Protein AF-A0A3B9FQR5-F1 (afdb_monomer)

pLDDT: mean 85.61, std 11.99, range [33.0, 98.19]

Mean predicted aligned error: 9.09 Å

Secondary structure (DSSP, 8-state):
-HHHHT--SS---HHHHTTEEEEE-TTS-EEEEETTTTEETTEEB-S--EEETTEEEPPBSS--------HHHHHHHHSS-HHHHHHHHHTTTHHHHH-SSS-EEEEEE-HHHHHTS-HHHHHHTTSGGGHHHHHHHHHHTEESS-EESSEESSS-EETTSTT---BBTTSPBP-EEE-SS-EEETTEEEEEEEEEETTEEEEEESS------S-HHHHHHH-GGGHHHHHHHHHTTTHHHHT-SSS-EEEEEE-HHHHTSTTHHHHHHH-TTTHHHHHHHHHHHSEEES---SSSPPTTEEEEBTTS-EEEEEEETTEEEETTEEEEEEEEEETTEEEEEESS---------TTS--HHHHHHHHHHHHHHHHHHHHTT-HHHHHHHHHHHHHHHHHHTGGGS-HHHHHHHHHHS----TTS--HHHHHHHHHHHHHHHHHHHHHHHHHHHHHTTS------TT-

Solvent-accessible surface area (backbone atoms only — not comparable to full-atom values): 25415 Å² total; per-residue (Å²): 106,54,72,39,53,77,36,56,87,66,72,61,56,71,88,55,50,54,44,29,33,33,41,51,24,62,70,70,39,57,40,30,35,40,51,86,82,35,32,42,67,96,26,36,62,42,86,72,76,44,82,51,101,89,38,60,49,78,42,58,78,50,88,69,74,77,63,84,41,32,50,52,56,46,42,65,71,69,63,56,23,59,58,46,54,50,46,34,55,73,35,66,46,49,64,72,45,59,40,73,93,50,43,23,26,34,52,44,33,31,44,68,13,52,66,70,43,58,67,72,58,55,58,48,50,75,36,81,93,26,40,67,60,34,32,45,33,54,28,44,33,28,22,84,40,54,59,32,67,40,42,34,51,91,83,48,50,27,52,58,26,51,80,48,72,53,43,18,67,60,70,49,75,52,45,58,44,77,68,92,83,48,41,26,49,69,83,21,41,52,77,46,68,46,44,58,24,53,25,33,32,36,30,33,22,59,33,70,65,71,75,54,84,44,42,52,60,53,53,39,64,70,36,78,57,23,48,59,50,45,52,51,31,57,74,46,51,56,44,63,72,63,66,37,83,90,49,40,28,23,35,52,44,34,32,48,75,21,49,69,37,82,70,48,37,57,43,74,75,65,33,69,87,72,32,41,62,57,50,37,54,49,55,29,59,32,31,26,74,38,75,67,63,46,72,46,42,44,42,44,35,78,41,50,20,73,67,64,52,76,44,39,38,33,65,54,96,94,42,30,20,51,73,83,41,54,49,75,44,59,51,44,72,22,69,32,22,28,43,21,36,21,67,50,65,77,70,87,78,86,65,76,59,90,83,76,73,51,70,65,57,49,41,54,50,43,53,52,51,54,50,59,27,44,55,30,42,76,72,68,38,20,55,62,13,27,54,45,48,30,34,52,46,36,43,40,56,72,75,43,42,88,77,52,53,73,70,55,54,47,55,50,52,64,59,45,56,81,69,59,94,78,58,90,27,56,65,57,25,50,53,35,50,51,54,51,52,53,50,40,53,53,43,51,59,47,44,70,69,59,44,87,70,64,61,86,75,69,88,88,71,89,63,94,92,116

Nearest PDB structures (foldseek):
  7asg-assembly1_A  TM=4.305E-01  e=6.326E-24  Homo sapiens
  7asc-assembly1_A  TM=4.214E-01  e=3.589E-24  Homo sapiens
  5nv6-assembly1_A  TM=4.265E-01  e=1.018E-22  Homo sapiens
  2vxp-assembly2_B  TM=9.135E-01  e=9.288E-09  Homo sapiens
  1x3b-assembly1_A  TM=8.937E-01  e=4.200E-09  Homo sapiens

Foldseek 3Di:
DLVQQQAAPDADDLQRLCQDQWEQTSVRFIWGDNVVVQDIRPWGFDDDWADDPRHIDTHIPDRDDGAAFFQLRVLVVVPQQPLVSVLCVLLVVVCVRPDLVFAKEFAGEGPQQLVVDDPVVSVVCNDPVNSVQSNLLNQQRMFRFAAFCTDYPPPGHHALWAPRWTAGSSGFTWAWADPPVFIDTLNWTFPATFCIHSRYGYTYTHHRDGDAPAAPLRVLVVDPQQVVVNVLCVLLVVVVVSVDLVWAKEFAGETPQQCCDPPNVVCVVPVPPPCSVVSVLQRQQRMFTDEAWQQRHQAQDWTAGNNRDTWTWHDDPSFIAINNWTFPATFDDHSRYGYTYTHHRDDDDPDPDLVPDDLVNLLVLLVVLLVVLVVCVVVVVLLNSLVSLLNSLSVCCVRPVVLDDPVLNVQSVVLNGTNTPRHDRNVSSVSSSVSSVVVSVSSVVVCVVVVPPPVVPDPDDDDPPD

Structure (mmCIF, N/CA/C/O backbone):
data_AF-A0A3B9FQR5-F1
#
_entry.id   AF-A0A3B9FQR5-F1
#
loop_
_atom_site.group_PDB
_atom_site.id
_atom_site.type_symbol
_atom_site.label_atom_id
_atom_site.label_alt_id
_atom_site.label_comp_id
_atom_site.label_asym_id
_atom_site.label_entity_id
_atom_site.label_seq_id
_atom_site.pdbx_PDB_ins_code
_atom_site.Cartn_x
_atom_site.Cartn_y
_atom_site.Cartn_z
_atom_site.occupancy
_atom_site.B_iso_or_equiv
_atom_site.auth_seq_id
_atom_site.auth_comp_id
_atom_site.auth_asym_id
_atom_site.auth_atom_id
_atom_site.pdbx_PDB_model_num
ATOM 1 N N . GLU A 1 1 ? 21.375 8.707 -28.260 1.00 81.75 1 GLU A N 1
ATOM 2 C CA . GLU A 1 1 ? 20.294 8.135 -27.428 1.00 81.75 1 GLU A CA 1
ATOM 3 C C . GLU A 1 1 ? 20.713 6.841 -26.737 1.00 81.75 1 GLU A C 1
ATOM 5 O O . GLU A 1 1 ? 20.788 6.851 -25.518 1.00 81.75 1 GLU A O 1
ATOM 10 N N . VAL A 1 2 ? 21.108 5.793 -27.476 1.00 88.62 2 VAL A N 1
ATOM 11 C CA . VAL A 1 2 ? 21.594 4.509 -26.913 1.00 88.62 2 VAL A CA 1
ATOM 12 C C . VAL A 1 2 ? 22.674 4.690 -25.838 1.00 88.62 2 VAL A C 1
ATOM 14 O O . VAL A 1 2 ? 22.508 4.203 -24.728 1.00 88.62 2 VAL A O 1
ATOM 17 N N . PHE A 1 3 ? 23.734 5.465 -26.099 1.00 89.69 3 PHE A N 1
ATOM 18 C CA . PHE A 1 3 ? 24.750 5.757 -25.073 1.00 89.69 3 PHE A CA 1
ATOM 19 C C . PHE A 1 3 ? 24.172 6.453 -23.834 1.00 89.69 3 PHE A C 1
ATOM 21 O O . PHE A 1 3 ? 24.547 6.124 -22.718 1.00 89.69 3 PHE A O 1
ATOM 28 N N . GLY A 1 4 ? 23.214 7.366 -24.009 1.00 89.12 4 GLY A N 1
ATOM 29 C CA . GLY A 1 4 ? 22.535 8.018 -22.887 1.00 89.12 4 GLY A CA 1
ATOM 30 C C . GLY A 1 4 ? 21.690 7.049 -22.057 1.00 89.12 4 GLY A C 1
ATOM 31 O O . GLY A 1 4 ? 21.515 7.274 -20.866 1.00 89.12 4 GLY A O 1
ATOM 32 N N . PHE A 1 5 ? 21.197 5.961 -22.659 1.00 92.38 5 PHE A N 1
ATOM 33 C CA . PHE A 1 5 ? 20.466 4.905 -21.955 1.00 92.38 5 PHE A CA 1
ATOM 34 C C . PHE A 1 5 ? 21.382 4.001 -21.117 1.00 92.38 5 PHE A C 1
ATOM 36 O O . PHE A 1 5 ? 20.895 3.302 -20.243 1.00 92.38 5 PHE A O 1
ATOM 43 N N . HIS A 1 6 ? 22.702 4.059 -21.322 1.00 93.88 6 HIS A N 1
ATOM 44 C CA . HIS A 1 6 ? 23.692 3.375 -20.481 1.00 93.88 6 HIS A CA 1
ATOM 45 C C . HIS A 1 6 ? 24.206 4.253 -19.331 1.00 93.88 6 HIS A C 1
ATOM 47 O O . HIS A 1 6 ? 25.006 3.803 -18.516 1.00 93.88 6 HIS A O 1
ATOM 53 N N . VAL A 1 7 ? 23.779 5.517 -19.265 1.00 93.00 7 VAL A N 1
ATOM 54 C CA . VAL A 1 7 ? 24.265 6.490 -18.285 1.00 93.00 7 VAL A CA 1
ATOM 55 C C . VAL A 1 7 ? 23.137 6.855 -17.325 1.00 93.00 7 VAL A C 1
ATOM 57 O O . VAL A 1 7 ? 21.992 7.053 -17.732 1.00 93.00 7 VAL A O 1
ATOM 60 N N . LYS A 1 8 ? 23.478 6.968 -16.040 1.00 90.06 8 LYS A N 1
ATOM 61 C CA . LYS A 1 8 ? 22.617 7.509 -14.985 1.00 90.06 8 LYS A CA 1
ATOM 62 C C . LYS A 1 8 ? 23.174 8.857 -14.533 1.00 90.06 8 LYS A C 1
ATOM 64 O O . LYS A 1 8 ? 24.382 9.008 -14.392 1.00 90.06 8 LYS A O 1
ATOM 69 N N . GLU A 1 9 ? 22.292 9.820 -14.274 1.00 86.06 9 GLU A N 1
ATOM 70 C CA . GLU A 1 9 ? 22.679 11.191 -13.896 1.00 86.06 9 GLU A CA 1
ATOM 71 C C . GLU A 1 9 ? 23.431 11.270 -12.557 1.00 86.06 9 GLU A C 1
ATOM 73 O O . GLU A 1 9 ? 24.256 12.156 -12.357 1.00 86.06 9 GLU A O 1
ATOM 78 N N . ILE A 1 10 ? 23.148 10.346 -11.635 1.00 84.69 10 ILE A N 1
ATOM 79 C CA . ILE A 1 10 ? 23.752 10.299 -10.299 1.00 84.69 10 ILE A CA 1
ATOM 80 C C . ILE A 1 10 ? 24.545 9.002 -10.174 1.00 84.69 10 ILE A C 1
ATOM 82 O O . ILE A 1 10 ? 23.980 7.919 -10.367 1.00 84.69 10 ILE A O 1
ATOM 86 N N . SER A 1 11 ? 25.825 9.126 -9.822 1.00 84.81 11 SER A N 1
ATOM 87 C CA . SER A 1 11 ? 26.705 7.991 -9.546 1.00 84.81 11 SER A CA 1
ATOM 88 C C . SER A 1 11 ? 26.228 7.227 -8.313 1.00 84.81 11 SER A C 1
ATOM 90 O O . SER A 1 11 ? 26.135 7.800 -7.232 1.00 84.81 11 SER A O 1
ATOM 92 N N . GLU A 1 12 ? 25.987 5.929 -8.473 1.00 81.56 12 GLU A N 1
ATOM 93 C CA . GLU A 1 12 ? 25.603 5.020 -7.391 1.00 81.56 12 GLU A CA 1
ATOM 94 C C . GLU A 1 12 ? 26.691 3.966 -7.215 1.00 81.56 12 GLU A C 1
ATOM 96 O O . GLU A 1 12 ? 27.073 3.293 -8.176 1.00 81.56 12 GLU A O 1
ATOM 101 N N . ALA A 1 13 ? 27.182 3.805 -5.988 1.00 75.81 13 ALA A N 1
ATOM 102 C CA . ALA A 1 13 ? 28.039 2.677 -5.635 1.00 75.81 13 ALA A CA 1
ATOM 103 C C . ALA A 1 13 ? 27.225 1.361 -5.597 1.00 75.81 13 ALA A C 1
ATOM 105 O O . ALA A 1 13 ? 25.999 1.418 -5.448 1.00 75.81 13 ALA A O 1
ATOM 106 N N . PRO A 1 14 ? 27.872 0.180 -5.659 1.00 72.12 14 PRO A N 1
ATOM 107 C CA . PRO A 1 14 ? 27.171 -1.110 -5.700 1.00 72.12 14 PRO A CA 1
ATOM 108 C C . PRO A 1 14 ? 26.176 -1.317 -4.551 1.00 72.12 14 PRO A C 1
ATOM 110 O O . PRO A 1 14 ? 25.055 -1.758 -4.771 1.00 72.12 14 PRO A O 1
ATOM 113 N N . ILE A 1 15 ? 26.536 -0.877 -3.342 1.00 68.19 15 ILE A N 1
ATOM 114 C CA . ILE A 1 15 ? 25.668 -0.945 -2.154 1.00 68.19 15 ILE A CA 1
ATOM 115 C C . ILE A 1 15 ? 24.378 -0.110 -2.276 1.00 68.19 15 ILE A C 1
ATOM 117 O O . ILE A 1 15 ? 23.420 -0.319 -1.537 1.00 68.19 15 ILE A O 1
ATOM 121 N N . PHE A 1 16 ? 24.332 0.861 -3.188 1.00 71.69 16 PHE A N 1
ATOM 122 C CA . PHE A 1 16 ? 23.122 1.630 -3.479 1.00 71.69 16 PHE A CA 1
ATOM 123 C C . PHE A 1 16 ? 22.357 1.036 -4.658 1.00 71.69 16 PHE A C 1
ATOM 125 O O . PHE A 1 16 ? 21.129 0.978 -4.615 1.00 71.69 16 PHE A O 1
ATOM 132 N N . ILE A 1 17 ? 23.068 0.555 -5.683 1.00 78.12 17 ILE A N 1
ATOM 133 C CA . ILE A 1 17 ? 22.437 0.001 -6.882 1.00 78.12 17 ILE A CA 1
ATOM 134 C C . ILE A 1 17 ? 21.702 -1.313 -6.594 1.00 78.12 17 ILE A C 1
ATOM 136 O O . ILE A 1 17 ? 20.626 -1.531 -7.143 1.00 78.12 17 ILE A O 1
ATOM 140 N N . GLU A 1 18 ? 22.216 -2.123 -5.660 1.00 75.44 18 GLU A N 1
ATOM 141 C CA . GLU A 1 18 ? 21.596 -3.384 -5.227 1.00 75.44 18 GLU A CA 1
ATOM 142 C C . GLU A 1 18 ? 20.199 -3.220 -4.620 1.00 75.44 18 GLU A C 1
ATOM 144 O O . GLU A 1 18 ? 19.459 -4.192 -4.472 1.00 75.44 18 GLU A O 1
ATOM 149 N N . LYS A 1 19 ? 19.852 -1.989 -4.230 1.00 72.00 19 LYS A N 1
ATOM 150 C CA . LYS A 1 19 ? 18.576 -1.661 -3.597 1.00 72.00 19 LYS A CA 1
ATOM 151 C C . LYS A 1 19 ? 17.493 -1.357 -4.625 1.00 72.00 19 LYS A C 1
ATOM 153 O O . LYS A 1 19 ? 16.318 -1.383 -4.266 1.00 72.00 19 LYS A O 1
ATOM 158 N N . TYR A 1 20 ? 17.868 -1.021 -5.860 1.00 82.12 20 TYR A N 1
ATOM 159 C CA . TYR A 1 20 ? 16.921 -0.642 -6.898 1.00 82.12 20 TYR A CA 1
ATOM 160 C C . TYR A 1 20 ? 16.387 -1.864 -7.642 1.00 82.12 20 TYR A C 1
ATOM 162 O O . TYR A 1 20 ? 17.105 -2.823 -7.885 1.00 82.12 20 TYR A O 1
ATOM 170 N N . SER A 1 21 ? 15.117 -1.775 -8.022 1.00 85.25 21 SER A N 1
ATOM 171 C CA . SER A 1 21 ? 14.457 -2.634 -9.019 1.00 85.25 21 SER A CA 1
ATOM 172 C C . SER A 1 21 ? 14.314 -1.917 -10.363 1.00 85.25 21 SER A C 1
ATOM 174 O O . SER A 1 21 ? 14.256 -2.539 -11.421 1.00 85.25 21 SER A O 1
ATOM 176 N N . LEU A 1 22 ? 14.300 -0.578 -10.322 1.00 88.56 22 LEU A N 1
ATOM 177 C CA . LEU A 1 22 ? 14.099 0.281 -11.476 1.00 88.56 22 LEU A CA 1
ATOM 178 C C . LEU A 1 22 ? 15.077 1.461 -11.454 1.00 88.56 22 LEU A C 1
ATOM 180 O O . LEU A 1 22 ? 15.138 2.260 -10.506 1.00 88.56 22 LEU A O 1
ATOM 184 N N . LEU A 1 23 ? 15.840 1.598 -12.532 1.00 89.56 23 LEU A N 1
ATOM 185 C CA . LEU A 1 23 ? 16.727 2.724 -12.774 1.00 89.56 23 LEU A CA 1
ATOM 186 C C . LEU A 1 23 ? 16.085 3.704 -13.743 1.00 89.56 23 LEU A C 1
ATOM 188 O O . LEU A 1 23 ? 15.532 3.315 -14.768 1.00 89.56 23 LEU A O 1
ATOM 192 N N . ARG A 1 24 ? 16.182 4.995 -13.426 1.00 88.88 24 ARG A N 1
ATOM 193 C CA . ARG A 1 24 ? 15.858 6.059 -14.368 1.00 88.88 24 ARG A CA 1
ATOM 194 C C . ARG A 1 24 ? 17.150 6.525 -15.024 1.00 88.88 24 ARG A C 1
ATOM 196 O O . ARG A 1 24 ? 18.012 7.099 -14.357 1.00 88.88 24 ARG A O 1
ATOM 203 N N . MET A 1 25 ? 17.267 6.262 -16.318 1.00 90.38 25 MET A N 1
ATOM 204 C CA . MET A 1 25 ? 18.457 6.588 -17.103 1.00 90.38 25 MET A CA 1
ATOM 205 C C . MET A 1 25 ? 18.439 8.063 -17.523 1.00 90.38 25 MET A C 1
ATOM 207 O O . MET A 1 25 ? 17.411 8.737 -17.414 1.00 90.38 25 MET A O 1
ATOM 211 N N . THR A 1 26 ? 19.551 8.581 -18.047 1.00 90.31 26 THR A N 1
ATOM 212 C CA . THR A 1 26 ? 19.656 9.979 -18.514 1.00 90.31 26 THR A CA 1
ATOM 213 C C . THR A 1 26 ? 18.680 10.291 -19.657 1.00 90.31 26 THR A C 1
ATOM 215 O O . THR A 1 26 ? 18.226 11.423 -19.811 1.00 90.31 26 THR A O 1
ATOM 218 N N . THR A 1 27 ? 18.260 9.282 -20.426 1.00 88.38 27 THR A N 1
ATOM 219 C CA . THR A 1 27 ? 17.176 9.416 -21.422 1.00 88.38 27 THR A CA 1
ATOM 220 C C . THR A 1 27 ? 15.786 9.578 -20.800 1.00 88.38 27 THR A C 1
ATOM 222 O O . THR A 1 27 ? 14.806 9.710 -21.526 1.00 88.38 27 THR A O 1
ATOM 225 N N . ARG A 1 28 ? 15.677 9.566 -19.464 1.00 86.25 28 ARG A N 1
ATOM 226 C CA . ARG A 1 28 ? 14.443 9.546 -18.658 1.00 86.25 28 ARG A CA 1
ATOM 227 C C . ARG A 1 28 ? 13.609 8.276 -18.771 1.00 86.25 28 ARG A C 1
ATOM 229 O O . ARG A 1 28 ? 12.610 8.187 -18.056 1.00 86.25 28 ARG A O 1
ATOM 236 N N . GLN A 1 29 ? 14.029 7.324 -19.598 1.00 87.75 29 GLN A N 1
ATOM 237 C CA . GLN A 1 29 ? 13.432 5.999 -19.679 1.00 87.75 29 GLN A CA 1
ATOM 238 C C . GLN A 1 29 ? 13.819 5.148 -18.472 1.00 87.75 29 GLN A C 1
ATOM 240 O O . GLN A 1 29 ? 14.813 5.413 -17.784 1.00 87.75 29 GLN A O 1
ATOM 245 N N . PHE A 1 30 ? 13.008 4.125 -18.233 1.00 90.12 30 PHE A N 1
ATOM 246 C CA . PHE A 1 30 ? 13.215 3.178 -17.155 1.00 90.12 30 PHE A CA 1
ATOM 247 C C . PHE A 1 30 ? 13.957 1.938 -17.639 1.00 90.12 30 PHE A C 1
ATOM 249 O O . PHE A 1 30 ? 13.786 1.492 -18.771 1.00 90.12 30 PHE A O 1
ATOM 256 N N . LEU A 1 31 ? 14.768 1.387 -16.748 1.00 91.19 31 LEU A N 1
ATOM 257 C CA . LEU A 1 31 ? 15.530 0.170 -16.954 1.00 91.19 31 LEU A CA 1
ATOM 258 C C . LEU A 1 31 ? 15.373 -0.701 -15.712 1.00 91.19 31 LEU A C 1
ATOM 260 O O . LEU A 1 31 ? 15.712 -0.268 -14.609 1.00 91.19 31 LEU A O 1
ATOM 264 N N . SER A 1 32 ? 14.835 -1.903 -15.882 1.00 90.56 32 SER A N 1
ATOM 265 C CA . SER A 1 32 ? 14.742 -2.875 -14.796 1.00 90.56 32 SER A CA 1
ATOM 266 C C . SER A 1 32 ? 16.139 -3.358 -14.411 1.00 90.56 32 SER A C 1
ATOM 268 O O . SER A 1 32 ? 16.998 -3.554 -15.272 1.00 90.56 32 SER A O 1
ATOM 270 N N . ILE A 1 33 ? 16.381 -3.562 -13.124 1.00 89.19 33 ILE A N 1
ATOM 271 C CA . ILE A 1 33 ? 17.652 -4.071 -12.612 1.00 89.19 33 ILE A CA 1
ATOM 272 C C . ILE A 1 33 ? 17.381 -5.113 -11.532 1.00 89.19 33 ILE A C 1
ATOM 274 O O . ILE A 1 33 ? 16.537 -4.917 -10.664 1.00 89.19 33 ILE A O 1
ATOM 278 N N . ASP A 1 34 ? 18.129 -6.207 -11.588 1.00 87.12 34 ASP A N 1
ATOM 279 C CA . ASP A 1 34 ? 18.233 -7.173 -10.505 1.00 87.12 34 ASP A CA 1
ATOM 280 C C . ASP A 1 34 ? 19.714 -7.434 -10.255 1.00 87.12 34 ASP A C 1
ATOM 282 O O . ASP A 1 34 ? 20.332 -8.338 -10.815 1.00 87.12 34 ASP A O 1
ATOM 286 N N . PHE A 1 35 ? 20.314 -6.568 -9.444 1.00 84.81 35 PHE A N 1
ATOM 287 C CA . PHE A 1 35 ? 21.748 -6.623 -9.193 1.00 84.81 35 PHE A CA 1
ATOM 288 C C . PHE A 1 35 ? 22.161 -7.899 -8.447 1.00 84.81 35 PHE A C 1
ATOM 290 O O . PHE A 1 35 ? 23.271 -8.384 -8.653 1.00 84.81 35 PHE A O 1
ATOM 297 N N . LYS A 1 36 ? 21.280 -8.459 -7.603 1.00 81.00 36 LYS A N 1
ATOM 298 C CA . LYS A 1 36 ? 21.567 -9.677 -6.828 1.00 81.00 36 LYS A CA 1
ATOM 299 C C . LYS A 1 36 ? 21.692 -10.889 -7.743 1.00 81.00 36 LYS A C 1
ATOM 301 O O . LYS A 1 36 ? 22.605 -11.689 -7.558 1.00 81.00 36 LYS A O 1
ATOM 306 N N . ASP A 1 37 ? 20.840 -10.954 -8.761 1.00 85.56 37 ASP A N 1
ATOM 307 C CA . ASP A 1 37 ? 20.903 -11.974 -9.807 1.00 85.56 37 ASP A CA 1
ATOM 308 C C . ASP A 1 37 ? 21.848 -11.589 -10.963 1.00 85.56 37 ASP A C 1
ATOM 310 O O . ASP A 1 37 ? 21.945 -12.307 -11.960 1.00 85.56 37 ASP A O 1
ATOM 314 N N . GLY A 1 38 ? 22.559 -10.461 -10.847 1.00 89.00 38 GLY A N 1
ATOM 315 C CA . GLY A 1 38 ? 23.534 -10.000 -11.833 1.00 89.00 38 GLY A CA 1
ATOM 316 C C . GLY A 1 38 ? 22.921 -9.516 -13.150 1.00 89.00 38 GLY A C 1
ATOM 317 O O . GLY A 1 38 ? 23.613 -9.522 -14.165 1.00 89.00 38 GLY A O 1
ATOM 318 N N . LYS A 1 39 ? 21.652 -9.091 -13.161 1.00 91.56 39 LYS A N 1
ATOM 319 C CA . LYS A 1 39 ? 20.914 -8.677 -14.364 1.00 91.56 39 LYS A CA 1
ATOM 320 C C . LYS A 1 39 ? 20.631 -7.181 -14.418 1.00 91.56 39 LYS A C 1
ATOM 322 O O . LYS A 1 39 ? 20.338 -6.537 -13.411 1.00 91.56 39 LYS A O 1
ATOM 327 N N . ILE A 1 40 ? 20.621 -6.643 -15.632 1.00 92.06 40 ILE A N 1
ATOM 328 C CA . ILE A 1 40 ? 20.213 -5.272 -15.937 1.00 92.06 40 ILE A CA 1
ATOM 329 C C . ILE A 1 40 ? 19.547 -5.230 -17.313 1.00 92.06 40 ILE A C 1
ATOM 331 O O . ILE A 1 40 ? 20.177 -5.468 -18.338 1.00 92.06 40 ILE A O 1
ATOM 335 N N . GLY A 1 41 ? 18.245 -4.948 -17.340 1.00 90.12 41 GLY A N 1
ATOM 336 C CA . GLY A 1 41 ? 17.425 -5.101 -18.537 1.00 90.12 41 GLY A CA 1
ATOM 337 C C . GLY A 1 41 ? 17.515 -6.524 -19.092 1.00 90.12 41 GLY A C 1
ATOM 338 O O . GLY A 1 41 ? 17.181 -7.491 -18.413 1.00 90.12 41 GLY A O 1
ATOM 339 N N . ASP A 1 42 ? 17.975 -6.636 -20.334 1.00 88.69 42 ASP A N 1
ATOM 340 C CA . ASP A 1 42 ? 18.237 -7.888 -21.044 1.00 88.69 42 ASP A CA 1
ATOM 341 C C . ASP A 1 42 ? 19.732 -8.269 -21.090 1.00 88.69 42 ASP A C 1
ATOM 343 O O . ASP A 1 42 ? 20.107 -9.177 -21.835 1.00 88.69 42 ASP A O 1
ATOM 347 N N . ALA A 1 43 ? 20.565 -7.568 -20.317 1.00 94.12 43 ALA A N 1
ATOM 348 C CA . ALA A 1 43 ? 21.997 -7.792 -20.164 1.00 94.12 43 ALA A CA 1
ATOM 349 C C . ALA A 1 43 ? 22.334 -8.343 -18.768 1.00 94.12 43 ALA A C 1
ATOM 351 O O . ALA A 1 43 ? 21.530 -8.278 -17.830 1.00 94.12 43 ALA A O 1
ATOM 352 N N . SER A 1 44 ? 23.561 -8.830 -18.621 1.00 95.31 44 SER A N 1
ATOM 353 C CA . SER A 1 44 ? 24.147 -9.265 -17.353 1.00 95.31 44 SER A CA 1
ATOM 354 C C . SER A 1 44 ? 25.359 -8.408 -17.003 1.00 95.31 44 SER A C 1
ATOM 356 O O . SER A 1 44 ? 26.118 -8.007 -17.887 1.00 95.31 44 SER A O 1
ATOM 358 N N . PHE A 1 45 ? 25.569 -8.149 -15.713 1.00 93.00 45 PHE A N 1
ATOM 359 C CA . PHE A 1 45 ? 26.803 -7.540 -15.224 1.00 93.00 45 PHE A CA 1
ATOM 360 C C . PHE A 1 45 ? 27.980 -8.507 -15.393 1.00 93.00 45 PHE A C 1
ATOM 362 O O . PHE A 1 45 ? 27.867 -9.701 -15.117 1.00 93.00 45 PHE A O 1
ATOM 369 N N . THR A 1 46 ? 29.128 -7.990 -15.822 1.00 92.12 46 THR A N 1
ATOM 370 C CA . THR A 1 46 ? 30.335 -8.783 -16.097 1.00 92.12 46 THR A CA 1
ATOM 371 C C . THR A 1 46 ? 31.543 -8.195 -15.385 1.00 92.12 46 THR A C 1
ATOM 373 O O . THR A 1 46 ? 31.792 -7.014 -15.534 1.00 92.12 46 THR A O 1
ATOM 376 N N . GLY A 1 47 ? 32.365 -8.990 -14.704 1.00 86.12 47 GLY A N 1
ATOM 377 C CA . GLY A 1 47 ? 33.616 -8.493 -14.112 1.00 86.12 47 GLY A CA 1
ATOM 378 C C . GLY A 1 47 ? 33.434 -7.500 -12.956 1.00 86.12 47 GLY A C 1
ATOM 379 O O . GLY A 1 47 ? 32.339 -7.323 -12.424 1.00 86.12 47 GLY A O 1
ATOM 380 N N . ASP A 1 48 ? 34.542 -6.878 -12.553 1.00 87.12 48 ASP A N 1
ATOM 381 C CA . ASP A 1 48 ? 34.581 -6.002 -11.383 1.00 87.12 48 ASP A CA 1
ATOM 382 C C . ASP A 1 48 ? 34.113 -4.577 -11.696 1.00 87.12 48 ASP A C 1
ATOM 384 O O . ASP A 1 48 ? 34.312 -4.035 -12.786 1.00 87.12 48 ASP A O 1
ATOM 388 N N . VAL A 1 49 ? 33.520 -3.946 -10.686 1.00 89.12 49 VAL A N 1
ATOM 389 C CA . VAL A 1 49 ? 33.080 -2.551 -10.736 1.00 89.12 49 VAL A CA 1
ATOM 390 C C . VAL A 1 49 ? 34.296 -1.621 -10.737 1.00 89.12 49 VAL A C 1
ATOM 392 O O . VAL A 1 49 ? 35.147 -1.710 -9.852 1.00 89.12 49 VAL A O 1
ATOM 395 N N . ILE A 1 50 ? 34.360 -0.692 -11.697 1.00 91.12 50 ILE A N 1
ATOM 396 C CA . ILE A 1 50 ? 35.516 0.199 -11.874 1.00 91.12 50 ILE A CA 1
ATOM 397 C C . ILE A 1 50 ? 35.193 1.591 -11.303 1.00 91.12 50 ILE A C 1
ATOM 399 O O . ILE A 1 50 ? 34.389 2.325 -11.891 1.00 91.12 50 ILE A O 1
ATOM 403 N N . PRO A 1 51 ? 35.806 2.001 -10.177 1.00 88.56 51 PRO A N 1
ATOM 404 C CA . PRO A 1 51 ? 35.638 3.346 -9.639 1.00 88.56 51 PRO A CA 1
ATOM 405 C C . PRO A 1 51 ? 36.410 4.371 -10.482 1.00 88.56 51 PRO A C 1
ATOM 407 O O . PRO A 1 51 ? 37.547 4.139 -10.889 1.00 88.56 51 PRO A O 1
ATOM 410 N N . CYS A 1 52 ? 35.798 5.525 -10.728 1.00 87.88 52 CYS A N 1
ATOM 411 C CA . CYS A 1 52 ? 36.364 6.637 -11.491 1.00 87.88 52 CYS A CA 1
ATOM 412 C C . CYS A 1 52 ? 36.265 7.943 -10.686 1.00 87.88 52 CYS A C 1
ATOM 414 O O . CYS A 1 52 ? 35.510 8.044 -9.721 1.00 87.88 52 CYS A O 1
ATOM 416 N N . SER A 1 53 ? 37.003 8.981 -11.093 1.00 90.38 53 SER A N 1
ATOM 417 C CA . SER A 1 53 ? 37.003 10.283 -10.401 1.00 90.38 53 SER A CA 1
ATOM 418 C C . SER A 1 53 ? 35.649 11.003 -10.427 1.00 90.38 53 SER A C 1
ATOM 420 O O . SER A 1 53 ? 35.384 11.843 -9.571 1.00 90.38 53 SER A O 1
ATOM 422 N N . ASN A 1 54 ? 34.795 10.683 -11.398 1.00 87.56 54 ASN A N 1
ATOM 423 C CA . ASN A 1 54 ? 33.491 11.305 -11.622 1.00 87.56 54 ASN A CA 1
ATOM 424 C C . ASN A 1 54 ? 32.331 10.296 -11.655 1.00 87.56 54 ASN A C 1
ATOM 426 O O . ASN A 1 54 ? 31.230 10.656 -12.071 1.00 87.56 54 ASN A O 1
ATOM 430 N N . GLY A 1 55 ? 32.554 9.045 -11.247 1.00 88.19 55 GLY A N 1
ATOM 431 C CA . GLY A 1 55 ? 31.497 8.043 -11.258 1.00 88.19 55 GLY A CA 1
ATOM 432 C C . GLY A 1 55 ? 31.978 6.613 -11.062 1.00 88.19 55 GLY A C 1
ATOM 433 O O . GLY A 1 55 ? 33.093 6.361 -10.613 1.00 88.19 55 GLY A O 1
ATOM 434 N N . VAL A 1 56 ? 31.113 5.671 -11.422 1.00 90.62 56 VAL A N 1
ATOM 435 C CA . VAL A 1 56 ? 31.364 4.232 -11.343 1.00 90.62 56 VAL A CA 1
ATOM 436 C C . VAL A 1 56 ? 30.967 3.599 -12.671 1.00 90.62 56 VAL A C 1
ATOM 438 O O . VAL A 1 56 ? 29.895 3.898 -13.198 1.00 90.62 56 VAL A O 1
ATOM 441 N N . ILE A 1 57 ? 31.822 2.730 -13.207 1.00 92.88 57 ILE A N 1
ATOM 442 C CA . ILE A 1 57 ? 31.539 1.970 -14.424 1.00 92.88 57 ILE A CA 1
ATOM 443 C C . ILE A 1 57 ? 31.145 0.549 -14.032 1.00 92.88 57 ILE A C 1
ATOM 445 O O . ILE A 1 57 ? 31.895 -0.158 -13.355 1.00 92.88 57 ILE A O 1
ATOM 449 N N . TYR A 1 58 ? 29.970 0.145 -14.505 1.00 93.06 58 TYR A N 1
ATOM 450 C CA . TYR A 1 58 ? 29.493 -1.229 -14.468 1.00 93.06 58 TYR A CA 1
ATOM 451 C C . TYR A 1 58 ? 29.653 -1.818 -15.864 1.00 93.06 58 TYR A C 1
ATOM 453 O O . TYR A 1 58 ? 29.154 -1.264 -16.844 1.00 93.06 58 TYR A O 1
ATOM 461 N N . LEU A 1 59 ? 30.382 -2.920 -15.951 1.00 94.31 59 LEU A N 1
ATOM 462 C CA . LEU A 1 59 ? 30.587 -3.647 -17.194 1.00 94.31 59 LEU A CA 1
ATOM 463 C C . LEU A 1 59 ? 29.400 -4.596 -17.415 1.00 94.31 59 LEU A C 1
ATOM 465 O O . LEU A 1 59 ? 28.927 -5.223 -16.466 1.00 94.31 59 LEU A O 1
ATOM 469 N N . ILE A 1 60 ? 28.917 -4.681 -18.654 1.00 95.50 60 ILE A N 1
ATOM 470 C CA . ILE A 1 60 ? 27.771 -5.510 -19.047 1.00 95.50 60 ILE A CA 1
ATOM 471 C C . ILE A 1 60 ? 28.070 -6.275 -20.340 1.00 95.50 60 ILE A C 1
ATOM 473 O O . ILE A 1 60 ? 28.838 -5.804 -21.180 1.00 95.50 60 ILE A O 1
ATOM 477 N N . ASP A 1 61 ? 27.449 -7.440 -20.511 1.00 96.12 61 ASP A N 1
ATOM 478 C CA . ASP A 1 61 ? 27.672 -8.342 -21.654 1.00 96.12 61 ASP A CA 1
ATOM 479 C C . ASP A 1 61 ? 26.960 -7.921 -22.953 1.00 96.12 61 ASP A C 1
ATOM 481 O O . ASP A 1 61 ? 27.291 -8.420 -24.033 1.00 96.12 61 ASP A O 1
ATOM 485 N N . LYS A 1 62 ? 25.992 -7.003 -22.870 1.00 95.44 62 LYS A N 1
ATOM 486 C CA . LYS A 1 62 ? 25.137 -6.610 -23.991 1.00 95.44 62 LYS A CA 1
ATOM 487 C C . LYS A 1 62 ? 24.866 -5.110 -24.008 1.00 95.44 62 LYS A C 1
ATOM 489 O O . LYS A 1 62 ? 24.739 -4.463 -22.975 1.00 95.44 62 LYS A O 1
ATOM 494 N N . VAL A 1 63 ? 24.734 -4.561 -25.215 1.00 93.88 63 VAL A N 1
ATOM 495 C CA . VAL A 1 63 ? 24.300 -3.175 -25.424 1.00 93.88 63 VAL A CA 1
ATOM 496 C C . VAL A 1 63 ? 22.809 -3.057 -25.109 1.00 93.88 63 VAL A C 1
ATOM 498 O O . VAL A 1 63 ? 21.978 -3.663 -25.786 1.00 93.88 63 VAL A O 1
ATOM 501 N N . LEU A 1 64 ? 22.476 -2.232 -24.119 1.00 92.50 64 LEU A N 1
ATOM 502 C CA . LEU A 1 64 ? 21.105 -1.926 -23.726 1.00 92.50 64 LEU A CA 1
ATOM 503 C C . LEU A 1 64 ? 20.435 -1.046 -24.780 1.00 92.50 64 LEU A C 1
ATOM 505 O O . LEU A 1 64 ? 20.976 -0.016 -25.193 1.00 92.50 64 LEU A O 1
ATOM 509 N N . THR A 1 65 ? 19.225 -1.413 -25.189 1.00 88.12 65 THR A N 1
ATOM 510 C CA . THR A 1 65 ? 18.459 -0.628 -26.162 1.00 88.12 65 THR A CA 1
ATOM 511 C C . THR A 1 65 ? 17.256 0.032 -25.490 1.00 88.12 65 THR A C 1
ATOM 513 O O . THR A 1 65 ? 16.480 -0.657 -24.828 1.00 88.12 65 THR A O 1
ATOM 516 N N . PRO A 1 66 ? 17.100 1.365 -25.612 1.00 85.38 66 PRO A N 1
ATOM 517 C CA . PRO A 1 66 ? 15.918 2.043 -25.102 1.00 85.38 66 PRO A CA 1
ATOM 518 C C . PRO A 1 66 ? 14.670 1.531 -25.824 1.00 85.38 66 PRO A C 1
ATOM 520 O O . PRO A 1 66 ? 14.702 1.283 -27.031 1.00 85.38 66 PRO A O 1
ATOM 523 N N . THR A 1 67 ? 13.564 1.399 -25.095 1.00 84.12 67 THR A N 1
ATOM 524 C CA . THR A 1 67 ? 12.286 1.014 -25.696 1.00 84.12 67 THR A CA 1
ATOM 525 C C . THR A 1 67 ? 11.573 2.247 -26.240 1.00 84.12 67 THR A C 1
ATOM 527 O O . THR A 1 67 ? 11.410 3.250 -25.546 1.00 84.12 67 THR A O 1
ATOM 530 N N . THR A 1 68 ? 11.134 2.174 -27.493 1.00 87.62 68 THR A N 1
ATOM 531 C CA . THR A 1 68 ? 10.240 3.175 -28.097 1.00 87.62 68 THR A CA 1
ATOM 532 C C . THR A 1 68 ? 8.774 2.789 -27.963 1.00 87.62 68 THR A C 1
ATOM 534 O O . THR A 1 68 ? 7.907 3.591 -28.293 1.00 87.62 68 THR A O 1
ATOM 537 N N . ASP A 1 69 ? 8.501 1.563 -27.514 1.00 92.88 69 ASP A N 1
ATOM 538 C CA . ASP A 1 69 ? 7.148 1.038 -27.433 1.00 92.88 69 ASP A CA 1
ATOM 539 C C . ASP A 1 69 ? 6.418 1.655 -26.242 1.00 92.88 69 ASP A C 1
ATOM 541 O O . ASP A 1 69 ? 6.881 1.583 -25.096 1.00 92.88 69 ASP A O 1
ATOM 545 N N . ASP A 1 70 ? 5.259 2.246 -26.522 1.00 93.50 70 ASP A N 1
ATOM 546 C CA . ASP A 1 70 ? 4.319 2.657 -25.487 1.00 93.50 70 ASP A CA 1
ATOM 547 C C . ASP A 1 70 ? 3.704 1.447 -24.767 1.00 93.50 70 ASP A C 1
ATOM 549 O O . ASP A 1 70 ? 3.866 0.296 -25.186 1.00 93.50 70 ASP A O 1
ATOM 553 N N . LEU A 1 71 ? 2.999 1.694 -23.662 1.00 94.38 71 LEU A N 1
ATOM 554 C CA . LEU A 1 71 ? 2.341 0.640 -22.886 1.00 94.38 71 LEU A CA 1
ATOM 555 C C . LEU A 1 71 ? 1.429 -0.239 -23.749 1.00 94.38 71 LEU A C 1
ATOM 557 O O . LEU A 1 71 ? 1.438 -1.460 -23.602 1.00 94.38 71 LEU A O 1
ATOM 561 N N . PHE A 1 72 ? 0.661 0.350 -24.666 1.00 95.38 72 PHE A N 1
ATOM 562 C CA . PHE A 1 72 ? -0.263 -0.399 -25.512 1.00 95.38 72 PHE A CA 1
ATOM 563 C C . PHE A 1 72 ? 0.480 -1.266 -26.538 1.00 95.38 72 PHE A C 1
ATOM 565 O O . PHE A 1 72 ? 0.214 -2.463 -26.645 1.00 95.38 72 PHE A O 1
ATOM 572 N N . GLN A 1 73 ? 1.462 -0.698 -27.237 1.00 95.69 73 GLN A N 1
ATOM 573 C CA . GLN A 1 73 ? 2.312 -1.400 -28.199 1.00 95.69 73 GLN A CA 1
ATOM 574 C C . GLN A 1 73 ? 3.100 -2.532 -27.538 1.00 95.69 73 GLN A C 1
ATOM 576 O O . GLN A 1 73 ? 3.212 -3.623 -28.104 1.00 95.69 73 GLN A O 1
ATOM 581 N N . ARG A 1 74 ? 3.613 -2.304 -26.322 1.00 95.00 74 ARG A N 1
ATOM 582 C CA . ARG A 1 74 ? 4.331 -3.324 -25.557 1.00 95.00 74 ARG A CA 1
ATOM 583 C C . ARG A 1 74 ? 3.429 -4.510 -25.228 1.00 95.00 74 ARG A C 1
ATOM 585 O O . ARG A 1 74 ? 3.837 -5.649 -25.445 1.00 95.00 74 ARG A O 1
ATOM 592 N N . LEU A 1 75 ? 2.203 -4.251 -24.767 1.00 95.94 75 LEU A N 1
ATOM 593 C CA . LEU A 1 75 ? 1.211 -5.296 -24.490 1.00 95.94 75 LEU A CA 1
ATOM 594 C C . LEU A 1 75 ? 0.836 -6.082 -25.756 1.00 95.94 75 LEU A C 1
ATOM 596 O O . LEU A 1 75 ? 0.719 -7.305 -25.703 1.00 95.94 75 LEU A O 1
ATOM 600 N N . GLN A 1 76 ? 0.686 -5.402 -26.898 1.00 95.44 76 GLN A N 1
ATOM 601 C CA . GLN A 1 76 ? 0.370 -6.047 -28.179 1.00 95.44 76 GLN A CA 1
ATOM 602 C C . GLN A 1 76 ? 1.494 -6.969 -28.674 1.00 95.44 76 GLN A C 1
ATOM 604 O O . GLN A 1 76 ? 1.213 -8.043 -29.201 1.00 95.44 76 GLN A O 1
ATOM 609 N N . LYS A 1 77 ? 2.760 -6.568 -28.507 1.00 95.06 77 LYS A N 1
ATOM 610 C CA . LYS A 1 77 ? 3.928 -7.339 -28.969 1.00 95.06 77 LYS A CA 1
ATOM 611 C C . LYS A 1 77 ? 4.249 -8.559 -28.106 1.00 95.06 77 LYS A C 1
ATOM 613 O O . LYS A 1 77 ? 4.815 -9.517 -28.619 1.00 95.06 77 LYS A O 1
ATOM 618 N N . ASP A 1 78 ? 3.924 -8.515 -26.816 1.00 93.94 78 ASP A N 1
ATOM 619 C CA . ASP A 1 78 ? 4.226 -9.596 -25.869 1.00 93.94 78 ASP A CA 1
ATOM 620 C C . ASP A 1 78 ? 3.385 -10.864 -26.137 1.00 93.94 78 ASP A C 1
ATOM 622 O O . ASP A 1 78 ? 3.868 -11.984 -25.984 1.00 93.94 78 ASP A O 1
ATOM 626 N N . GLY A 1 79 ? 2.143 -10.702 -26.607 1.00 91.88 79 GLY A N 1
ATOM 627 C CA . GLY A 1 79 ? 1.274 -11.810 -27.021 1.00 91.88 79 GLY A CA 1
ATOM 628 C C . GLY A 1 79 ? 0.547 -12.537 -25.883 1.00 91.88 79 GLY A C 1
ATOM 629 O O . GLY A 1 79 ? -0.346 -13.333 -26.166 1.00 91.88 79 GLY A O 1
ATOM 630 N N . ARG A 1 80 ? 0.846 -12.249 -24.605 1.00 96.56 80 ARG A N 1
ATOM 631 C CA . ARG A 1 80 ? 0.111 -12.791 -23.436 1.00 96.56 80 ARG A CA 1
ATOM 632 C C . ARG A 1 80 ? -1.144 -11.994 -23.049 1.00 96.56 80 ARG A C 1
ATOM 634 O O . ARG A 1 80 ? -1.882 -12.418 -22.157 1.00 96.56 80 ARG A O 1
ATOM 641 N N . PHE A 1 81 ? -1.377 -10.851 -23.699 1.00 97.50 81 PHE A N 1
ATOM 642 C CA . PHE A 1 81 ? -2.381 -9.840 -23.334 1.00 97.50 81 PHE A CA 1
ATOM 643 C C . PHE A 1 81 ? -3.416 -9.584 -24.446 1.00 97.50 81 PHE A C 1
ATOM 645 O O . PHE A 1 81 ? -3.888 -8.455 -24.616 1.00 97.50 81 PHE A O 1
ATOM 652 N N . ASN A 1 82 ? -3.767 -10.592 -25.249 1.00 97.06 82 ASN A N 1
ATOM 653 C CA . ASN A 1 82 ? -4.663 -10.416 -26.401 1.00 97.06 82 ASN A CA 1
ATOM 654 C C . ASN A 1 82 ? -6.074 -9.976 -25.981 1.00 97.06 82 ASN A C 1
ATOM 656 O O . ASN A 1 82 ? -6.661 -9.087 -26.597 1.00 97.06 82 ASN A O 1
ATOM 660 N N . ILE A 1 83 ? -6.622 -10.566 -24.915 1.00 96.56 83 ILE A N 1
ATOM 661 C CA . ILE A 1 83 ? -7.944 -10.201 -24.388 1.00 96.56 83 ILE A CA 1
ATOM 662 C C . ILE A 1 83 ? -7.895 -8.789 -23.795 1.00 96.56 83 ILE A C 1
ATOM 664 O O . ILE A 1 83 ? -8.794 -7.988 -24.050 1.00 96.56 83 ILE A O 1
ATOM 668 N N . PHE A 1 84 ? -6.822 -8.454 -23.072 1.00 96.94 84 PHE A N 1
ATOM 669 C CA . PHE A 1 84 ? -6.659 -7.137 -22.457 1.00 96.94 84 PHE A CA 1
ATOM 670 C C . PHE A 1 84 ? -6.531 -6.019 -23.498 1.00 96.94 84 PHE A C 1
ATOM 672 O O . PHE A 1 84 ? -7.238 -5.019 -23.429 1.00 96.94 84 PHE A O 1
ATOM 679 N N . THR A 1 85 ? -5.683 -6.199 -24.512 1.00 96.44 85 THR A N 1
ATOM 680 C CA . THR A 1 85 ? -5.502 -5.216 -25.596 1.00 96.44 85 THR A CA 1
ATOM 681 C C . THR A 1 85 ? -6.766 -5.051 -26.442 1.00 96.44 85 THR A C 1
ATOM 683 O O . THR A 1 85 ? -7.115 -3.926 -26.820 1.00 96.44 85 THR A O 1
ATOM 686 N N . LYS A 1 86 ? -7.519 -6.138 -26.671 1.00 94.94 86 LYS A N 1
ATOM 687 C CA . LYS A 1 86 ? -8.860 -6.073 -27.269 1.00 94.94 86 LYS A CA 1
ATOM 688 C C . LYS A 1 86 ? -9.819 -5.257 -26.400 1.00 94.94 86 LYS A C 1
ATOM 690 O O . LYS A 1 86 ? -10.526 -4.406 -26.933 1.00 94.94 86 LYS A O 1
ATOM 695 N N . ALA A 1 87 ? -9.821 -5.476 -25.087 1.00 94.69 87 ALA A N 1
ATOM 696 C CA . ALA A 1 87 ? -10.663 -4.742 -24.147 1.00 94.69 87 ALA A CA 1
ATOM 697 C C . ALA A 1 87 ? -10.308 -3.246 -24.076 1.00 94.69 87 ALA A C 1
ATOM 699 O O . ALA A 1 87 ? -11.211 -2.420 -24.130 1.00 94.69 87 ALA A O 1
ATOM 700 N N . ILE A 1 88 ? -9.018 -2.883 -24.066 1.00 94.69 88 ILE A N 1
ATOM 701 C CA . ILE A 1 88 ? -8.550 -1.483 -24.147 1.00 94.69 88 ILE A CA 1
ATOM 702 C C . ILE A 1 88 ? -9.039 -0.802 -25.435 1.00 94.69 88 ILE A C 1
ATOM 704 O O . ILE A 1 88 ? -9.414 0.372 -25.429 1.00 94.69 88 ILE A O 1
ATOM 708 N N . THR A 1 89 ? -9.023 -1.534 -26.552 1.00 93.31 89 THR A N 1
ATOM 709 C CA . THR A 1 89 ? -9.495 -1.019 -27.845 1.00 93.31 89 THR A CA 1
ATOM 710 C C . THR A 1 89 ? -11.010 -0.820 -27.831 1.00 93.31 89 THR A C 1
ATOM 712 O O . THR A 1 89 ? -11.490 0.239 -28.231 1.00 93.31 89 THR A O 1
ATOM 715 N N . ALA A 1 90 ? -11.756 -1.814 -27.341 1.00 91.62 90 ALA A N 1
ATOM 716 C CA . ALA A 1 90 ? -13.215 -1.780 -27.260 1.00 91.62 90 ALA A CA 1
ATOM 717 C C . ALA A 1 90 ? -13.719 -0.657 -26.336 1.00 91.62 90 ALA A C 1
ATOM 719 O O . ALA A 1 90 ? -14.604 0.095 -26.730 1.00 91.62 90 ALA A O 1
ATOM 720 N N . SER A 1 91 ? -13.081 -0.457 -25.178 1.00 91.38 91 SER A N 1
ATOM 721 C CA . SER A 1 91 ? -13.417 0.612 -24.223 1.00 91.38 91 SER A CA 1
ATOM 722 C C . SER A 1 91 ? -12.942 2.010 -24.631 1.00 91.38 91 SER A C 1
ATOM 724 O O . SER A 1 91 ? -13.101 2.973 -23.880 1.00 91.38 91 SER A O 1
ATOM 726 N N . ARG A 1 92 ? -12.308 2.143 -25.807 1.00 90.12 92 ARG A N 1
ATOM 727 C CA . ARG A 1 92 ? -11.758 3.404 -26.339 1.00 90.12 92 ARG A CA 1
ATOM 728 C C . ARG A 1 92 ? -10.719 4.068 -25.423 1.00 90.12 92 ARG A C 1
ATOM 730 O O . ARG A 1 92 ? -10.389 5.238 -25.617 1.00 90.12 92 ARG A O 1
ATOM 737 N N . GLN A 1 93 ? -10.131 3.316 -24.489 1.00 89.50 93 GLN A N 1
ATOM 738 C CA . GLN A 1 93 ? -9.124 3.815 -23.547 1.00 89.50 93 GLN A CA 1
ATOM 739 C C . GLN A 1 93 ? -7.698 3.811 -24.112 1.00 89.50 93 GLN A C 1
ATOM 741 O O . GLN A 1 93 ? -6.776 4.250 -23.432 1.00 89.50 93 GLN A O 1
ATOM 746 N N . GLY A 1 94 ? -7.485 3.387 -25.364 1.00 84.44 94 GLY A N 1
ATOM 747 C CA . GLY A 1 94 ? -6.153 3.347 -25.989 1.00 84.44 94 GLY A CA 1
ATOM 748 C C . GLY A 1 94 ? -5.356 4.655 -25.866 1.00 84.44 94 GLY A C 1
ATOM 749 O O . GLY A 1 94 ? -4.157 4.615 -25.607 1.00 84.44 94 GLY A O 1
ATOM 750 N N . LYS A 1 95 ? -6.024 5.818 -25.921 1.00 87.12 95 LYS A N 1
ATOM 751 C CA . LYS A 1 95 ? -5.374 7.131 -25.740 1.00 87.12 95 LYS A CA 1
ATOM 752 C C . LYS A 1 95 ? -4.675 7.282 -24.386 1.00 87.12 95 LYS A C 1
ATOM 754 O O . LYS A 1 95 ? -3.623 7.910 -24.325 1.00 87.12 95 LYS A O 1
ATOM 759 N N . LEU A 1 96 ? -5.240 6.712 -23.320 1.00 87.56 96 LEU A N 1
ATOM 760 C CA . LEU A 1 96 ? -4.649 6.747 -21.982 1.00 87.56 96 LEU A CA 1
ATOM 761 C C . LEU A 1 96 ? -3.321 5.974 -21.954 1.00 87.56 96 LEU A C 1
ATOM 763 O O . LEU A 1 96 ? -2.329 6.469 -21.431 1.00 87.56 96 LEU A O 1
ATOM 767 N N . PHE A 1 97 ? -3.283 4.807 -22.600 1.00 87.88 97 PHE A N 1
ATOM 768 C CA . PHE A 1 97 ? -2.098 3.944 -22.677 1.00 87.88 97 PHE A CA 1
ATOM 769 C C . PHE A 1 97 ? -1.037 4.452 -23.663 1.00 87.88 97 PHE A C 1
ATOM 771 O O . PHE A 1 97 ? 0.130 4.088 -23.548 1.00 87.88 97 PHE A O 1
ATOM 778 N N . GLN A 1 98 ? -1.422 5.302 -24.614 1.00 89.06 98 GLN A N 1
ATOM 779 C CA . GLN A 1 98 ? -0.541 5.859 -25.647 1.00 89.06 98 GLN A CA 1
ATOM 780 C C . GLN A 1 98 ? -0.008 7.258 -25.302 1.00 89.06 98 GLN A C 1
ATOM 782 O O . GLN A 1 98 ? 0.817 7.805 -26.033 1.00 89.06 98 GLN A O 1
ATOM 787 N N . ASN A 1 99 ? -0.467 7.878 -24.210 1.00 89.00 99 ASN A N 1
ATOM 788 C CA . ASN A 1 99 ? -0.026 9.220 -23.844 1.00 89.00 99 ASN A CA 1
ATOM 789 C C . ASN A 1 99 ? 1.453 9.216 -23.416 1.00 89.00 99 ASN A C 1
ATOM 791 O O . ASN A 1 99 ? 1.805 8.655 -22.380 1.00 89.00 99 ASN A O 1
ATOM 795 N N . MET A 1 100 ? 2.308 9.872 -24.208 1.00 87.19 100 MET A N 1
ATOM 796 C CA . MET A 1 100 ? 3.757 9.984 -23.977 1.00 87.19 100 MET A CA 1
ATOM 797 C C . MET A 1 100 ? 4.152 11.110 -23.011 1.00 87.19 100 MET A C 1
ATOM 799 O O . MET A 1 100 ? 5.303 11.186 -22.589 1.00 87.19 100 MET A O 1
ATOM 803 N N . HIS A 1 101 ? 3.231 12.017 -22.676 1.00 85.56 101 HIS A N 1
ATOM 804 C CA . HIS A 1 101 ? 3.520 13.163 -21.806 1.00 85.56 101 HIS A CA 1
ATOM 805 C C . HIS A 1 101 ? 3.400 12.836 -20.315 1.00 85.56 101 HIS A C 1
ATOM 807 O O . HIS A 1 101 ? 3.863 13.612 -19.477 1.00 85.56 101 HIS A O 1
ATOM 813 N N . SER A 1 102 ? 2.809 11.688 -19.996 1.00 88.06 102 SER A N 1
ATOM 814 C CA . SER A 1 102 ? 2.569 11.222 -18.637 1.00 88.06 102 SER A CA 1
ATOM 815 C C . SER A 1 102 ? 3.208 9.855 -18.422 1.00 88.06 102 SER A C 1
ATOM 817 O O . SER A 1 102 ? 3.527 9.140 -19.368 1.00 88.06 102 SER A O 1
ATOM 819 N N . LEU A 1 103 ? 3.434 9.515 -17.155 1.00 91.06 103 LEU A N 1
ATOM 820 C CA . LEU A 1 103 ? 4.026 8.246 -16.753 1.00 91.06 103 LEU A CA 1
ATOM 821 C C . LEU A 1 103 ? 2.987 7.410 -16.022 1.00 91.06 103 LEU A C 1
ATOM 823 O O . LEU A 1 103 ? 2.395 7.899 -15.061 1.00 91.06 103 LEU A O 1
ATOM 827 N N . TYR A 1 104 ? 2.831 6.156 -16.430 1.00 93.88 104 TYR A N 1
ATOM 828 C CA . TYR A 1 104 ? 1.804 5.271 -15.893 1.00 93.88 104 TYR A CA 1
ATOM 829 C C . TYR A 1 104 ? 2.380 3.970 -15.327 1.00 93.88 104 TYR A C 1
ATOM 831 O O . TYR A 1 104 ? 3.487 3.546 -15.661 1.00 93.88 104 TYR A O 1
ATOM 839 N N . THR A 1 105 ? 1.586 3.314 -14.487 1.00 95.44 105 THR A N 1
ATOM 840 C CA . THR A 1 105 ? 1.781 1.910 -14.103 1.00 95.44 105 THR A CA 1
ATOM 841 C C . THR A 1 105 ? 0.564 1.145 -14.562 1.00 95.44 105 THR A C 1
ATOM 843 O O . THR A 1 105 ? -0.544 1.517 -14.181 1.00 95.44 105 THR A O 1
ATOM 846 N N . THR A 1 106 ? 0.764 0.102 -15.360 1.00 97.06 106 THR A N 1
ATOM 847 C CA . THR A 1 106 ? -0.310 -0.803 -15.776 1.00 97.06 106 THR A CA 1
ATOM 848 C C . THR A 1 106 ? -0.168 -2.128 -15.044 1.00 97.06 106 THR A C 1
ATOM 850 O O . THR A 1 106 ? 0.861 -2.787 -15.159 1.00 97.06 106 THR A O 1
ATOM 853 N N . PHE A 1 107 ? -1.208 -2.539 -14.332 1.00 97.88 107 PHE A N 1
ATOM 854 C CA . PHE A 1 107 ? -1.355 -3.893 -13.814 1.00 97.88 107 PHE A CA 1
ATOM 855 C C . PHE A 1 107 ? -2.052 -4.726 -14.893 1.00 97.88 107 PHE A C 1
ATOM 857 O O . PHE A 1 107 ? -3.263 -4.654 -15.045 1.00 97.88 107 PHE A O 1
ATOM 864 N N . ALA A 1 108 ? -1.289 -5.441 -15.718 1.00 98.00 108 ALA A N 1
ATOM 865 C CA . ALA A 1 108 ? -1.786 -6.095 -16.924 1.00 98.00 108 ALA A CA 1
ATOM 866 C C . ALA A 1 108 ? -2.225 -7.546 -16.648 1.00 98.00 108 ALA A C 1
ATOM 868 O O . ALA A 1 108 ? -1.369 -8.399 -16.388 1.00 98.00 108 ALA A O 1
ATOM 869 N N . PRO A 1 109 ? -3.531 -7.862 -16.711 1.00 98.19 109 PRO A N 1
ATOM 870 C CA . PRO A 1 109 ? -4.016 -9.231 -16.589 1.00 98.19 109 PRO A CA 1
ATOM 871 C C . PRO A 1 109 ? -3.721 -10.030 -17.859 1.00 98.19 109 PRO A C 1
ATOM 873 O O . PRO A 1 109 ? -4.018 -9.590 -18.971 1.00 98.19 109 PRO A O 1
ATOM 876 N N . THR A 1 110 ? -3.165 -11.230 -17.695 1.00 98.12 110 THR A N 1
ATOM 877 C CA . THR A 1 110 ? -2.929 -12.155 -18.814 1.00 98.12 110 THR A CA 1
ATOM 878 C C . THR A 1 110 ? -4.239 -12.701 -19.392 1.00 98.12 110 THR A C 1
ATOM 880 O O . THR A 1 110 ? -5.300 -12.651 -18.766 1.00 98.12 110 THR A O 1
ATOM 883 N N . ASP A 1 111 ? -4.179 -13.318 -20.572 1.00 97.50 111 ASP A N 1
ATOM 884 C CA . ASP A 1 111 ? -5.337 -14.023 -21.134 1.00 97.50 111 ASP A CA 1
ATOM 885 C C . ASP A 1 111 ? -5.861 -15.127 -20.192 1.00 97.50 111 ASP A C 1
ATOM 887 O O . ASP A 1 111 ? -7.063 -15.380 -20.122 1.00 97.50 111 ASP A O 1
ATOM 891 N N . GLU A 1 112 ? -4.977 -15.770 -19.423 1.00 97.12 112 GLU A N 1
ATOM 892 C CA . GLU A 1 112 ? -5.365 -16.735 -18.388 1.00 97.12 112 GLU A CA 1
ATOM 893 C C . GLU A 1 112 ? -6.114 -16.073 -17.228 1.00 97.12 112 GLU A C 1
ATOM 895 O O . GLU A 1 112 ? -7.086 -16.640 -16.730 1.00 97.12 112 GLU A O 1
ATOM 900 N N . ALA A 1 113 ? -5.714 -14.862 -16.832 1.00 96.88 113 ALA A N 1
ATOM 901 C CA . ALA A 1 113 ? -6.405 -14.083 -15.811 1.00 96.88 113 ALA A CA 1
ATOM 902 C C . ALA A 1 113 ? -7.855 -13.772 -16.214 1.00 96.88 113 ALA A C 1
ATOM 904 O O . ALA A 1 113 ? -8.764 -13.921 -15.396 1.00 96.88 113 ALA A O 1
ATOM 905 N N . PHE A 1 114 ? -8.093 -13.414 -17.480 1.00 96.56 114 PHE A N 1
ATOM 906 C CA . PHE A 1 114 ? -9.448 -13.219 -18.007 1.00 96.56 114 PHE A CA 1
ATOM 907 C C . PHE A 1 114 ? -10.262 -14.514 -18.038 1.00 96.56 114 PHE A C 1
ATOM 909 O O . PHE A 1 114 ? -11.444 -14.497 -17.705 1.00 96.56 114 PHE A O 1
ATOM 916 N N . ARG A 1 115 ? -9.643 -15.650 -18.382 1.00 95.31 115 ARG A N 1
ATOM 917 C CA . ARG A 1 115 ? -10.320 -16.962 -18.395 1.00 95.31 115 ARG A CA 1
ATOM 918 C C . ARG A 1 115 ? -10.717 -17.464 -17.003 1.00 95.31 115 ARG A C 1
ATOM 920 O O . ARG A 1 115 ? -11.542 -18.367 -16.915 1.00 95.31 115 ARG A O 1
ATOM 927 N N . LYS A 1 116 ? -10.167 -16.893 -15.922 1.00 95.94 116 LYS A N 1
ATOM 928 C CA . LYS A 1 116 ? -10.622 -17.164 -14.545 1.00 95.94 116 LYS A CA 1
ATOM 929 C C . LYS A 1 116 ? -11.970 -16.507 -14.223 1.00 95.94 116 LYS A C 1
ATOM 931 O O . LYS A 1 116 ? -12.596 -16.892 -13.236 1.00 95.94 116 LYS A O 1
ATOM 936 N N . LEU A 1 117 ? -12.419 -15.524 -15.008 1.00 93.69 117 LEU A N 1
ATOM 937 C CA . LEU A 1 117 ? -13.761 -14.963 -14.858 1.00 93.69 117 LEU A CA 1
ATOM 938 C C . LEU A 1 117 ? -14.815 -15.994 -15.296 1.00 93.69 117 LEU A C 1
ATOM 940 O O . LEU A 1 117 ? -14.560 -16.779 -16.213 1.00 93.69 117 LEU A O 1
ATOM 944 N N . PRO A 1 118 ? -16.022 -15.987 -14.702 1.00 93.88 118 PRO A N 1
ATOM 945 C CA . PRO A 1 118 ? -17.124 -16.793 -15.214 1.00 93.88 118 PRO A CA 1
ATOM 946 C C . PRO A 1 118 ? -17.360 -16.490 -16.700 1.00 93.88 118 PRO A C 1
ATOM 948 O O . PRO A 1 118 ? -17.406 -15.323 -17.085 1.00 93.88 118 PRO A O 1
ATOM 951 N N . ALA A 1 119 ? -17.547 -17.521 -17.531 1.00 90.00 119 ALA A N 1
ATOM 952 C CA . ALA A 1 119 ? -17.645 -17.358 -18.989 1.00 90.00 119 ALA A CA 1
ATOM 953 C C . ALA A 1 119 ? -18.707 -16.325 -19.405 1.00 90.00 119 ALA A C 1
ATOM 955 O O . ALA A 1 119 ? -18.432 -15.442 -20.211 1.00 90.00 119 ALA A O 1
ATOM 956 N N . LYS A 1 120 ? -19.880 -16.359 -18.755 1.00 90.56 120 LYS A N 1
ATOM 957 C CA . LYS A 1 120 ? -20.953 -15.374 -18.968 1.00 90.56 120 LYS A CA 1
ATOM 958 C C . LYS A 1 120 ? -20.513 -13.943 -18.657 1.00 90.56 120 LYS A C 1
ATOM 960 O O . LYS A 1 120 ? -20.891 -13.025 -19.372 1.00 90.56 120 LYS A O 1
ATOM 965 N N . THR A 1 121 ? -19.717 -13.751 -17.605 1.00 90.19 121 THR A N 1
ATOM 966 C CA . THR A 1 121 ? -19.169 -12.439 -17.248 1.00 90.19 121 THR A CA 1
ATOM 967 C C . THR A 1 121 ? -18.206 -11.971 -18.329 1.00 90.19 121 THR A C 1
ATOM 969 O O . THR A 1 121 ? -18.382 -10.872 -18.840 1.00 90.19 121 THR A O 1
ATOM 972 N N . LEU A 1 122 ? -17.249 -12.811 -18.737 1.00 91.12 122 LEU A N 1
ATOM 973 C CA . LEU A 1 122 ? -16.273 -12.458 -19.771 1.00 91.12 122 LEU A CA 1
ATOM 974 C C . LEU A 1 122 ? -16.938 -12.090 -21.104 1.00 91.12 122 LEU A C 1
ATOM 976 O O . LEU A 1 122 ? -16.568 -11.090 -21.708 1.00 91.12 122 LEU A O 1
ATOM 980 N N . GLU A 1 123 ? -17.919 -12.871 -21.554 1.00 90.00 123 GLU A N 1
ATOM 981 C CA . GLU A 1 123 ? -18.668 -12.578 -22.781 1.00 90.00 123 GLU A CA 1
ATOM 982 C C . GLU A 1 123 ? -19.460 -11.275 -22.656 1.00 90.00 123 GLU A C 1
ATOM 984 O O . GLU A 1 123 ? -19.431 -10.449 -23.568 1.00 90.00 123 GLU A O 1
ATOM 989 N N . SER A 1 124 ? -20.102 -11.053 -21.502 1.00 92.44 124 SER A N 1
ATOM 990 C CA . SER A 1 124 ? -20.883 -9.839 -21.261 1.00 92.44 124 SER A CA 1
ATOM 991 C C . SER A 1 124 ? -20.041 -8.564 -21.319 1.00 92.44 124 SER A C 1
ATOM 993 O O . SER A 1 124 ? -20.547 -7.539 -21.762 1.00 92.44 124 SER A O 1
ATOM 995 N N . LEU A 1 125 ? -18.753 -8.622 -20.953 1.00 90.06 125 LEU A N 1
ATOM 996 C CA . LEU A 1 125 ? -17.859 -7.459 -20.958 1.00 90.06 125 LEU A CA 1
ATOM 997 C C . LEU A 1 125 ? -17.700 -6.811 -22.339 1.00 90.06 125 LEU A C 1
ATOM 999 O O . LEU A 1 125 ? -17.385 -5.631 -22.407 1.00 90.06 125 LEU A O 1
ATOM 1003 N N . PHE A 1 126 ? -17.889 -7.568 -23.423 1.00 92.25 126 PHE A N 1
ATOM 1004 C CA . PHE A 1 126 ? -17.733 -7.076 -24.796 1.00 92.25 126 PHE A CA 1
ATOM 1005 C C . PHE A 1 126 ? -19.068 -6.754 -25.483 1.00 92.25 126 PHE A C 1
ATOM 1007 O O . PHE A 1 126 ? -19.090 -6.533 -26.695 1.00 92.25 126 PHE A O 1
ATOM 1014 N N . LEU A 1 127 ? -20.176 -6.772 -24.739 1.00 91.94 127 LEU A N 1
ATOM 1015 C CA . LEU A 1 127 ? -21.472 -6.336 -25.247 1.00 91.94 127 LEU A CA 1
ATOM 1016 C C . LEU A 1 127 ? -21.546 -4.801 -25.257 1.00 91.94 127 LEU A C 1
ATOM 1018 O O . LEU A 1 127 ? -21.087 -4.193 -24.289 1.00 91.94 127 LEU A O 1
ATOM 1022 N N . PRO A 1 128 ? -22.154 -4.174 -26.285 1.00 88.94 128 PRO A N 1
ATOM 1023 C CA . PRO A 1 128 ? -22.246 -2.714 -26.383 1.00 88.94 128 PRO A CA 1
ATOM 1024 C C . PRO A 1 128 ? -22.893 -2.047 -25.163 1.00 88.94 128 PRO A C 1
ATOM 1026 O O . PRO A 1 128 ? -22.551 -0.923 -24.809 1.00 88.94 128 PRO A O 1
ATOM 1029 N N . GLU A 1 129 ? -23.821 -2.734 -24.491 1.00 91.00 129 GLU A N 1
ATOM 1030 C CA . GLU A 1 129 ? -24.497 -2.210 -23.301 1.00 91.00 129 GLU A CA 1
ATOM 1031 C C . GLU A 1 129 ? -23.568 -2.106 -22.078 1.00 91.00 129 GLU A C 1
ATOM 1033 O O . GLU A 1 129 ? -23.910 -1.433 -21.109 1.00 91.00 129 GLU A O 1
ATOM 1038 N N . ASN A 1 130 ? -22.398 -2.753 -22.113 1.00 91.62 130 ASN A N 1
ATOM 1039 C CA . ASN A 1 130 ? -21.413 -2.773 -21.030 1.00 91.62 130 ASN A CA 1
ATOM 1040 C C . ASN A 1 130 ? -20.162 -1.930 -21.336 1.00 91.62 130 ASN A C 1
ATOM 1042 O O . ASN A 1 130 ? -19.165 -2.064 -20.626 1.00 91.62 130 ASN A O 1
ATOM 1046 N N . ASP A 1 131 ? -20.199 -1.056 -22.348 1.00 89.69 131 ASP A N 1
ATOM 1047 C CA . ASP A 1 131 ? -19.059 -0.213 -22.740 1.00 89.69 131 ASP A CA 1
ATOM 1048 C C . ASP A 1 131 ? -18.519 0.626 -21.562 1.00 89.69 131 ASP A C 1
ATOM 1050 O O . ASP A 1 131 ? -17.308 0.644 -21.330 1.00 89.69 131 ASP A O 1
ATOM 1054 N N . GLU A 1 132 ? -19.401 1.251 -20.770 1.00 91.38 132 GLU A N 1
ATOM 1055 C CA . GLU A 1 132 ? -19.014 2.030 -19.576 1.00 91.38 132 GLU A CA 1
ATOM 1056 C C . GLU A 1 132 ? -18.357 1.140 -18.512 1.00 91.38 132 GLU A C 1
ATOM 1058 O O . GLU A 1 132 ? -17.286 1.453 -17.993 1.00 91.38 132 GLU A O 1
ATOM 1063 N N . ARG A 1 133 ? -18.935 -0.039 -18.254 1.00 92.00 133 ARG A N 1
ATOM 1064 C CA . ARG A 1 133 ? -18.372 -1.014 -17.311 1.00 92.00 133 ARG A CA 1
ATOM 1065 C C . ARG A 1 133 ? -16.986 -1.484 -17.757 1.00 92.00 133 ARG A C 1
ATOM 1067 O O . ARG A 1 133 ? -16.092 -1.661 -16.930 1.00 92.00 133 ARG A O 1
ATOM 1074 N N . LEU A 1 134 ? -16.801 -1.722 -19.055 1.00 93.94 134 LEU A N 1
ATOM 1075 C CA . LEU A 1 134 ? -15.514 -2.124 -19.611 1.00 93.94 134 LEU A CA 1
ATOM 1076 C C . LEU A 1 134 ? -14.487 -0.994 -19.487 1.00 93.94 134 LEU A C 1
ATOM 1078 O O . LEU A 1 134 ? -13.340 -1.254 -19.129 1.00 93.94 134 LEU A O 1
ATOM 1082 N N . GLU A 1 135 ? -14.887 0.250 -19.750 1.00 94.31 135 GLU A N 1
ATOM 1083 C CA . GLU A 1 135 ? -14.063 1.438 -19.521 1.00 94.31 135 GLU A CA 1
ATOM 1084 C C . GLU A 1 135 ? -13.596 1.538 -18.066 1.00 94.31 135 GLU A C 1
ATOM 1086 O O . GLU A 1 135 ? -12.392 1.686 -17.832 1.00 94.31 135 GLU A O 1
ATOM 1091 N N . ASP A 1 136 ? -14.500 1.372 -17.105 1.00 94.75 136 ASP A N 1
ATOM 1092 C CA . ASP A 1 136 ? -14.184 1.424 -15.677 1.00 94.75 136 ASP A CA 1
ATOM 1093 C C . ASP A 1 136 ? -13.196 0.331 -15.270 1.00 94.75 136 ASP A C 1
ATOM 1095 O O . ASP A 1 136 ? -12.187 0.610 -14.615 1.00 94.75 136 ASP A O 1
ATOM 1099 N N . ILE A 1 137 ? -13.413 -0.905 -15.734 1.00 95.31 137 ILE A N 1
ATOM 1100 C CA . ILE A 1 137 ? -12.489 -2.021 -15.495 1.00 95.31 137 IL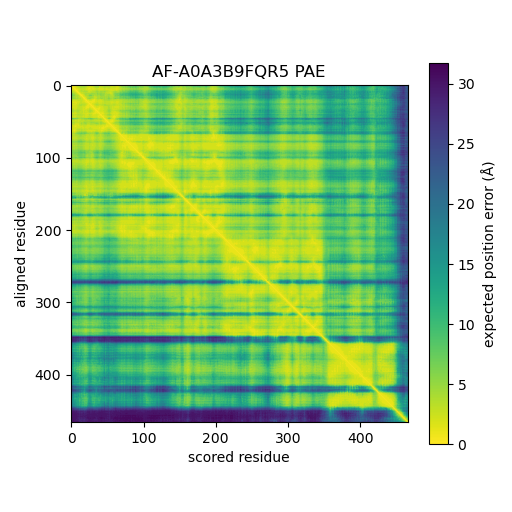E A CA 1
ATOM 1101 C C . ILE A 1 137 ? -11.106 -1.708 -16.072 1.00 95.31 137 ILE A C 1
ATOM 1103 O O . ILE A 1 137 ? -10.099 -1.919 -15.398 1.00 95.31 137 ILE A O 1
ATOM 1107 N N . ILE A 1 138 ? -11.016 -1.188 -17.299 1.00 96.50 138 ILE A N 1
ATOM 1108 C CA . ILE A 1 138 ? -9.722 -0.869 -17.919 1.00 96.50 138 ILE A CA 1
ATOM 1109 C C . ILE A 1 138 ? -9.009 0.268 -17.181 1.00 96.50 138 ILE A C 1
ATOM 1111 O O . ILE A 1 138 ? -7.813 0.151 -16.902 1.00 96.50 138 ILE A O 1
ATOM 1115 N N . LYS A 1 139 ? -9.723 1.334 -16.804 1.00 95.88 139 LYS A N 1
ATOM 1116 C CA . LYS A 1 139 ? -9.167 2.433 -15.998 1.00 95.88 139 LYS A CA 1
ATOM 1117 C C . LYS A 1 139 ? -8.703 1.971 -14.620 1.00 95.88 139 LYS A C 1
ATOM 1119 O O . LYS A 1 139 ? -7.762 2.540 -14.071 1.00 95.88 139 LYS A O 1
ATOM 1124 N N . HIS A 1 140 ? -9.328 0.938 -14.065 1.00 96.31 140 HIS A N 1
ATOM 1125 C CA . HIS A 1 140 ? -8.946 0.400 -12.767 1.00 96.31 140 HIS A CA 1
ATOM 1126 C C . HIS A 1 140 ? -7.581 -0.310 -12.783 1.00 96.31 140 HIS A C 1
ATOM 1128 O O . HIS A 1 140 ? -6.865 -0.304 -11.787 1.00 96.31 140 HIS A O 1
ATOM 1134 N N . HIS A 1 141 ? -7.158 -0.831 -13.938 1.00 97.25 141 HIS A N 1
ATOM 1135 C CA . HIS A 1 141 ? -5.867 -1.510 -14.106 1.00 97.25 141 HIS A CA 1
ATOM 1136 C C . HIS A 1 141 ? -4.682 -0.568 -14.371 1.00 97.25 141 HIS A C 1
ATOM 1138 O O . HIS A 1 141 ? -3.556 -1.036 -14.536 1.00 97.25 141 HIS A O 1
ATOM 1144 N N . ILE A 1 142 ? -4.891 0.748 -14.436 1.00 96.00 142 ILE A N 1
ATOM 1145 C CA . ILE A 1 142 ? -3.836 1.720 -14.747 1.00 96.00 142 ILE A CA 1
ATOM 1146 C C . ILE A 1 142 ? -3.819 2.851 -13.724 1.00 96.00 142 ILE A C 1
ATOM 1148 O O . ILE A 1 142 ? -4.859 3.288 -13.252 1.00 96.00 142 ILE A O 1
ATOM 1152 N N . THR A 1 143 ? -2.631 3.339 -13.378 1.00 95.25 143 THR A N 1
ATOM 1153 C CA . THR A 1 143 ? -2.436 4.484 -12.473 1.00 95.25 143 THR A CA 1
ATOM 1154 C C . THR A 1 143 ? -1.675 5.595 -13.188 1.00 95.25 143 THR A C 1
ATOM 1156 O O . THR A 1 143 ? -0.808 5.312 -14.014 1.00 95.25 143 THR A O 1
ATOM 1159 N N . GLU A 1 144 ? -1.931 6.856 -12.836 1.00 92.38 144 GLU A N 1
ATOM 1160 C CA . GLU A 1 144 ? -1.293 8.040 -13.444 1.00 92.38 144 GLU A CA 1
ATOM 1161 C C . GLU A 1 144 ? 0.073 8.384 -12.821 1.00 92.38 144 GLU A C 1
ATOM 1163 O O . GLU A 1 144 ? 0.441 9.543 -12.606 1.00 92.38 144 GLU A O 1
ATOM 1168 N N . SER A 1 145 ? 0.830 7.362 -12.431 1.00 91.44 145 SER A N 1
ATOM 1169 C CA . SER A 1 145 ? 2.191 7.488 -11.918 1.00 91.44 145 SER A CA 1
ATOM 1170 C C . SER A 1 145 ? 2.939 6.171 -12.052 1.00 91.44 145 SER A C 1
ATOM 1172 O O . SER A 1 145 ? 2.338 5.112 -12.191 1.00 91.44 145 SER A O 1
ATOM 1174 N N . VAL A 1 146 ? 4.266 6.223 -11.952 1.00 91.00 146 VAL A N 1
ATOM 1175 C CA . VAL A 1 146 ? 5.105 5.020 -11.861 1.00 91.00 146 VAL A CA 1
ATOM 1176 C C . VAL A 1 146 ? 5.230 4.588 -10.401 1.00 91.00 146 VAL A C 1
ATOM 1178 O O . VAL A 1 146 ? 5.707 5.367 -9.569 1.00 91.00 146 VAL A O 1
ATOM 1181 N N . PHE A 1 147 ? 4.802 3.356 -10.130 1.00 91.50 147 PHE A N 1
ATOM 1182 C CA . PHE A 1 147 ? 4.916 2.650 -8.860 1.00 91.50 147 PHE A CA 1
ATOM 1183 C C . PHE A 1 147 ? 5.741 1.381 -9.072 1.00 91.50 147 PHE A C 1
ATOM 1185 O O . PHE A 1 147 ? 5.206 0.353 -9.486 1.00 91.50 147 PHE A O 1
ATOM 1192 N N . ALA A 1 148 ? 7.047 1.469 -8.828 1.00 89.75 148 ALA A N 1
ATOM 1193 C CA . ALA A 1 148 ? 7.947 0.328 -8.989 1.00 89.75 148 ALA A CA 1
ATOM 1194 C C . ALA A 1 148 ? 7.662 -0.754 -7.935 1.00 89.75 148 ALA A C 1
ATOM 1196 O O . ALA A 1 148 ? 7.172 -0.440 -6.847 1.00 89.75 148 ALA A O 1
ATOM 1197 N N . TYR A 1 149 ? 7.968 -2.015 -8.235 1.00 86.19 149 TYR A N 1
ATOM 1198 C CA . TYR A 1 149 ? 7.785 -3.107 -7.275 1.00 86.19 149 TYR A CA 1
ATOM 1199 C C . TYR A 1 149 ? 8.769 -3.000 -6.104 1.00 86.19 149 TYR A C 1
ATOM 1201 O O . TYR A 1 149 ? 8.371 -3.141 -4.950 1.00 86.19 149 TYR A O 1
ATOM 1209 N N . GLY A 1 150 ? 10.039 -2.696 -6.388 1.00 79.38 150 GLY A N 1
ATOM 1210 C CA . GLY A 1 150 ? 11.050 -2.359 -5.379 1.00 79.38 150 GLY A CA 1
ATOM 1211 C C . GLY A 1 150 ? 11.435 -0.880 -5.405 1.00 79.38 150 GLY A C 1
ATOM 1212 O O . GLY A 1 150 ? 10.761 -0.058 -6.035 1.00 79.38 150 GLY A O 1
ATOM 1213 N N . LYS A 1 151 ? 12.553 -0.502 -4.762 1.00 76.50 151 LYS A N 1
ATOM 1214 C CA . LYS A 1 151 ? 13.017 0.896 -4.808 1.00 76.50 151 LYS A CA 1
ATOM 1215 C C . LYS A 1 151 ? 13.282 1.322 -6.248 1.00 76.50 151 LYS A C 1
ATOM 1217 O O . LYS A 1 151 ? 13.838 0.566 -7.048 1.00 76.50 151 LYS A O 1
ATOM 1222 N N . SER A 1 152 ? 12.944 2.567 -6.552 1.00 77.75 152 SER A N 1
ATOM 1223 C CA . SER A 1 152 ? 13.278 3.197 -7.824 1.00 77.75 152 SER A CA 1
ATOM 1224 C C . SER A 1 152 ? 14.193 4.388 -7.593 1.00 77.75 152 SER A C 1
ATOM 1226 O O . SER A 1 152 ? 13.966 5.213 -6.707 1.00 77.75 152 SER A O 1
ATOM 1228 N N . SER A 1 153 ? 15.210 4.523 -8.438 1.00 73.88 153 SER A N 1
ATOM 1229 C CA . SER A 1 153 ? 16.034 5.735 -8.444 1.00 73.88 153 SER A CA 1
ATOM 1230 C C . SER A 1 153 ? 15.238 6.950 -8.950 1.00 73.88 153 SER A C 1
ATOM 1232 O O . SER A 1 153 ? 14.222 6.816 -9.641 1.00 73.88 153 SER A O 1
ATOM 1234 N N . GLY A 1 154 ? 15.687 8.157 -8.589 1.00 65.75 154 GLY A N 1
ATOM 1235 C CA . GLY A 1 154 ? 15.091 9.410 -9.069 1.00 65.75 154 GLY A CA 1
ATOM 1236 C C . GLY A 1 154 ? 13.785 9.824 -8.379 1.00 65.75 154 GLY A C 1
ATOM 1237 O O . GLY A 1 154 ? 12.976 10.516 -8.998 1.00 65.75 154 GLY A O 1
ATOM 1238 N N . GLY A 1 155 ? 13.567 9.397 -7.128 1.00 62.28 155 GLY A N 1
ATOM 1239 C CA . GLY A 1 155 ? 12.451 9.856 -6.287 1.00 62.28 155 GLY A CA 1
ATOM 1240 C C . GLY A 1 155 ? 11.075 9.331 -6.706 1.00 62.28 155 GLY A C 1
ATOM 1241 O O . GLY A 1 155 ? 10.066 9.993 -6.469 1.00 62.28 155 GLY A O 1
ATOM 1242 N N . ARG A 1 156 ? 11.020 8.174 -7.378 1.00 75.38 156 ARG A N 1
ATOM 1243 C CA . ARG A 1 156 ? 9.749 7.529 -7.736 1.00 75.38 156 ARG A CA 1
ATOM 1244 C C . ARG A 1 156 ? 9.204 6.715 -6.572 1.00 75.38 156 ARG A C 1
ATOM 1246 O O . ARG A 1 156 ? 9.933 6.328 -5.665 1.00 75.38 156 ARG A O 1
ATOM 1253 N N . ARG A 1 157 ? 7.891 6.509 -6.614 1.00 81.75 157 ARG A N 1
ATOM 1254 C CA . ARG A 1 157 ? 7.147 5.789 -5.588 1.00 81.75 157 ARG A CA 1
ATOM 1255 C C . ARG A 1 157 ? 7.336 4.293 -5.795 1.00 81.75 157 ARG A C 1
ATOM 1257 O O . ARG A 1 157 ? 7.340 3.826 -6.932 1.00 81.75 157 ARG A O 1
ATOM 1264 N N . SER A 1 158 ? 7.469 3.569 -4.697 1.00 84.81 158 SER A N 1
ATOM 1265 C CA . SER A 1 158 ? 7.561 2.114 -4.696 1.00 84.81 158 SER A CA 1
ATOM 1266 C C . SER A 1 158 ? 6.338 1.536 -4.000 1.00 84.81 158 SER A C 1
ATOM 1268 O O . SER A 1 158 ? 5.854 2.098 -3.016 1.00 84.81 158 SER A O 1
ATOM 1270 N N . LEU A 1 159 ? 5.811 0.441 -4.538 1.00 86.31 159 LEU A N 1
ATOM 1271 C CA . LEU A 1 159 ? 4.693 -0.277 -3.943 1.00 86.31 159 LEU A CA 1
ATOM 1272 C C . LEU A 1 159 ? 5.100 -0.813 -2.568 1.00 86.31 159 LEU A C 1
ATOM 1274 O O . LEU A 1 159 ? 6.225 -1.272 -2.374 1.00 86.31 159 LEU A O 1
ATOM 1278 N N . GLY A 1 160 ? 4.194 -0.721 -1.596 1.00 78.50 160 GLY A N 1
ATOM 1279 C CA . GLY A 1 160 ? 4.478 -1.166 -0.233 1.00 78.50 160 GLY A CA 1
ATOM 1280 C C . GLY A 1 160 ? 5.480 -0.290 0.524 1.00 78.50 160 GLY A C 1
ATOM 1281 O O . GLY A 1 160 ? 6.084 -0.768 1.478 1.00 78.50 160 GLY A O 1
ATOM 1282 N N . VAL A 1 161 ? 5.677 0.976 0.129 1.00 78.69 161 VAL A N 1
ATOM 1283 C CA . VAL A 1 161 ? 6.208 2.016 1.037 1.00 78.69 161 VAL A CA 1
ATOM 1284 C C . VAL A 1 161 ? 5.055 2.583 1.863 1.00 78.69 161 VAL A C 1
ATOM 1286 O O . VAL A 1 161 ? 3.942 2.749 1.356 1.00 78.69 161 VAL A O 1
ATOM 1289 N N . SER A 1 162 ? 5.289 2.855 3.143 1.00 75.62 162 SER A N 1
ATOM 1290 C CA . SER A 1 162 ? 4.320 3.502 4.025 1.00 75.62 162 SER A CA 1
ATOM 1291 C C . SER A 1 162 ? 3.788 4.787 3.400 1.00 75.62 162 SER A C 1
ATOM 1293 O O . SER A 1 162 ? 4.568 5.604 2.914 1.00 75.62 162 SER A O 1
ATOM 1295 N N . ASP A 1 163 ? 2.468 4.996 3.451 1.00 73.31 163 ASP A N 1
ATOM 1296 C CA . ASP A 1 163 ? 1.793 6.184 2.879 1.00 73.31 163 ASP A CA 1
ATOM 1297 C C . ASP A 1 163 ? 1.884 6.312 1.348 1.00 73.31 163 ASP A C 1
ATOM 1299 O O . ASP A 1 163 ? 1.480 7.323 0.770 1.00 73.31 163 ASP A O 1
ATOM 1303 N N . VAL A 1 164 ? 2.417 5.298 0.664 1.00 80.81 164 VAL A N 1
ATOM 1304 C CA . VAL A 1 164 ? 2.414 5.225 -0.794 1.00 80.81 164 VAL A CA 1
ATOM 1305 C C . VAL A 1 164 ? 1.267 4.338 -1.234 1.00 80.81 164 VAL A C 1
ATOM 1307 O O . VAL A 1 164 ? 1.371 3.115 -1.306 1.00 80.81 164 VAL A O 1
ATOM 1310 N N . THR A 1 165 ? 0.174 5.006 -1.575 1.00 83.38 165 THR A N 1
ATOM 1311 C CA . THR A 1 165 ? -1.068 4.361 -1.978 1.00 83.38 165 THR A CA 1
ATOM 1312 C C . THR A 1 165 ? -1.357 4.660 -3.447 1.00 83.38 165 THR A C 1
ATOM 1314 O O . THR A 1 165 ? -1.614 5.820 -3.790 1.00 83.38 165 THR A O 1
ATOM 1317 N N . PRO A 1 166 ? -1.288 3.660 -4.341 1.00 89.94 166 PRO A N 1
ATOM 1318 C CA . PRO A 1 166 ? -1.672 3.850 -5.730 1.00 89.94 166 PRO A CA 1
ATOM 1319 C C . PRO A 1 166 ? -3.184 4.066 -5.853 1.00 89.94 166 PRO A C 1
ATOM 1321 O O . PRO A 1 166 ? -3.983 3.362 -5.239 1.00 89.94 166 PRO A O 1
ATOM 1324 N N . PHE A 1 167 ? -3.563 5.032 -6.686 1.00 92.25 167 PHE A N 1
ATOM 1325 C CA . PHE A 1 167 ? -4.935 5.215 -7.148 1.00 92.25 167 PHE A CA 1
ATOM 1326 C C . PHE A 1 167 ? -4.992 4.872 -8.628 1.00 92.25 167 PHE A C 1
ATOM 1328 O O . PHE A 1 167 ? -4.143 5.303 -9.415 1.00 92.25 167 PHE A O 1
ATOM 1335 N N . SER A 1 168 ? -5.992 4.082 -8.987 1.00 94.88 168 SER A N 1
ATOM 1336 C CA . SER A 1 168 ? -6.309 3.798 -10.377 1.00 94.88 168 SER A CA 1
ATOM 1337 C C . SER A 1 168 ? -6.850 5.038 -11.091 1.00 94.88 168 SER A C 1
ATOM 1339 O O . SER A 1 168 ? -7.372 5.952 -10.453 1.00 94.88 168 SER A O 1
ATOM 1341 N N . ALA A 1 169 ? -6.792 5.056 -12.421 1.00 94.94 169 ALA A N 1
ATOM 1342 C CA . ALA A 1 169 ? -7.397 6.101 -13.246 1.00 94.94 169 ALA A CA 1
ATOM 1343 C C . ALA A 1 169 ? -8.934 6.104 -13.149 1.00 94.94 169 ALA A C 1
ATOM 1345 O O . ALA A 1 169 ? -9.574 7.083 -13.521 1.00 94.94 169 ALA A O 1
ATOM 1346 N N . PHE A 1 170 ? -9.530 5.028 -12.622 1.00 93.75 170 PHE A N 1
ATOM 1347 C CA . PHE A 1 170 ? -10.944 4.989 -12.247 1.00 93.75 170 PHE A CA 1
ATOM 1348 C C . PHE A 1 170 ? -11.235 5.835 -10.989 1.00 93.75 170 PHE A C 1
ATOM 1350 O O . PHE A 1 170 ? -12.362 6.262 -10.771 1.00 93.75 170 PHE A O 1
ATOM 1357 N N . GLY A 1 171 ? -10.218 6.121 -10.170 1.00 91.06 171 GLY A N 1
ATOM 1358 C CA . GLY A 1 171 ? -10.331 6.930 -8.952 1.00 91.06 171 GLY A CA 1
ATOM 1359 C C . GLY A 1 171 ? -10.422 6.118 -7.659 1.00 91.06 171 GLY A C 1
ATOM 1360 O O . GLY A 1 171 ? -10.454 6.699 -6.575 1.00 91.06 171 GLY A O 1
ATOM 1361 N N . GLN A 1 172 ? -10.414 4.786 -7.746 1.00 90.50 172 GLN A N 1
ATOM 1362 C CA . GLN A 1 172 ? -10.336 3.905 -6.579 1.00 90.50 172 GLN A CA 1
ATOM 1363 C C . GLN A 1 172 ? -8.895 3.601 -6.192 1.00 90.50 172 GLN A C 1
ATOM 1365 O O . GLN A 1 172 ? -7.994 3.584 -7.039 1.00 90.50 172 GLN A O 1
ATOM 1370 N N . GLN A 1 173 ? -8.697 3.367 -4.899 1.00 90.38 173 GLN A N 1
ATOM 1371 C CA . GLN A 1 173 ? -7.402 2.976 -4.364 1.00 90.38 173 GLN A CA 1
ATOM 1372 C C . GLN A 1 173 ? -7.142 1.517 -4.731 1.00 90.38 173 GLN A C 1
ATOM 1374 O O . GLN A 1 173 ? -8.052 0.701 -4.657 1.00 90.38 173 GLN A O 1
ATOM 1379 N N . LEU A 1 174 ? -5.894 1.204 -5.068 1.00 91.38 174 LEU A N 1
ATOM 1380 C CA . LEU A 1 174 ? -5.453 -0.169 -5.271 1.00 91.38 174 LEU A CA 1
ATOM 1381 C C . LEU A 1 174 ? -4.692 -0.645 -4.031 1.00 91.38 174 LEU A C 1
ATOM 1383 O O . LEU A 1 174 ? -3.782 0.031 -3.536 1.00 91.38 174 LEU A O 1
ATOM 1387 N N . ASN A 1 175 ? -5.067 -1.806 -3.509 1.00 87.19 175 ASN A N 1
ATOM 1388 C CA . ASN A 1 175 ? -4.512 -2.363 -2.285 1.00 87.19 175 ASN A CA 1
ATOM 1389 C C . ASN A 1 175 ? -3.315 -3.270 -2.580 1.00 87.19 175 ASN A C 1
ATOM 1391 O O . ASN A 1 175 ? -3.475 -4.387 -3.070 1.00 87.19 175 ASN A O 1
ATOM 1395 N N . TYR A 1 176 ? -2.111 -2.805 -2.256 1.00 88.31 176 TYR A N 1
ATOM 1396 C CA . TYR A 1 176 ? -0.898 -3.605 -2.378 1.00 88.31 176 TYR A CA 1
ATOM 1397 C C . TYR A 1 176 ? -0.605 -4.373 -1.086 1.00 88.31 176 TYR A C 1
ATOM 1399 O O . TYR A 1 176 ? -0.435 -3.756 -0.034 1.00 88.31 176 TYR A O 1
ATOM 1407 N N . LYS A 1 177 ? -0.446 -5.699 -1.182 1.00 84.31 177 LYS A N 1
ATOM 1408 C CA . LYS A 1 177 ? -0.047 -6.558 -0.053 1.00 84.31 177 LYS A CA 1
ATOM 1409 C C . LYS A 1 177 ? 1.161 -7.411 -0.383 1.00 84.31 177 LYS A C 1
ATOM 1411 O O . LYS A 1 177 ? 1.234 -7.993 -1.464 1.00 84.31 177 LYS A O 1
ATOM 1416 N N . PHE A 1 178 ? 2.075 -7.563 0.572 1.00 81.12 178 PHE A N 1
ATOM 1417 C CA . PHE A 1 178 ? 3.250 -8.419 0.423 1.00 81.12 178 PHE A CA 1
ATOM 1418 C C . PHE A 1 178 ? 3.142 -9.664 1.312 1.00 81.12 178 PHE A C 1
ATOM 1420 O O . PHE A 1 178 ? 3.225 -9.590 2.533 1.00 81.12 178 PHE A O 1
ATOM 1427 N N . HIS A 1 179 ? 3.011 -10.841 0.700 1.00 76.50 179 HIS A N 1
ATOM 1428 C CA . HIS A 1 179 ? 2.856 -12.128 1.389 1.00 76.50 179 HIS A CA 1
ATOM 1429 C C . HIS A 1 179 ? 4.180 -12.898 1.513 1.00 76.50 179 HIS A C 1
ATOM 1431 O O . HIS A 1 179 ? 4.229 -14.112 1.300 1.00 76.50 179 HIS A O 1
ATOM 1437 N N . GLY A 1 180 ? 5.282 -12.200 1.803 1.00 70.56 180 GLY A N 1
ATOM 1438 C CA . GLY A 1 180 ? 6.619 -12.769 2.034 1.00 70.56 180 GLY A CA 1
ATOM 1439 C C . GLY A 1 180 ? 7.326 -13.330 0.790 1.00 70.56 180 GLY A C 1
ATOM 1440 O O . GLY A 1 180 ? 8.510 -13.085 0.601 1.00 70.56 180 GLY A O 1
ATOM 1441 N N . LYS A 1 181 ? 6.618 -14.080 -0.064 1.00 74.12 181 LYS A N 1
ATOM 1442 C CA . LYS A 1 181 ? 7.140 -14.683 -1.307 1.00 74.12 181 LYS A CA 1
ATOM 1443 C C . LYS A 1 181 ? 6.573 -14.065 -2.582 1.00 74.12 181 LYS A C 1
ATOM 1445 O O . LYS A 1 181 ? 7.111 -14.294 -3.656 1.00 74.12 181 LYS A O 1
ATOM 1450 N N . HIS A 1 182 ? 5.443 -13.377 -2.486 1.00 81.38 182 HIS A N 1
ATOM 1451 C CA . HIS A 1 182 ? 4.774 -12.748 -3.619 1.00 81.38 182 HIS A CA 1
ATOM 1452 C C . HIS A 1 182 ? 4.001 -11.528 -3.135 1.00 81.38 182 HIS A C 1
ATOM 1454 O O . HIS A 1 182 ? 3.597 -11.478 -1.972 1.00 81.38 182 HIS A O 1
ATOM 1460 N N . ALA A 1 183 ? 3.768 -10.581 -4.035 1.00 88.81 183 ALA A N 1
ATOM 1461 C CA . ALA A 1 183 ? 2.867 -9.472 -3.783 1.00 88.81 183 ALA A CA 1
ATOM 1462 C C . ALA A 1 183 ? 1.525 -9.675 -4.482 1.00 88.81 183 ALA A C 1
ATOM 1464 O O . ALA A 1 183 ? 1.417 -10.407 -5.472 1.00 88.81 183 ALA A O 1
ATOM 1465 N N . THR A 1 184 ? 0.509 -8.998 -3.967 1.00 91.69 184 THR A N 1
ATOM 1466 C CA . THR A 1 184 ? -0.791 -8.869 -4.609 1.00 91.69 184 THR A CA 1
ATOM 1467 C C . THR A 1 184 ? -1.176 -7.404 -4.741 1.00 91.69 184 THR A C 1
ATOM 1469 O O . THR A 1 184 ? -0.728 -6.563 -3.962 1.00 91.69 184 THR A O 1
ATOM 1472 N N . ILE A 1 185 ? -2.003 -7.117 -5.738 1.00 92.12 185 ILE A N 1
ATOM 1473 C CA . ILE A 1 185 ? -2.701 -5.850 -5.922 1.00 92.12 185 ILE A CA 1
ATOM 1474 C C . ILE A 1 185 ? -4.198 -6.175 -5.996 1.00 92.12 185 ILE A C 1
ATOM 1476 O O . ILE A 1 185 ? -4.612 -6.982 -6.826 1.00 92.12 185 ILE A O 1
ATOM 1480 N N . ASP A 1 186 ? -4.987 -5.693 -5.036 1.00 90.44 186 ASP A N 1
ATOM 1481 C CA . ASP A 1 186 ? -6.403 -6.059 -4.844 1.00 90.44 186 ASP A CA 1
ATOM 1482 C C . ASP A 1 186 ? -6.656 -7.580 -4.866 1.00 90.44 186 ASP A C 1
ATOM 1484 O O . ASP A 1 186 ? -7.623 -8.097 -5.427 1.00 90.44 186 ASP A O 1
ATOM 1488 N N . GLY A 1 187 ? -5.731 -8.337 -4.265 1.00 89.00 187 GLY A N 1
ATOM 1489 C CA . GLY A 1 187 ? -5.783 -9.800 -4.211 1.00 89.00 187 GLY A CA 1
ATOM 1490 C C . GLY A 1 187 ? -5.443 -10.518 -5.528 1.00 89.00 187 GLY A C 1
ATOM 1491 O O . GLY A 1 187 ? -5.457 -11.753 -5.557 1.00 89.00 187 GLY A O 1
ATOM 1492 N N . ALA A 1 188 ? -5.119 -9.792 -6.603 1.00 94.62 188 ALA A N 1
ATOM 1493 C CA . ALA A 1 188 ? -4.505 -10.344 -7.809 1.00 94.62 188 ALA A CA 1
ATOM 1494 C C . ALA A 1 188 ? -2.998 -10.499 -7.588 1.00 94.62 188 ALA A C 1
ATOM 1496 O O . ALA A 1 188 ? -2.321 -9.548 -7.201 1.00 94.62 188 ALA A O 1
ATOM 1497 N N . LYS A 1 189 ? -2.449 -11.693 -7.814 1.00 95.31 189 LYS A N 1
ATOM 1498 C CA . LYS A 1 189 ? -1.019 -11.950 -7.631 1.00 95.31 189 LYS A CA 1
ATOM 1499 C C . LYS A 1 189 ? -0.234 -11.268 -8.744 1.00 95.31 189 LYS A C 1
ATOM 1501 O O . LYS A 1 189 ? -0.528 -11.481 -9.918 1.00 95.31 189 LYS A O 1
ATOM 1506 N N . ILE A 1 190 ? 0.798 -10.516 -8.367 1.00 95.25 190 ILE A N 1
ATOM 1507 C CA . ILE A 1 190 ? 1.761 -9.949 -9.312 1.00 95.25 190 ILE A CA 1
ATOM 1508 C C . ILE A 1 190 ? 2.760 -11.053 -9.683 1.00 95.25 190 ILE A C 1
ATOM 1510 O O . ILE A 1 190 ? 3.426 -11.613 -8.808 1.00 95.25 190 ILE A O 1
ATOM 1514 N N . THR A 1 191 ? 2.811 -11.426 -10.961 1.00 94.56 191 THR A N 1
ATOM 1515 C CA . THR A 1 191 ? 3.621 -12.547 -11.469 1.00 94.56 191 THR A CA 1
ATOM 1516 C C . THR A 1 191 ? 4.933 -12.102 -12.096 1.00 94.56 191 THR A C 1
ATOM 1518 O O . THR A 1 191 ? 5.917 -12.824 -11.992 1.00 94.56 191 THR A O 1
ATOM 1521 N N . GLU A 1 192 ? 4.949 -10.929 -12.725 1.00 92.75 192 GLU A N 1
ATOM 1522 C CA . GLU A 1 192 ? 6.151 -10.278 -13.255 1.00 92.75 192 GLU A CA 1
ATOM 1523 C C . GLU A 1 192 ? 6.060 -8.783 -12.966 1.00 92.75 192 GLU A C 1
ATOM 1525 O O . GLU A 1 192 ? 4.964 -8.220 -12.933 1.00 92.75 192 GLU A O 1
ATOM 1530 N N . THR A 1 193 ? 7.199 -8.141 -12.740 1.00 92.00 193 THR A N 1
ATOM 1531 C CA . THR A 1 193 ? 7.260 -6.778 -12.209 1.00 92.00 193 THR A CA 1
ATOM 1532 C C . THR A 1 193 ? 8.135 -5.881 -13.067 1.00 92.00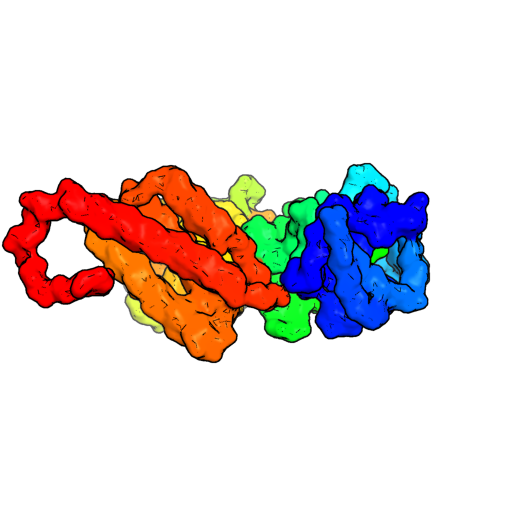 193 THR A C 1
ATOM 1534 O O . THR A 1 193 ? 9.074 -6.352 -13.704 1.00 92.00 193 THR A O 1
ATOM 1537 N N . ASP A 1 194 ? 7.863 -4.577 -13.015 1.00 91.06 194 ASP A N 1
ATOM 1538 C CA . ASP A 1 194 ? 8.765 -3.525 -13.496 1.00 91.06 194 ASP A CA 1
ATOM 1539 C C . ASP A 1 194 ? 9.174 -3.645 -14.977 1.00 91.06 194 ASP A C 1
ATOM 1541 O O . ASP A 1 194 ? 10.280 -3.257 -15.351 1.00 91.06 194 ASP A O 1
ATOM 1545 N N . ILE A 1 195 ? 8.289 -4.141 -15.851 1.00 92.62 195 ILE A N 1
ATOM 1546 C CA . ILE A 1 195 ? 8.571 -4.239 -17.292 1.00 92.62 195 ILE A CA 1
ATOM 1547 C C . ILE A 1 195 ? 8.534 -2.823 -17.898 1.00 92.62 195 ILE A C 1
ATOM 1549 O O . ILE A 1 195 ? 7.459 -2.214 -17.941 1.00 92.62 195 ILE A O 1
ATOM 1553 N N . PRO A 1 196 ? 9.663 -2.274 -18.384 1.00 92.00 196 PRO A N 1
ATOM 1554 C CA . PRO A 1 196 ? 9.727 -0.881 -18.812 1.00 92.00 196 PRO A CA 1
ATOM 1555 C C . PRO A 1 196 ? 9.057 -0.648 -20.173 1.00 92.00 196 PRO A C 1
ATOM 1557 O O . PRO A 1 196 ? 9.166 -1.460 -21.093 1.00 92.00 196 PRO A O 1
ATOM 1560 N N . CYS A 1 197 ? 8.400 0.505 -20.301 1.00 92.00 197 CYS A N 1
ATOM 1561 C CA . CYS A 1 197 ? 7.799 1.039 -21.526 1.00 92.00 197 CYS A CA 1
ATOM 1562 C C . CYS A 1 197 ? 8.222 2.505 -21.718 1.00 92.00 197 CYS A C 1
ATOM 1564 O O . CYS A 1 197 ? 8.719 3.143 -20.786 1.00 92.00 197 CYS A O 1
ATOM 1566 N N . ALA A 1 198 ? 7.981 3.076 -22.901 1.00 90.94 198 ALA A N 1
ATOM 1567 C CA . ALA A 1 198 ? 8.338 4.468 -23.190 1.00 90.94 198 ALA A CA 1
ATOM 1568 C C . ALA A 1 198 ? 7.619 5.478 -22.267 1.00 90.94 198 ALA A C 1
ATOM 1570 O O . ALA A 1 198 ? 8.188 6.510 -21.911 1.00 90.94 198 ALA A O 1
ATOM 1571 N N . ASN A 1 199 ? 6.395 5.161 -21.832 1.00 91.81 199 ASN A N 1
ATOM 1572 C CA . ASN A 1 199 ? 5.545 6.011 -20.991 1.00 91.81 199 ASN A CA 1
ATOM 1573 C C . ASN A 1 199 ? 5.143 5.371 -19.651 1.00 91.81 199 ASN A C 1
ATOM 1575 O O . ASN A 1 199 ? 4.130 5.746 -19.057 1.00 91.81 199 ASN A O 1
ATOM 1579 N N . GLY A 1 200 ? 5.917 4.412 -19.139 1.00 92.44 200 GLY A N 1
ATOM 1580 C CA . GLY A 1 200 ? 5.585 3.793 -17.859 1.00 92.44 200 GLY A CA 1
ATOM 1581 C C . GLY A 1 200 ? 6.213 2.434 -17.619 1.00 92.44 200 GLY A C 1
ATOM 1582 O O . GLY A 1 200 ? 7.247 2.098 -18.194 1.00 92.44 200 GLY A O 1
ATOM 1583 N N . ILE A 1 201 ? 5.557 1.660 -16.760 1.00 94.25 201 ILE A N 1
ATOM 1584 C CA . ILE A 1 201 ? 5.916 0.275 -16.455 1.00 94.25 201 ILE A CA 1
ATOM 1585 C C . ILE A 1 201 ? 4.680 -0.629 -16.441 1.00 94.25 201 ILE A C 1
ATOM 1587 O O . ILE A 1 201 ? 3.559 -0.171 -16.194 1.00 94.25 201 ILE A O 1
ATOM 1591 N N . ILE A 1 202 ? 4.901 -1.920 -16.679 1.00 96.56 202 ILE A N 1
ATOM 1592 C CA . ILE A 1 202 ? 3.884 -2.968 -16.590 1.00 96.56 202 ILE A CA 1
ATOM 1593 C C . ILE A 1 202 ? 4.244 -3.919 -15.448 1.00 96.56 202 ILE A C 1
ATOM 1595 O O . ILE A 1 202 ? 5.363 -4.428 -15.378 1.00 96.56 202 ILE A O 1
ATOM 1599 N N . HIS A 1 203 ? 3.263 -4.191 -14.594 1.00 96.69 203 HIS A N 1
ATOM 1600 C CA . HIS A 1 203 ? 3.252 -5.322 -13.671 1.00 96.69 203 HIS A CA 1
ATOM 1601 C C . HIS A 1 203 ? 2.245 -6.341 -14.188 1.00 96.69 203 HIS A C 1
ATOM 1603 O O . HIS A 1 203 ? 1.089 -6.002 -14.422 1.00 96.69 203 HIS A O 1
ATOM 1609 N N . VAL A 1 204 ? 2.659 -7.584 -14.385 1.00 97.94 204 VAL A N 1
ATOM 1610 C CA . VAL A 1 204 ? 1.780 -8.650 -14.877 1.00 97.94 204 VAL A CA 1
ATOM 1611 C C . VAL A 1 204 ? 1.023 -9.248 -13.703 1.00 97.94 204 VAL A C 1
ATOM 1613 O O . VAL A 1 204 ? 1.630 -9.559 -12.678 1.00 97.94 204 VAL A O 1
ATOM 1616 N N . ILE A 1 205 ? -0.290 -9.420 -13.845 1.00 98.00 205 ILE A N 1
ATOM 1617 C CA . ILE A 1 205 ? -1.154 -9.962 -12.792 1.00 98.00 205 ILE A CA 1
ATOM 1618 C C . ILE A 1 205 ? -1.925 -11.196 -13.260 1.00 98.00 205 ILE A C 1
ATOM 1620 O O . ILE A 1 205 ? -2.239 -11.365 -14.440 1.00 98.00 205 ILE A O 1
ATOM 1624 N N . ASP A 1 206 ? -2.258 -12.068 -12.311 1.00 96.88 206 ASP A N 1
ATOM 1625 C CA . ASP A 1 206 ? -2.889 -13.359 -12.592 1.00 96.88 206 ASP A CA 1
ATOM 1626 C C . ASP A 1 206 ? -4.426 -13.351 -12.520 1.00 96.88 206 ASP A C 1
ATOM 1628 O O . ASP A 1 206 ? -5.052 -14.393 -12.743 1.00 96.88 206 ASP A O 1
ATOM 1632 N N . ARG A 1 207 ? -5.042 -12.213 -12.184 1.00 96.75 207 ARG A N 1
ATOM 1633 C CA . ARG A 1 207 ? -6.497 -12.020 -12.074 1.00 96.75 207 ARG A CA 1
ATOM 1634 C C . ARG A 1 207 ? -6.877 -10.627 -12.564 1.00 96.75 207 ARG A C 1
ATOM 1636 O O . ARG A 1 207 ? -6.108 -9.692 -12.395 1.00 96.75 207 ARG A O 1
ATOM 1643 N N . VAL A 1 208 ? -8.071 -10.499 -13.138 1.00 96.75 208 VAL A N 1
ATOM 1644 C CA . VAL A 1 208 ? -8.665 -9.196 -13.468 1.00 96.75 208 VAL A CA 1
ATOM 1645 C C . VAL A 1 208 ? -9.113 -8.519 -12.172 1.00 96.75 208 VAL A C 1
ATOM 1647 O O . VAL A 1 208 ? -9.825 -9.136 -11.376 1.00 96.75 208 VAL A O 1
ATOM 1650 N N . ILE A 1 209 ? -8.703 -7.269 -11.971 1.00 95.12 209 ILE A N 1
ATOM 1651 C CA . ILE A 1 209 ? -9.116 -6.429 -10.847 1.00 95.12 209 ILE A CA 1
ATOM 1652 C C . ILE A 1 209 ? -10.399 -5.698 -11.242 1.00 95.12 209 ILE A C 1
ATOM 1654 O O . ILE A 1 209 ? -10.454 -5.023 -12.270 1.00 95.12 209 ILE A O 1
ATOM 1658 N N . LEU A 1 210 ? -11.452 -5.854 -10.449 1.00 92.81 210 LEU A N 1
ATOM 1659 C CA . LEU A 1 210 ? -12.741 -5.220 -10.705 1.00 92.81 210 LEU A CA 1
ATOM 1660 C C . LEU A 1 210 ? -12.929 -4.052 -9.733 1.00 92.81 210 LEU A C 1
ATOM 1662 O O . LEU A 1 210 ? -12.685 -4.256 -8.543 1.00 92.81 210 LEU A O 1
ATOM 1666 N N . PRO A 1 211 ? -13.397 -2.881 -10.205 1.00 92.38 211 PRO A N 1
ATOM 1667 C CA . PRO A 1 211 ? -13.794 -1.800 -9.315 1.00 92.38 211 PRO A CA 1
ATOM 1668 C C . PRO A 1 211 ? -14.805 -2.271 -8.269 1.00 92.38 211 PRO A C 1
ATOM 1670 O O . PRO A 1 211 ? -15.702 -3.066 -8.566 1.00 92.38 211 PRO A O 1
ATOM 1673 N N . SER A 1 212 ? -14.68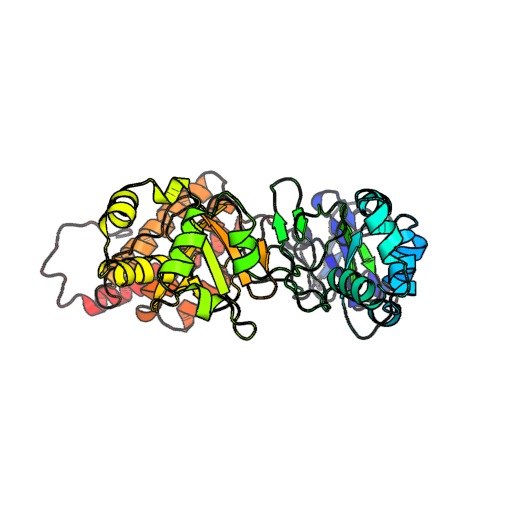8 -1.756 -7.048 1.00 90.06 212 SER A N 1
ATOM 1674 C CA . SER A 1 212 ? -15.668 -2.019 -5.998 1.00 90.06 212 SER A CA 1
ATOM 1675 C C . SER A 1 212 ? -16.925 -1.182 -6.227 1.00 90.06 212 SER A C 1
ATOM 1677 O O . SER A 1 212 ? -16.870 0.046 -6.225 1.00 90.06 212 SER A O 1
ATOM 1679 N N . GLU A 1 213 ? -18.066 -1.840 -6.415 1.00 88.69 213 GLU A N 1
ATOM 1680 C CA . GLU A 1 213 ? -19.374 -1.181 -6.566 1.00 88.69 213 GLU A CA 1
ATOM 1681 C C . GLU A 1 213 ? -20.122 -1.061 -5.228 1.00 88.69 213 GLU A C 1
ATOM 1683 O O . GLU A 1 213 ? -21.056 -0.274 -5.104 1.00 88.69 213 GLU A O 1
ATOM 1688 N N . ASN A 1 214 ? -19.699 -1.817 -4.210 1.00 91.50 214 ASN A N 1
ATOM 1689 C CA . ASN A 1 214 ? -20.390 -1.892 -2.927 1.00 91.50 214 ASN A CA 1
ATOM 1690 C C . ASN A 1 214 ? -19.929 -0.787 -1.970 1.00 91.50 214 ASN A C 1
ATOM 1692 O O . ASN A 1 214 ? -18.740 -0.463 -1.867 1.00 91.50 214 ASN A O 1
ATOM 1696 N N . SER A 1 215 ? -20.877 -0.242 -1.215 1.00 92.25 215 SER A N 1
ATOM 1697 C CA . SER A 1 215 ? -20.594 0.600 -0.053 1.00 92.25 215 SER A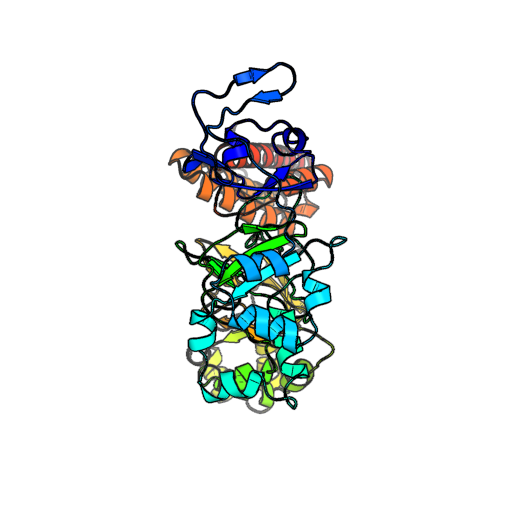 CA 1
ATOM 1698 C C . SER A 1 215 ? -20.000 -0.223 1.085 1.00 92.25 215 SER A C 1
ATOM 1700 O O . SER A 1 215 ? -20.176 -1.439 1.187 1.00 92.25 215 SER A O 1
ATOM 1702 N N . LEU A 1 216 ? -19.354 0.470 2.018 1.00 93.00 216 LEU A N 1
ATOM 1703 C CA . LEU A 1 216 ? -18.823 -0.114 3.244 1.00 93.00 216 LEU A CA 1
ATOM 1704 C C . LEU A 1 216 ? -19.910 -0.862 4.037 1.00 93.00 216 LEU A C 1
ATOM 1706 O O . LEU A 1 216 ? -19.664 -1.950 4.555 1.00 93.00 216 LEU A O 1
ATOM 1710 N N . LEU A 1 217 ? -21.128 -0.315 4.092 1.00 94.38 217 LEU A N 1
ATOM 1711 C CA . LEU A 1 217 ? -22.256 -0.950 4.776 1.00 94.38 217 LEU A CA 1
ATOM 1712 C C . LEU A 1 217 ? -22.781 -2.179 4.033 1.00 94.38 217 LEU A C 1
ATOM 1714 O O . LEU A 1 217 ? -23.155 -3.151 4.684 1.00 94.38 217 LEU A O 1
ATOM 1718 N N . GLU A 1 218 ? -22.814 -2.157 2.701 1.00 94.75 218 GLU A N 1
ATOM 1719 C CA . GLU A 1 218 ? -23.208 -3.320 1.897 1.00 94.75 218 GLU A CA 1
ATOM 1720 C C . GLU A 1 218 ? -22.210 -4.466 2.048 1.00 94.75 218 GLU A C 1
ATOM 1722 O O . GLU A 1 218 ? -22.636 -5.604 2.231 1.00 94.75 218 GLU A O 1
ATOM 1727 N N . LEU A 1 219 ? -20.904 -4.176 2.069 1.00 94.25 219 LEU A N 1
ATOM 1728 C CA . LEU A 1 219 ? -19.882 -5.188 2.350 1.00 94.25 219 LEU A CA 1
ATOM 1729 C C . LEU A 1 219 ? -20.070 -5.807 3.741 1.00 94.25 219 LEU A C 1
ATOM 1731 O O . LEU A 1 219 ? -20.116 -7.029 3.875 1.00 94.25 219 LEU A O 1
ATOM 1735 N N . ILE A 1 220 ? -20.260 -4.977 4.773 1.00 95.75 220 ILE A N 1
ATOM 1736 C CA . ILE A 1 220 ? -20.497 -5.453 6.145 1.00 95.75 220 ILE A CA 1
ATOM 1737 C C . ILE A 1 220 ? -21.769 -6.304 6.228 1.00 95.75 220 ILE A C 1
ATOM 1739 O O . ILE A 1 220 ? -21.754 -7.372 6.834 1.00 95.75 220 ILE A O 1
ATOM 1743 N N . LYS A 1 221 ? -22.871 -5.861 5.613 1.00 95.44 221 LYS A N 1
ATOM 1744 C CA . LYS A 1 221 ? -24.154 -6.584 5.622 1.00 95.44 221 LYS A CA 1
ATOM 1745 C C . LYS A 1 221 ? -24.108 -7.871 4.791 1.00 95.44 221 LYS A C 1
ATOM 1747 O O . LYS A 1 221 ? -24.806 -8.828 5.123 1.00 95.44 221 LYS A O 1
ATOM 1752 N N . GLY A 1 222 ? -23.307 -7.903 3.726 1.00 94.50 222 GLY A N 1
ATOM 1753 C CA . GLY A 1 222 ? -23.153 -9.059 2.843 1.00 94.50 222 GLY A CA 1
ATOM 1754 C C . GLY A 1 222 ? -22.344 -10.204 3.458 1.00 94.50 222 GLY A C 1
ATOM 1755 O O . GLY A 1 222 ? -22.515 -11.364 3.075 1.00 94.50 222 GLY A O 1
ATOM 1756 N N . GLU A 1 223 ? -21.492 -9.915 4.441 1.00 95.62 223 GLU A N 1
ATOM 1757 C CA . GLU A 1 223 ? -20.622 -10.905 5.069 1.00 95.62 223 GLU A CA 1
ATOM 1758 C C . GLU A 1 223 ? -21.179 -11.423 6.404 1.00 95.62 223 GLU A C 1
ATOM 1760 O O . GLU A 1 223 ? -21.287 -10.709 7.400 1.00 95.62 223 GLU A O 1
ATOM 1765 N N . LYS A 1 224 ? -21.448 -12.735 6.474 1.00 96.38 224 LYS A N 1
ATOM 1766 C CA . LYS A 1 224 ? -22.046 -13.384 7.661 1.00 96.38 224 LYS A CA 1
ATOM 1767 C C . LYS A 1 224 ? -21.280 -13.134 8.963 1.00 96.38 224 LYS A C 1
ATOM 1769 O O . LYS A 1 224 ? -21.904 -13.051 10.020 1.00 96.38 224 LYS A O 1
ATOM 1774 N N . ARG A 1 225 ? -19.952 -13.013 8.885 1.00 96.62 225 ARG A N 1
ATOM 1775 C CA . ARG A 1 225 ? -19.057 -12.795 10.033 1.00 96.62 225 ARG A CA 1
ATOM 1776 C C . ARG A 1 225 ? -19.186 -11.416 10.686 1.00 96.62 225 ARG A C 1
ATOM 1778 O O . ARG A 1 225 ? -18.626 -11.233 11.760 1.00 96.62 225 ARG A O 1
ATOM 1785 N N . PHE A 1 226 ? -19.892 -10.474 10.057 1.00 97.50 226 PHE A N 1
ATOM 1786 C CA . PHE A 1 226 ? -20.155 -9.140 10.604 1.00 97.50 226 PHE A CA 1
ATOM 1787 C C . PHE A 1 226 ? -21.637 -8.912 10.930 1.00 97.50 226 PHE A C 1
ATOM 1789 O O . PHE A 1 226 ? -22.056 -7.774 11.125 1.00 97.50 226 PHE A O 1
ATOM 1796 N N . SER A 1 227 ? -22.449 -9.970 11.003 1.00 97.00 227 SER A N 1
ATOM 1797 C CA . SER A 1 227 ? -23.894 -9.849 11.253 1.00 97.00 227 SER A CA 1
ATOM 1798 C C . SER A 1 227 ? -24.224 -9.152 12.578 1.00 97.00 227 SER A C 1
ATOM 1800 O O . SER A 1 227 ? -25.127 -8.316 12.601 1.00 97.00 227 SER A O 1
ATOM 1802 N N . THR A 1 228 ? -23.469 -9.411 13.654 1.00 96.31 228 THR A N 1
ATOM 1803 C CA . THR A 1 228 ? -23.650 -8.700 14.933 1.00 96.31 228 THR A CA 1
ATOM 1804 C C . THR A 1 228 ? -23.339 -7.212 14.784 1.00 96.31 228 THR A C 1
ATOM 1806 O O . THR A 1 228 ? -24.148 -6.372 15.169 1.00 96.31 228 THR A O 1
ATOM 1809 N N . LEU A 1 229 ? -22.211 -6.870 14.151 1.00 96.69 229 LEU A N 1
ATOM 1810 C CA . LEU A 1 229 ? -21.835 -5.480 13.882 1.00 96.69 229 LEU A CA 1
ATOM 1811 C C . LEU A 1 229 ? -22.896 -4.765 13.034 1.00 96.69 229 LEU A C 1
ATOM 1813 O O . LEU A 1 229 ? -23.290 -3.652 13.366 1.00 96.69 229 LEU A O 1
ATOM 1817 N N . ALA A 1 230 ? -23.380 -5.401 11.965 1.00 96.62 230 ALA A N 1
ATOM 1818 C CA . ALA A 1 230 ? -24.399 -4.835 11.087 1.00 96.62 230 ALA A CA 1
ATOM 1819 C C . ALA A 1 230 ? -25.685 -4.482 11.852 1.00 96.62 230 ALA A C 1
ATOM 1821 O O . ALA A 1 230 ? -26.236 -3.401 11.650 1.00 96.62 230 ALA A O 1
ATOM 1822 N N . SER A 1 231 ? -26.130 -5.365 12.756 1.00 94.88 231 SER A N 1
ATOM 1823 C CA . SER A 1 231 ? -27.291 -5.114 13.618 1.00 94.88 231 SER A CA 1
ATOM 1824 C C . SER A 1 231 ? -27.059 -3.917 14.540 1.00 94.88 231 SER A C 1
ATOM 1826 O O . SER A 1 231 ? -27.904 -3.028 14.614 1.00 94.88 231 SER A O 1
ATOM 1828 N N . LEU A 1 232 ? -25.897 -3.862 15.199 1.00 94.56 232 LEU A N 1
ATOM 1829 C CA . LEU A 1 232 ? -25.549 -2.792 16.137 1.00 94.56 232 LEU A CA 1
ATOM 1830 C C . LEU A 1 232 ? -25.414 -1.425 1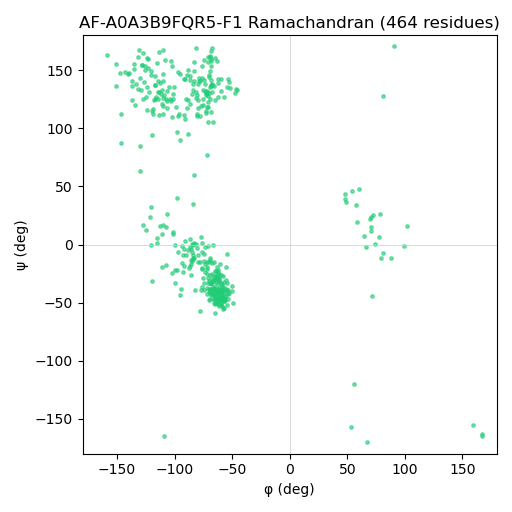5.444 1.00 94.56 232 LEU A C 1
ATOM 1832 O O . LEU A 1 232 ? -25.826 -0.405 15.996 1.00 94.56 232 LEU A O 1
ATOM 1836 N N . LEU A 1 233 ? -24.877 -1.384 14.219 1.00 95.06 233 LEU A N 1
ATOM 1837 C CA . LEU A 1 233 ? -24.793 -0.153 13.425 1.00 95.06 233 LEU A CA 1
ATOM 1838 C C . LEU A 1 233 ? -26.179 0.421 13.110 1.00 95.06 233 LEU A C 1
ATOM 1840 O O . LEU A 1 233 ? -26.366 1.632 13.207 1.00 95.06 233 LEU A O 1
ATOM 1844 N N . THR A 1 234 ? -27.144 -0.434 12.765 1.00 93.62 234 THR A N 1
ATOM 1845 C CA . THR A 1 234 ? -28.521 -0.006 12.486 1.00 93.62 234 THR A CA 1
ATOM 1846 C C . THR A 1 234 ? -29.281 0.359 13.760 1.00 93.62 234 THR A C 1
ATOM 1848 O O . THR A 1 234 ? -29.997 1.355 13.774 1.00 93.62 234 THR A O 1
ATOM 1851 N N . GLU A 1 235 ? -29.100 -0.385 14.851 1.00 91.69 235 GLU A N 1
ATOM 1852 C CA . GLU A 1 235 ? -29.747 -0.094 16.137 1.00 91.69 235 GLU A CA 1
ATOM 1853 C C . GLU A 1 235 ? -29.306 1.250 16.735 1.00 91.69 235 GLU A C 1
ATOM 1855 O O . GLU A 1 235 ? -30.126 2.007 17.251 1.00 91.69 235 GLU A O 1
ATOM 1860 N N . THR A 1 236 ? -28.017 1.575 16.625 1.00 91.38 236 THR A N 1
ATOM 1861 C CA . THR A 1 236 ? -27.451 2.837 17.132 1.00 91.38 236 THR A CA 1
ATOM 1862 C C . THR A 1 236 ? -27.612 4.015 16.167 1.00 91.38 236 THR A C 1
ATOM 1864 O O . THR A 1 236 ? -27.306 5.149 16.531 1.00 91.38 236 THR A O 1
ATOM 1867 N N . GLY A 1 237 ? -28.064 3.768 14.931 1.00 91.19 237 GLY A N 1
ATOM 1868 C CA . GLY A 1 237 ? -28.168 4.774 13.870 1.00 91.19 237 GLY A CA 1
ATOM 1869 C C . GLY A 1 237 ? -26.822 5.247 13.306 1.00 91.19 237 GLY A C 1
ATOM 1870 O O . GLY A 1 237 ? -26.779 6.241 12.577 1.00 91.19 237 GLY A O 1
ATOM 1871 N N . LEU A 1 238 ? -25.714 4.565 13.627 1.00 91.75 238 LEU A N 1
ATOM 1872 C CA . LEU A 1 238 ? -24.388 4.883 13.086 1.00 91.75 238 LEU A CA 1
ATOM 1873 C C . LEU A 1 238 ? -24.254 4.500 11.599 1.00 91.75 238 LEU A C 1
ATOM 1875 O O . LEU A 1 238 ? -23.354 4.976 10.907 1.00 91.75 238 LEU A O 1
ATOM 1879 N N . ASP A 1 239 ? -25.166 3.691 11.068 1.00 93.06 239 ASP A N 1
ATOM 1880 C CA . ASP A 1 239 ? -25.257 3.425 9.633 1.00 93.06 239 ASP A CA 1
ATOM 1881 C C . ASP A 1 239 ? -25.602 4.679 8.805 1.00 93.06 239 ASP A C 1
ATOM 1883 O O . ASP A 1 239 ? -25.084 4.837 7.701 1.00 93.06 239 ASP A O 1
ATOM 1887 N N . LEU A 1 240 ? -26.384 5.623 9.337 1.00 90.38 240 LEU A N 1
ATOM 1888 C CA . LEU A 1 240 ? -26.737 6.868 8.643 1.00 90.38 240 LEU A CA 1
ATOM 1889 C C . LEU A 1 240 ? -25.512 7.702 8.212 1.00 90.38 240 LEU A C 1
ATOM 1891 O O . LEU A 1 240 ? -25.402 8.012 7.022 1.00 90.38 240 LEU A O 1
ATOM 1895 N N . PRO A 1 241 ? -24.565 8.069 9.102 1.00 87.31 241 PRO A N 1
ATOM 1896 C CA . PRO A 1 241 ? -23.360 8.786 8.684 1.00 87.31 241 PRO A CA 1
ATOM 1897 C C . PRO A 1 241 ? -22.433 7.933 7.803 1.00 87.31 241 PRO A C 1
ATOM 1899 O O . PRO A 1 241 ? -21.787 8.480 6.907 1.00 87.31 241 PRO A O 1
ATOM 1902 N N . LEU A 1 242 ? -22.393 6.610 8.003 1.00 89.44 242 LEU A N 1
ATOM 1903 C CA . LEU A 1 242 ? -21.579 5.683 7.201 1.00 89.44 242 LEU A CA 1
ATOM 1904 C C . LEU A 1 242 ? -22.114 5.464 5.777 1.00 89.44 242 LEU A C 1
ATOM 1906 O O . LEU A 1 242 ? -21.360 5.046 4.899 1.00 89.44 242 LEU A O 1
ATOM 1910 N N . ALA A 1 243 ? -23.389 5.765 5.526 1.00 88.12 243 ALA A N 1
ATOM 1911 C CA . ALA A 1 243 ? -23.995 5.714 4.197 1.00 88.12 243 ALA A CA 1
ATOM 1912 C C . ALA A 1 243 ? -23.607 6.911 3.306 1.00 88.12 243 ALA A C 1
ATOM 1914 O O . ALA A 1 243 ? -23.954 6.943 2.125 1.00 88.12 243 ALA A O 1
ATOM 1915 N N . SER A 1 244 ? -22.896 7.909 3.845 1.00 83.88 244 SER A N 1
ATOM 1916 C CA . SER A 1 244 ? -22.448 9.071 3.074 1.00 83.88 244 SER A CA 1
ATOM 1917 C C . SER A 1 244 ? -21.547 8.659 1.905 1.00 83.88 244 SER A C 1
ATOM 1919 O O . SER A 1 244 ? -20.574 7.926 2.075 1.00 83.88 244 SER A O 1
ATOM 1921 N N . SER A 1 245 ? -21.835 9.201 0.720 1.00 81.56 245 SER A N 1
ATOM 1922 C CA . SER A 1 245 ? -20.975 9.112 -0.468 1.00 81.56 245 SER A CA 1
ATOM 1923 C C . SER A 1 245 ? -19.969 10.263 -0.574 1.00 81.56 245 SER A C 1
ATOM 1925 O O . SER A 1 245 ? -19.087 10.243 -1.426 1.00 81.56 245 SER A O 1
ATOM 1927 N N . ARG A 1 246 ? -20.092 11.290 0.281 1.00 83.75 246 ARG A N 1
ATOM 1928 C CA . ARG A 1 246 ? -19.218 12.480 0.272 1.00 83.75 246 ARG A CA 1
ATOM 1929 C C . ARG A 1 246 ? -18.011 12.343 1.187 1.00 83.75 246 ARG A C 1
ATOM 1931 O O . ARG A 1 246 ? -17.066 13.120 1.081 1.00 83.75 246 ARG A O 1
ATOM 1938 N N . THR A 1 247 ? -18.074 11.409 2.125 1.00 87.56 247 THR A N 1
ATOM 1939 C CA . THR A 1 247 ? -17.048 11.202 3.140 1.00 87.56 247 THR A CA 1
ATOM 1940 C C . THR A 1 247 ? -16.567 9.775 3.025 1.00 87.56 247 THR A C 1
ATOM 1942 O O . THR A 1 247 ? -17.376 8.856 2.961 1.00 87.56 247 THR A O 1
ATOM 1945 N N . THR A 1 248 ? -15.252 9.599 2.990 1.00 90.88 248 THR A N 1
ATOM 1946 C CA . THR A 1 248 ? -14.655 8.271 3.043 1.00 90.88 248 THR A CA 1
ATOM 1947 C C . THR A 1 248 ? -14.414 7.867 4.487 1.00 90.88 248 THR A C 1
ATOM 1949 O O . THR A 1 248 ? -14.092 8.710 5.328 1.00 90.88 248 THR A O 1
ATOM 1952 N N . PHE A 1 249 ? -14.560 6.579 4.776 1.00 93.69 249 PHE A N 1
ATOM 1953 C CA . PHE A 1 249 ? -14.338 6.033 6.111 1.00 93.69 249 PHE A CA 1
ATOM 1954 C C . PHE A 1 249 ? -13.388 4.845 6.078 1.00 93.69 249 PHE A C 1
ATOM 1956 O O . PHE A 1 249 ? -13.287 4.124 5.091 1.00 93.69 249 PHE A O 1
ATOM 1963 N N . THR A 1 250 ? -12.721 4.608 7.197 1.00 94.12 250 THR A N 1
ATOM 1964 C CA . THR A 1 250 ? -12.027 3.351 7.468 1.00 94.12 250 THR A CA 1
ATOM 1965 C C . THR A 1 250 ? -12.675 2.744 8.696 1.00 94.12 250 THR A C 1
ATOM 1967 O O . THR A 1 250 ? -12.643 3.354 9.765 1.00 94.12 250 THR A O 1
ATOM 1970 N N . ILE A 1 251 ? -13.294 1.575 8.546 1.00 95.50 251 ILE A N 1
ATOM 1971 C CA . ILE A 1 251 ? -13.917 0.858 9.658 1.00 95.50 251 ILE A CA 1
ATOM 1972 C C . ILE A 1 251 ? -13.074 -0.349 10.045 1.00 95.50 251 ILE A C 1
ATOM 1974 O O . ILE A 1 251 ? -12.677 -1.152 9.202 1.00 95.50 251 ILE A O 1
ATOM 1978 N N . PHE A 1 252 ? -12.825 -0.488 11.338 1.00 95.44 252 PHE A N 1
ATOM 1979 C CA . PHE A 1 252 ? -12.263 -1.686 11.934 1.00 95.44 252 PHE A CA 1
ATOM 1980 C C . PHE A 1 252 ? -13.414 -2.545 12.450 1.00 95.44 252 PHE A C 1
ATOM 1982 O O . PHE A 1 252 ? -13.879 -2.358 13.562 1.00 95.44 252 PHE A O 1
ATOM 1989 N N . ALA A 1 253 ? -13.927 -3.438 11.612 1.00 96.69 253 ALA A N 1
ATOM 1990 C CA . ALA A 1 253 ? -15.111 -4.247 11.856 1.00 96.69 253 ALA A CA 1
ATOM 1991 C C . ALA A 1 253 ? -14.792 -5.466 12.746 1.00 96.69 253 ALA A C 1
ATOM 1993 O O . ALA A 1 253 ? -14.114 -6.391 12.279 1.00 96.69 253 ALA A O 1
ATOM 1994 N N . PRO A 1 254 ? -15.271 -5.525 14.006 1.00 96.69 254 PRO A N 1
ATOM 1995 C CA . PRO A 1 254 ? -15.098 -6.712 14.831 1.00 96.69 254 PRO A CA 1
ATOM 1996 C C . PRO A 1 254 ? -15.961 -7.851 14.296 1.00 96.69 254 PRO A C 1
ATOM 1998 O O . PRO A 1 254 ? -17.158 -7.671 14.049 1.00 96.69 254 PRO A O 1
ATOM 2001 N N . VAL A 1 255 ? -15.350 -9.023 14.128 1.00 97.12 255 VAL A N 1
ATOM 2002 C CA . VAL A 1 255 ? -16.071 -10.252 13.767 1.00 97.12 255 VAL A CA 1
ATOM 2003 C C . VAL A 1 255 ? -17.033 -10.667 14.882 1.00 97.12 255 VAL A C 1
ATOM 2005 O O . VAL A 1 255 ? -16.876 -10.257 16.031 1.00 97.12 255 VAL A O 1
ATOM 2008 N N . ASN A 1 256 ? -18.027 -11.494 14.568 1.00 96.94 256 ASN A N 1
ATOM 2009 C CA . ASN A 1 256 ? -19.030 -11.959 15.532 1.00 96.94 256 ASN A CA 1
ATOM 2010 C C . ASN A 1 256 ? -18.415 -12.508 16.832 1.00 96.94 256 ASN A C 1
ATOM 2012 O O . ASN A 1 256 ? -18.898 -12.200 17.918 1.00 96.94 256 ASN A O 1
ATOM 2016 N N . GLU A 1 257 ? -17.312 -13.254 16.741 1.00 95.94 257 GLU A N 1
ATOM 2017 C CA . GLU A 1 257 ? -16.603 -13.825 17.890 1.00 95.94 257 GLU A CA 1
ATOM 2018 C C . GLU A 1 257 ? -16.019 -12.758 18.832 1.00 95.94 257 GLU A C 1
ATOM 2020 O O . GLU A 1 257 ? -15.863 -13.011 20.026 1.00 95.94 257 GLU A O 1
ATOM 2025 N N . ALA A 1 258 ? -15.716 -11.559 18.325 1.00 94.62 258 ALA A N 1
ATOM 2026 C CA . ALA A 1 258 ? -15.227 -10.444 19.134 1.00 94.62 258 ALA A CA 1
ATOM 2027 C C . ALA A 1 258 ? -16.308 -9.913 20.089 1.00 94.62 258 ALA A C 1
ATOM 2029 O O . ALA A 1 258 ? -15.996 -9.490 21.201 1.00 94.62 258 ALA A O 1
ATOM 2030 N N . TRP A 1 259 ? -17.577 -9.965 19.673 1.00 94.44 259 TRP A N 1
ATOM 2031 C CA . TRP A 1 259 ? -18.727 -9.495 20.452 1.00 94.44 259 TRP A CA 1
ATOM 2032 C C . TRP A 1 259 ? -19.181 -10.488 21.529 1.00 94.44 259 TRP A C 1
ATOM 2034 O O . TRP A 1 259 ? -19.899 -10.115 22.452 1.00 94.44 259 TRP A O 1
ATOM 2044 N N . GLU A 1 260 ? -18.733 -11.742 21.450 1.00 93.88 260 GLU A N 1
ATOM 2045 C CA . GLU A 1 260 ? -19.012 -12.783 22.448 1.00 93.88 260 GLU A CA 1
ATOM 2046 C C . GLU A 1 260 ? -18.092 -12.714 23.678 1.00 93.88 260 GLU A C 1
ATOM 2048 O O . GLU A 1 260 ? -18.208 -13.531 24.595 1.00 93.88 260 GLU A O 1
ATOM 2053 N N . GLN A 1 261 ? -17.179 -11.744 23.713 1.00 91.56 261 GLN A N 1
ATOM 2054 C CA . GLN A 1 261 ? -16.269 -11.511 24.829 1.00 91.56 261 GLN A CA 1
ATOM 2055 C C . GLN A 1 261 ? -16.888 -10.521 25.822 1.00 91.56 261 GLN A C 1
ATOM 2057 O O . GLN A 1 261 ? -17.552 -9.557 25.437 1.00 91.56 261 GLN A O 1
ATOM 2062 N N . GLU A 1 262 ? -16.672 -10.745 27.119 1.00 89.25 262 GLU A N 1
ATOM 2063 C CA . GLU A 1 262 ? -17.028 -9.752 28.137 1.00 89.25 262 GLU A CA 1
ATOM 2064 C C . GLU A 1 262 ? -16.090 -8.533 28.053 1.00 89.25 262 GLU A C 1
ATOM 2066 O O . GLU A 1 262 ? -14.907 -8.703 27.744 1.00 89.25 262 GLU A O 1
ATOM 2071 N N . PRO A 1 263 ? -16.581 -7.308 28.330 1.00 89.75 263 PRO A N 1
ATOM 2072 C CA . PRO A 1 263 ? -17.924 -6.973 28.833 1.00 89.75 263 PRO A CA 1
ATOM 2073 C C . PRO A 1 263 ? -19.007 -6.819 27.742 1.00 89.75 263 PRO A C 1
ATOM 2075 O O . PRO A 1 263 ? -20.178 -6.590 28.048 1.00 89.75 263 PRO A O 1
ATOM 2078 N N . TYR A 1 264 ? -18.639 -6.922 26.462 1.00 90.62 264 TYR A N 1
ATOM 2079 C CA . TYR A 1 264 ? -19.516 -6.595 25.330 1.00 90.62 264 TYR A CA 1
ATOM 2080 C C . TYR A 1 264 ? -20.706 -7.538 25.198 1.00 90.62 264 TYR A C 1
ATOM 2082 O O . TYR A 1 264 ? -21.817 -7.096 24.909 1.00 90.62 264 TYR A O 1
ATOM 2090 N N . LYS A 1 265 ? -20.501 -8.825 25.481 1.00 91.69 265 LYS A N 1
ATOM 2091 C CA . LYS A 1 265 ? -21.572 -9.823 25.488 1.00 91.69 265 LYS A CA 1
ATOM 2092 C C . LYS A 1 265 ? -22.698 -9.456 26.455 1.00 91.69 265 LYS A C 1
ATOM 2094 O O . LYS A 1 265 ? -23.873 -9.513 26.086 1.00 91.69 265 LYS A O 1
ATOM 2099 N N . SER A 1 266 ? -22.353 -9.088 27.689 1.00 89.19 266 SER A N 1
ATOM 2100 C CA . SER A 1 266 ? -23.338 -8.662 28.686 1.00 89.19 266 SER A CA 1
ATOM 2101 C C . SER A 1 266 ? -23.972 -7.325 28.322 1.00 89.19 266 SER A C 1
ATOM 2103 O O . SER A 1 266 ? -25.181 -7.169 28.492 1.00 89.19 266 SER A O 1
ATOM 2105 N N . LEU A 1 267 ? -23.190 -6.393 27.771 1.00 87.69 267 LEU A N 1
ATOM 2106 C CA . LEU A 1 267 ? -23.696 -5.104 27.311 1.00 87.69 267 LEU A CA 1
ATOM 2107 C C . LEU A 1 267 ? -24.770 -5.288 26.231 1.00 87.69 267 LEU A C 1
ATOM 2109 O O . LEU A 1 267 ? -25.894 -4.828 26.403 1.00 87.69 267 LEU A O 1
ATOM 2113 N N . ILE A 1 268 ? -24.488 -6.057 25.176 1.00 89.06 268 ILE A N 1
ATOM 2114 C CA . ILE A 1 268 ? -25.448 -6.315 24.091 1.00 89.06 268 ILE A CA 1
ATOM 2115 C C . ILE A 1 268 ? -26.737 -6.953 24.625 1.00 89.06 268 ILE A C 1
ATOM 2117 O O . ILE A 1 268 ? -27.822 -6.605 24.174 1.00 89.06 268 ILE A O 1
ATOM 2121 N N . LYS A 1 269 ? -26.663 -7.839 25.623 1.00 86.75 269 LYS A N 1
ATOM 2122 C CA . LYS A 1 269 ? -27.868 -8.460 26.201 1.00 86.75 269 LYS A CA 1
ATOM 2123 C C . LYS A 1 269 ? -28.685 -7.528 27.097 1.00 86.75 269 LYS A C 1
ATOM 2125 O O . LYS A 1 269 ? -29.904 -7.672 27.144 1.00 86.75 269 LYS A O 1
ATOM 2130 N N . ASN A 1 270 ? -28.034 -6.611 27.813 1.00 82.38 270 ASN A N 1
ATOM 2131 C CA . ASN A 1 270 ? -28.642 -5.880 28.930 1.00 82.38 270 ASN A CA 1
ATOM 2132 C C . ASN A 1 270 ? -28.771 -4.362 28.702 1.00 82.38 270 ASN A C 1
ATOM 2134 O O . ASN A 1 270 ? -29.241 -3.664 29.597 1.00 82.38 270 ASN A O 1
ATOM 2138 N N . HIS A 1 271 ? -28.364 -3.839 27.542 1.00 76.00 271 HIS A N 1
ATOM 2139 C CA . HIS A 1 271 ? -28.245 -2.395 27.306 1.00 76.00 271 HIS A CA 1
ATOM 2140 C C . HIS A 1 271 ? -29.575 -1.615 27.394 1.00 76.00 271 HIS A C 1
ATOM 2142 O O . HIS A 1 271 ? -29.570 -0.441 27.769 1.00 76.00 271 HIS A O 1
ATOM 2148 N N . GLY A 1 272 ? -30.725 -2.236 27.099 1.00 71.75 272 GLY A N 1
ATOM 2149 C CA . GLY A 1 272 ? -32.027 -1.555 27.119 1.00 71.75 272 GLY A CA 1
ATOM 2150 C C . GLY A 1 272 ? -32.047 -0.277 26.258 1.00 71.75 272 GLY A C 1
ATOM 2151 O O . GLY A 1 272 ? -31.237 -0.109 25.355 1.00 71.75 272 GLY A O 1
ATOM 2152 N N . LYS A 1 273 ? -32.953 0.673 26.537 1.00 65.88 273 LYS A N 1
ATOM 2153 C CA . LYS A 1 273 ? -33.011 1.940 25.772 1.00 65.88 273 LYS A CA 1
ATOM 2154 C C . LYS A 1 273 ? -31.848 2.902 26.060 1.00 65.88 273 LYS A C 1
ATOM 2156 O O . LYS A 1 273 ? -31.551 3.731 25.210 1.00 65.88 273 LYS A O 1
ATOM 2161 N N . SER A 1 274 ? -31.218 2.833 27.237 1.00 64.56 274 SER A N 1
ATOM 2162 C CA . SER A 1 274 ? -30.149 3.766 27.636 1.00 64.56 274 SER A CA 1
ATOM 2163 C C . SER A 1 274 ? -28.762 3.353 27.147 1.00 64.56 274 SER A C 1
ATOM 2165 O O . SER A 1 274 ? -27.912 4.211 26.956 1.00 64.56 274 SER A O 1
ATOM 2167 N N . GLY A 1 275 ? -28.510 2.063 26.918 1.00 73.44 275 GLY A N 1
ATOM 2168 C CA . GLY A 1 275 ? -27.197 1.599 26.467 1.00 73.44 275 GLY A CA 1
ATOM 2169 C C . GLY A 1 275 ? -26.978 1.706 24.955 1.00 73.44 275 GLY A C 1
ATOM 2170 O O . GLY A 1 275 ? -25.895 1.381 24.480 1.00 73.44 275 GLY A O 1
ATOM 2171 N N . ALA A 1 276 ? -27.951 2.220 24.194 1.00 79.75 276 ALA A N 1
ATOM 2172 C CA . ALA A 1 276 ? -27.750 2.574 22.788 1.00 79.75 276 ALA A CA 1
ATOM 2173 C C . ALA A 1 276 ? -26.681 3.674 22.617 1.00 79.75 276 ALA A C 1
ATOM 2175 O O . ALA A 1 276 ? -25.886 3.608 21.683 1.00 79.75 276 ALA A O 1
ATOM 2176 N N . GLU A 1 277 ? -26.604 4.643 23.538 1.00 82.62 277 GLU A N 1
ATOM 2177 C CA . GLU A 1 277 ? -25.552 5.675 23.530 1.00 82.62 277 GLU A CA 1
ATOM 2178 C C . GLU A 1 277 ? -24.171 5.088 23.860 1.00 82.62 277 GLU A C 1
ATOM 2180 O O . GLU A 1 277 ? -23.169 5.445 23.239 1.00 82.62 277 GLU A O 1
ATOM 2185 N N . GLU A 1 278 ? -24.114 4.140 24.799 1.00 84.38 278 GLU A N 1
ATOM 2186 C CA . GLU A 1 278 ? -22.882 3.434 25.159 1.00 84.38 278 GLU A CA 1
ATOM 2187 C C . GLU A 1 278 ? -22.369 2.582 23.987 1.00 84.38 278 GLU A C 1
ATOM 2189 O O . GLU A 1 278 ? -21.195 2.670 23.611 1.00 84.38 278 GLU A O 1
ATOM 2194 N N . LEU A 1 279 ? -23.266 1.833 23.337 1.00 88.69 279 LEU A N 1
ATOM 2195 C CA . LEU A 1 279 ? -22.969 1.072 22.123 1.00 88.69 279 LEU A CA 1
ATOM 2196 C C . LEU A 1 279 ? -22.553 1.986 20.970 1.00 88.69 279 LEU A C 1
ATOM 2198 O O . LEU A 1 279 ? -21.570 1.686 20.293 1.00 88.69 279 LEU A O 1
ATOM 2202 N N . TYR A 1 280 ? -23.231 3.122 20.775 1.00 89.06 280 TYR A N 1
ATOM 2203 C CA . TYR A 1 280 ? -22.831 4.118 19.781 1.00 89.06 280 TYR A CA 1
ATOM 2204 C C . TYR A 1 280 ? -21.398 4.584 20.033 1.00 89.06 280 TYR A C 1
ATOM 2206 O O . TYR A 1 280 ? -20.585 4.585 19.112 1.00 89.06 280 TYR A O 1
ATOM 2214 N N . GLY A 1 281 ? -21.050 4.914 21.280 1.00 86.75 281 GLY A N 1
ATOM 2215 C CA . GLY A 1 281 ? -19.691 5.290 21.652 1.00 86.75 281 GLY A CA 1
ATOM 2216 C C . GLY A 1 281 ? -18.674 4.201 21.303 1.00 86.75 281 GLY A C 1
ATOM 2217 O O . GLY A 1 281 ? -17.612 4.502 20.753 1.00 86.75 281 GLY A O 1
ATOM 2218 N N . ILE A 1 282 ? -18.967 2.934 21.608 1.00 89.62 282 ILE A N 1
ATOM 2219 C CA . ILE A 1 282 ? -18.080 1.805 21.283 1.00 89.62 282 ILE A CA 1
ATOM 2220 C C . ILE A 1 282 ? -17.904 1.689 19.766 1.00 89.62 282 ILE A C 1
ATOM 2222 O O . ILE A 1 282 ? -16.776 1.677 19.276 1.00 89.62 282 ILE A O 1
ATOM 2226 N N . LEU A 1 283 ? -18.994 1.670 19.000 1.00 92.38 283 LEU A N 1
ATOM 2227 C CA . LEU A 1 283 ? -18.951 1.563 17.538 1.00 92.38 283 LEU A CA 1
ATOM 2228 C C . LEU A 1 283 ? -18.238 2.761 16.896 1.00 92.38 283 LEU A C 1
ATOM 2230 O O . LEU A 1 283 ? -17.441 2.591 15.976 1.00 92.38 283 LEU A O 1
ATOM 2234 N N . ALA A 1 284 ? -18.439 3.963 17.433 1.00 90.50 284 ALA A N 1
ATOM 2235 C CA . ALA A 1 284 ? -17.804 5.189 16.967 1.00 90.50 284 ALA A CA 1
ATOM 2236 C C . ALA A 1 284 ? -16.270 5.167 17.088 1.00 90.50 284 ALA A C 1
ATOM 2238 O O . ALA A 1 284 ? -15.578 5.853 16.337 1.00 90.50 284 ALA A O 1
ATOM 2239 N N . ARG A 1 285 ? -15.706 4.348 17.981 1.00 88.44 285 ARG A N 1
ATOM 2240 C CA . ARG A 1 285 ? -14.249 4.140 18.081 1.00 88.44 285 ARG A CA 1
ATOM 2241 C C . ARG A 1 285 ? -13.695 3.236 16.976 1.00 88.44 285 ARG A C 1
ATOM 2243 O O . ARG A 1 285 ? -12.505 3.286 16.683 1.00 88.44 285 ARG A O 1
ATOM 2250 N N . HIS A 1 286 ? -14.547 2.437 16.342 1.00 93.19 286 HIS A N 1
ATOM 2251 C CA . HIS A 1 286 ? -14.160 1.548 15.247 1.00 93.19 286 HIS A CA 1
ATOM 2252 C C . HIS A 1 286 ? -14.146 2.259 13.893 1.00 93.19 286 HIS A C 1
ATOM 2254 O O . HIS A 1 286 ? -13.636 1.706 12.922 1.00 93.19 286 HIS A O 1
ATOM 2260 N N . VAL A 1 287 ? -14.691 3.475 13.817 1.00 93.94 287 VAL A N 1
ATOM 2261 C CA . VAL A 1 287 ? -14.805 4.247 12.580 1.00 93.94 287 VAL A CA 1
ATOM 2262 C C . VAL A 1 287 ? -13.840 5.426 12.609 1.00 93.94 287 VAL A C 1
ATOM 2264 O O . VAL A 1 287 ? -13.836 6.238 13.535 1.00 93.94 287 VAL A O 1
ATOM 2267 N N . ILE A 1 288 ? -13.048 5.546 11.550 1.00 92.44 288 ILE A N 1
ATOM 2268 C CA . ILE A 1 288 ? -12.081 6.620 11.330 1.00 92.44 288 ILE A CA 1
ATOM 2269 C C . ILE A 1 288 ? -12.498 7.400 10.088 1.00 92.44 288 ILE A C 1
ATOM 2271 O O . ILE A 1 288 ? -12.885 6.815 9.076 1.00 92.44 288 ILE A O 1
ATOM 2275 N N . VAL A 1 289 ? -12.409 8.729 10.162 1.00 89.25 289 VAL A N 1
ATOM 2276 C CA . VAL A 1 289 ? -12.675 9.599 9.011 1.00 89.25 289 VAL A CA 1
ATOM 2277 C C . VAL A 1 289 ? -11.497 9.550 8.043 1.00 89.25 289 VAL A C 1
ATOM 2279 O O . VAL A 1 289 ? -10.338 9.709 8.436 1.00 89.25 289 VAL A O 1
ATOM 2282 N N . GLY A 1 290 ? -11.808 9.391 6.763 1.00 89.00 290 GLY A N 1
ATOM 2283 C CA . GLY A 1 290 ? -10.838 9.251 5.692 1.00 89.00 290 GLY A CA 1
ATOM 2284 C C . GLY A 1 290 ? -10.466 7.798 5.420 1.00 89.00 290 GLY A C 1
ATOM 2285 O O . GLY A 1 290 ? -10.812 6.870 6.156 1.00 89.00 290 GLY A O 1
ATOM 2286 N N . LYS A 1 291 ? -9.736 7.619 4.325 1.00 88.12 291 LYS A N 1
ATOM 2287 C CA . LYS A 1 291 ? -9.254 6.327 3.862 1.00 88.12 291 LYS A CA 1
ATOM 2288 C C . LYS A 1 291 ? -7.819 6.108 4.331 1.00 88.12 291 LYS A C 1
ATOM 2290 O O . LYS A 1 291 ? -6.914 6.794 3.866 1.00 88.12 291 LYS A O 1
ATOM 2295 N N . HIS A 1 292 ? -7.628 5.181 5.263 1.00 88.62 292 HIS A N 1
ATOM 2296 C CA . HIS A 1 292 ? -6.340 4.895 5.891 1.00 88.62 292 HIS A CA 1
ATOM 2297 C C . HIS A 1 292 ? -5.947 3.452 5.618 1.00 88.62 292 HIS A C 1
ATOM 2299 O O . HIS A 1 292 ? -6.609 2.524 6.077 1.00 88.62 292 HIS A O 1
ATOM 2305 N N . VAL A 1 293 ? -4.858 3.284 4.873 1.00 87.62 293 VAL A N 1
ATOM 2306 C CA . VAL A 1 293 ? -4.325 1.968 4.514 1.00 87.62 293 VAL A CA 1
ATOM 2307 C C . VAL A 1 293 ? -3.765 1.295 5.755 1.00 87.62 293 VAL A C 1
ATOM 2309 O O . VAL A 1 293 ? -2.915 1.859 6.445 1.00 87.62 293 VAL A O 1
ATOM 2312 N N . SER A 1 294 ? -4.244 0.091 6.023 1.00 88.25 294 SER A N 1
ATOM 2313 C CA . SER A 1 294 ? -3.876 -0.723 7.168 1.00 88.25 294 SER A CA 1
ATOM 2314 C C . SER A 1 294 ? -2.857 -1.792 6.854 1.00 88.25 294 SER A C 1
ATOM 2316 O O . SER A 1 294 ? -2.181 -2.214 7.778 1.00 88.25 294 SER A O 1
ATOM 2318 N N . GLU A 1 295 ? -2.685 -2.227 5.612 1.00 82.06 295 GLU A N 1
ATOM 2319 C CA . GLU A 1 295 ? -1.647 -3.188 5.240 1.00 82.06 295 GLU A CA 1
ATOM 2320 C C . GLU A 1 295 ? -0.255 -2.581 5.409 1.00 82.06 295 GLU A C 1
ATOM 2322 O O . GLU A 1 295 ? 0.630 -3.178 6.026 1.00 82.06 295 GLU A O 1
ATOM 2327 N N . ASN A 1 296 ? -0.090 -1.354 4.910 1.00 79.12 296 ASN A N 1
ATOM 2328 C CA . ASN A 1 296 ? 1.177 -0.646 4.952 1.00 79.12 296 ASN A CA 1
ATOM 2329 C C . ASN A 1 296 ? 1.048 0.785 5.501 1.00 79.12 296 ASN A C 1
ATOM 2331 O O . ASN A 1 296 ? 1.258 1.772 4.786 1.00 79.12 296 ASN A O 1
ATOM 2335 N N . PRO A 1 297 ? 0.633 0.907 6.773 1.00 82.31 297 PRO A N 1
ATOM 2336 C CA . PRO A 1 297 ? 0.477 2.188 7.424 1.00 82.31 297 PRO A CA 1
ATOM 2337 C C . PRO A 1 297 ? 1.845 2.735 7.803 1.00 82.31 297 PRO A C 1
ATOM 2339 O O . PRO A 1 297 ? 2.738 1.965 8.158 1.00 82.31 297 PRO A O 1
ATOM 2342 N N . LYS A 1 298 ? 1.952 4.066 7.904 1.00 79.94 298 LYS A N 1
ATOM 2343 C CA . LYS A 1 298 ? 3.067 4.671 8.645 1.00 79.94 298 LYS A CA 1
ATOM 2344 C C . LYS A 1 298 ? 3.206 3.962 9.997 1.00 79.94 298 LYS A C 1
ATOM 2346 O O . LYS A 1 298 ? 2.199 3.825 10.702 1.00 79.94 298 LYS A O 1
ATOM 2351 N N . PRO A 1 299 ? 4.406 3.509 10.393 1.00 80.00 299 PRO A N 1
ATOM 2352 C CA . PRO A 1 299 ? 4.571 2.870 11.686 1.00 80.00 299 PRO A CA 1
ATOM 2353 C C . PRO A 1 299 ? 4.103 3.813 12.795 1.00 80.00 299 PRO A C 1
ATOM 2355 O O . PRO A 1 299 ? 4.546 4.953 12.857 1.00 80.00 299 PRO A O 1
ATOM 2358 N N . TYR A 1 300 ? 3.209 3.340 13.665 1.00 82.44 300 TYR A N 1
ATOM 2359 C CA . TYR A 1 300 ? 2.612 4.154 14.732 1.00 82.44 300 TYR A CA 1
ATOM 2360 C C . TYR A 1 300 ? 1.827 5.375 14.204 1.00 82.44 300 TYR A C 1
ATOM 2362 O O . TYR A 1 300 ? 1.986 6.500 14.672 1.00 82.44 300 TYR A O 1
ATOM 2370 N N . ASN A 1 301 ? 0.961 5.162 13.212 1.00 85.06 301 ASN A N 1
ATOM 2371 C CA . ASN A 1 301 ? 0.104 6.206 12.660 1.00 85.06 301 ASN A CA 1
ATOM 2372 C C . ASN A 1 301 ? -1.024 6.564 13.642 1.00 85.06 301 ASN A C 1
ATOM 2374 O O . ASN A 1 301 ? -1.889 5.732 13.928 1.00 85.06 301 ASN A O 1
ATOM 2378 N N . LYS A 1 302 ? -1.019 7.803 14.148 1.00 86.25 302 LYS A N 1
ATOM 2379 C CA . LYS A 1 302 ? -2.079 8.340 15.010 1.00 86.25 302 LYS A CA 1
ATOM 2380 C C . LYS A 1 302 ? -3.260 8.791 14.159 1.00 86.25 302 LYS A C 1
ATOM 2382 O O . LYS A 1 302 ? -3.181 9.781 13.435 1.00 86.25 302 LYS A O 1
ATOM 2387 N N . LEU A 1 303 ? -4.371 8.087 14.300 1.00 87.31 303 LEU A N 1
ATOM 2388 C CA . LEU A 1 303 ? -5.627 8.356 13.620 1.00 87.31 303 LEU A CA 1
ATOM 2389 C C . LEU A 1 303 ? -6.655 8.913 14.606 1.00 87.31 303 LEU A C 1
ATOM 2391 O O . LEU A 1 303 ? -6.540 8.732 15.818 1.00 87.31 303 LEU A O 1
ATOM 2395 N N . ARG A 1 304 ? -7.671 9.606 14.088 1.00 84.56 304 ARG A N 1
ATOM 2396 C CA . ARG A 1 304 ? -8.789 10.119 14.888 1.00 84.56 304 ARG A CA 1
ATOM 2397 C C . ARG A 1 304 ? -10.060 9.367 14.537 1.00 84.56 304 ARG A C 1
ATOM 2399 O O . ARG A 1 304 ? -10.501 9.386 13.390 1.00 84.56 304 ARG A O 1
ATOM 2406 N N . THR A 1 305 ? -10.639 8.727 15.542 1.00 86.75 305 THR A N 1
ATOM 2407 C CA . THR A 1 305 ? -11.959 8.103 15.429 1.00 86.75 305 THR A CA 1
ATOM 2408 C C . THR A 1 305 ? -13.045 9.173 15.294 1.00 86.75 305 THR A C 1
ATOM 2410 O O . THR A 1 305 ? -12.822 10.331 15.658 1.00 86.75 305 THR A O 1
ATOM 2413 N N . ILE A 1 306 ? -14.238 8.811 14.818 1.00 85.00 306 ILE A N 1
ATOM 2414 C CA . ILE A 1 306 ? -15.387 9.739 14.810 1.00 85.00 306 ILE A CA 1
ATOM 2415 C C . ILE A 1 306 ? -15.832 10.122 16.231 1.00 85.00 306 ILE A C 1
ATOM 2417 O O . ILE A 1 306 ? -16.401 11.190 16.427 1.00 85.00 306 ILE A O 1
ATOM 2421 N N . HIS A 1 307 ? -15.506 9.292 17.229 1.00 78.56 307 HIS A N 1
ATOM 2422 C CA . HIS A 1 307 ? -15.654 9.609 18.653 1.00 78.56 307 HIS A CA 1
ATOM 2423 C C . HIS A 1 307 ? -14.662 10.696 19.131 1.00 78.56 307 HIS A C 1
ATOM 2425 O O . HIS A 1 307 ? -14.796 11.236 20.223 1.00 78.56 307 HIS A O 1
ATOM 2431 N N . GLY A 1 308 ? -13.637 11.023 18.335 1.00 76.44 308 GLY A N 1
ATOM 2432 C CA . GLY A 1 308 ? -12.603 12.012 18.654 1.00 76.44 308 GLY A CA 1
ATOM 2433 C C . GLY A 1 308 ? -11.400 11.452 19.419 1.00 76.44 308 GLY A C 1
ATOM 2434 O O . GLY A 1 308 ? -10.364 12.119 19.486 1.00 76.44 308 GLY A O 1
ATOM 2435 N N . ALA A 1 309 ? -11.498 10.222 19.931 1.00 76.19 309 ALA A N 1
ATOM 2436 C CA . ALA A 1 309 ? -10.398 9.536 20.603 1.00 76.19 309 ALA A CA 1
ATOM 2437 C C . ALA A 1 309 ? -9.280 9.180 19.600 1.00 76.19 309 ALA A C 1
ATOM 2439 O O . ALA A 1 309 ? -9.592 8.737 18.480 1.00 76.19 309 ALA A O 1
ATOM 2440 N N . PRO A 1 310 ? -7.996 9.370 19.964 1.00 80.31 310 PRO A N 1
ATOM 2441 C CA . PRO A 1 310 ? -6.885 8.928 19.141 1.00 80.31 310 PRO A CA 1
ATOM 2442 C C . PRO A 1 310 ? -6.801 7.402 19.136 1.00 80.31 310 PRO A C 1
ATOM 2444 O O . PRO A 1 310 ? -7.044 6.742 20.143 1.00 80.31 310 PRO A O 1
ATOM 2447 N N . ILE A 1 311 ? -6.429 6.844 17.992 1.00 85.50 311 ILE A N 1
ATOM 2448 C CA . ILE A 1 311 ? -6.206 5.413 17.829 1.00 85.50 311 ILE A CA 1
ATOM 2449 C C . ILE A 1 311 ? -4.935 5.196 17.018 1.00 85.50 311 ILE A C 1
ATOM 2451 O O . ILE A 1 311 ? -4.659 5.948 16.082 1.00 85.50 311 ILE A O 1
ATOM 2455 N N . TYR A 1 312 ? -4.135 4.198 17.387 1.00 85.69 312 TYR A N 1
ATOM 2456 C CA . TYR A 1 312 ? -2.820 3.999 16.781 1.00 85.69 312 TYR A CA 1
ATOM 2457 C C . TYR A 1 312 ? -2.812 2.757 15.925 1.00 85.69 312 TYR A C 1
ATOM 2459 O O . TYR A 1 312 ? -2.988 1.635 16.407 1.00 85.69 312 TYR A O 1
ATOM 2467 N N . LEU A 1 313 ? -2.546 2.971 14.650 1.00 87.44 313 LEU A N 1
ATOM 2468 C CA . LEU A 1 313 ? -2.288 1.910 13.709 1.00 87.44 313 LEU A CA 1
ATOM 2469 C C . LEU A 1 313 ? -0.784 1.629 13.717 1.00 87.44 313 LEU A C 1
ATOM 2471 O O . LEU A 1 313 ? 0.051 2.489 13.445 1.00 87.44 313 LEU A O 1
ATOM 2475 N N . THR A 1 314 ? -0.430 0.419 14.118 1.00 83.69 314 THR A N 1
ATOM 2476 C CA . THR A 1 314 ? 0.947 -0.017 14.339 1.00 83.69 314 THR A CA 1
ATOM 2477 C C . THR A 1 314 ? 1.256 -1.202 13.441 1.00 83.69 314 THR A C 1
ATOM 2479 O O . THR A 1 314 ? 0.392 -2.039 13.197 1.00 83.69 314 THR A O 1
ATOM 2482 N N . GLN A 1 315 ? 2.494 -1.299 12.969 1.00 76.56 315 GLN A N 1
ATOM 2483 C CA . GLN A 1 315 ? 2.969 -2.435 12.186 1.00 76.56 315 GLN A CA 1
ATOM 2484 C C . GLN A 1 315 ? 4.026 -3.182 13.010 1.00 76.56 315 GLN A C 1
ATOM 2486 O O . GLN A 1 315 ? 4.923 -2.561 13.590 1.00 76.56 315 GLN A O 1
ATOM 2491 N N . GLY A 1 316 ? 3.910 -4.508 13.118 1.00 68.81 316 GLY A N 1
ATOM 2492 C CA . GLY A 1 316 ? 4.897 -5.351 13.800 1.00 68.81 316 GLY A CA 1
ATOM 2493 C C . GLY A 1 316 ? 4.934 -6.758 13.211 1.00 68.81 316 GLY A C 1
ATOM 2494 O O . GLY A 1 316 ? 3.883 -7.320 12.929 1.00 68.81 316 GLY A O 1
ATOM 2495 N N . GLU A 1 317 ? 6.132 -7.319 13.004 1.00 64.75 317 GLU A N 1
ATOM 2496 C CA . GLU A 1 317 ? 6.338 -8.659 12.406 1.00 64.75 317 GLU A CA 1
ATOM 2497 C C . GLU A 1 317 ? 5.540 -8.896 11.101 1.00 64.75 317 GLU A C 1
ATOM 2499 O O . GLU A 1 317 ? 5.006 -9.979 10.867 1.00 64.75 317 GLU A O 1
ATOM 2504 N N . GLY A 1 318 ? 5.393 -7.861 10.265 1.00 62.47 318 GLY A N 1
ATOM 2505 C CA . GLY A 1 318 ? 4.624 -7.940 9.015 1.00 62.47 318 GLY A CA 1
ATOM 2506 C C . GLY A 1 318 ? 3.106 -8.057 9.202 1.00 62.47 318 GLY A C 1
ATOM 2507 O O . GLY A 1 318 ? 2.404 -8.433 8.270 1.00 62.47 318 GLY A O 1
ATOM 2508 N N . LYS A 1 319 ? 2.582 -7.768 10.399 1.00 72.00 319 LYS A N 1
ATOM 2509 C CA . LYS A 1 319 ? 1.145 -7.729 10.682 1.00 72.00 319 LYS A CA 1
ATOM 2510 C C . LYS A 1 319 ? 0.760 -6.387 11.274 1.00 72.00 319 LYS A C 1
ATOM 2512 O O . LYS A 1 319 ? 1.307 -5.952 12.291 1.00 72.00 319 LYS A O 1
ATOM 2517 N N . SER A 1 320 ? -0.235 -5.767 10.667 1.00 82.88 320 SER A N 1
ATOM 2518 C CA . SER A 1 320 ? -0.792 -4.528 11.178 1.00 82.88 320 SER A CA 1
ATOM 2519 C C . SER A 1 320 ? -1.740 -4.781 12.341 1.00 82.88 320 SER A C 1
ATOM 2521 O O . SER A 1 320 ? -2.465 -5.781 12.411 1.00 82.88 320 SER A O 1
ATOM 2523 N N . LYS A 1 321 ? -1.688 -3.867 13.301 1.00 87.56 321 LYS A N 1
ATOM 2524 C CA . LYS A 1 321 ? -2.482 -3.885 14.518 1.00 87.56 321 LYS A CA 1
ATOM 2525 C C . LYS A 1 321 ? -3.066 -2.508 14.759 1.00 87.56 321 LYS A C 1
ATOM 2527 O O . LYS A 1 321 ? -2.351 -1.514 14.654 1.00 87.56 321 LYS A O 1
ATOM 2532 N N . ILE A 1 322 ? -4.319 -2.456 15.171 1.00 87.81 322 ILE A N 1
ATOM 2533 C CA . ILE A 1 322 ? -4.989 -1.230 15.594 1.00 87.81 322 ILE A CA 1
ATOM 2534 C C . ILE A 1 322 ? -5.128 -1.255 17.118 1.00 87.81 322 ILE A C 1
ATOM 2536 O O . ILE A 1 322 ? -5.714 -2.179 17.671 1.00 87.81 322 ILE A O 1
ATOM 2540 N N . SER A 1 323 ? -4.501 -0.312 17.824 1.00 83.19 323 SER A N 1
ATOM 2541 C CA . SER A 1 323 ? -4.449 -0.293 19.299 1.00 83.19 323 SER A CA 1
ATOM 2542 C C . SER A 1 323 ? -4.062 -1.642 19.927 1.00 83.19 323 SER A C 1
ATOM 2544 O O . SER A 1 323 ? -4.671 -2.110 20.883 1.00 83.19 323 SER A O 1
ATOM 2546 N N . GLY A 1 324 ? -3.058 -2.311 19.350 1.00 82.69 324 GLY A N 1
ATOM 2547 C CA . GLY A 1 324 ? -2.589 -3.628 19.799 1.00 82.69 324 GLY A CA 1
ATOM 2548 C C . GLY A 1 324 ? -3.444 -4.818 19.339 1.00 82.69 324 GLY A C 1
ATOM 2549 O O . GLY A 1 324 ? -2.973 -5.955 19.408 1.00 82.69 324 GLY A O 1
ATOM 2550 N N . ILE A 1 325 ? -4.639 -4.578 18.794 1.00 88.56 325 ILE A N 1
ATOM 2551 C CA . ILE A 1 325 ? -5.532 -5.605 18.252 1.00 88.56 325 ILE A CA 1
ATOM 2552 C C . ILE A 1 325 ? -5.067 -5.983 16.853 1.00 88.56 325 ILE A C 1
ATOM 2554 O O . ILE A 1 325 ? -4.863 -5.129 15.993 1.00 88.56 325 ILE A O 1
ATOM 2558 N N . ARG A 1 326 ? -4.905 -7.282 16.607 1.00 89.38 326 ARG A N 1
ATOM 2559 C CA . ARG A 1 326 ? -4.524 -7.792 15.289 1.00 89.38 326 ARG A CA 1
ATOM 2560 C C . ARG A 1 326 ? -5.648 -7.573 14.274 1.00 89.38 326 ARG A C 1
ATOM 2562 O O . ARG A 1 326 ? -6.786 -7.975 14.516 1.00 89.38 326 ARG A O 1
ATOM 2569 N N . ILE A 1 327 ? -5.282 -7.027 13.117 1.00 91.69 327 ILE A N 1
ATOM 2570 C CA . ILE A 1 327 ? -6.151 -6.973 11.941 1.00 91.69 327 ILE A CA 1
ATOM 2571 C C . ILE A 1 327 ? -6.094 -8.345 11.259 1.00 91.69 327 ILE A C 1
ATOM 2573 O O . ILE A 1 327 ? -5.011 -8.878 11.001 1.00 91.69 327 ILE A O 1
ATOM 2577 N N . ILE A 1 328 ? -7.261 -8.959 11.075 1.00 91.88 328 ILE A N 1
ATOM 2578 C CA . ILE A 1 328 ? -7.429 -10.277 10.454 1.00 91.88 328 ILE A CA 1
ATOM 2579 C C . ILE A 1 328 ? -7.310 -10.120 8.942 1.00 91.88 328 ILE A C 1
ATOM 2581 O O . ILE A 1 328 ? -6.411 -10.711 8.351 1.00 91.88 328 ILE A O 1
ATOM 2585 N N . ASP A 1 329 ? -8.162 -9.265 8.373 1.00 90.25 329 ASP A N 1
ATOM 2586 C CA . ASP A 1 329 ? -8.162 -8.891 6.963 1.00 90.25 329 ASP A CA 1
ATOM 2587 C C . ASP A 1 329 ? -8.130 -7.372 6.858 1.00 90.25 329 ASP A C 1
ATOM 2589 O O . ASP A 1 329 ? -8.962 -6.681 7.443 1.00 90.25 329 ASP A O 1
ATOM 2593 N N . SER A 1 330 ? -7.152 -6.856 6.131 1.00 89.81 330 SER A N 1
ATOM 2594 C CA . SER A 1 330 ? -6.920 -5.426 5.944 1.00 89.81 330 SER A CA 1
ATOM 2595 C C . SER A 1 330 ? -7.527 -4.914 4.636 1.00 89.81 330 SER A C 1
ATOM 2597 O O . SER A 1 330 ? -7.515 -5.617 3.623 1.00 89.81 330 SER A O 1
ATOM 2599 N N . ASP A 1 331 ? -7.963 -3.657 4.642 1.00 89.81 331 ASP A N 1
ATOM 2600 C CA . ASP A 1 331 ? -8.155 -2.824 3.453 1.00 89.81 331 ASP A CA 1
ATOM 2601 C C . ASP A 1 331 ? -9.041 -3.436 2.357 1.00 89.81 331 ASP A C 1
ATOM 2603 O O . ASP A 1 331 ? -8.704 -3.415 1.172 1.00 89.81 331 ASP A O 1
ATOM 2607 N N . THR A 1 332 ? -10.186 -3.999 2.743 1.00 91.19 332 THR A N 1
ATOM 2608 C CA . THR A 1 332 ? -11.199 -4.392 1.756 1.00 91.19 332 THR A CA 1
ATOM 2609 C C . THR A 1 332 ? -11.827 -3.126 1.176 1.00 91.19 332 THR A C 1
ATOM 2611 O O . THR A 1 332 ? -12.408 -2.330 1.916 1.00 91.19 332 THR A O 1
ATOM 2614 N N . GLU A 1 333 ? -11.675 -2.938 -0.134 1.00 90.50 333 GLU A N 1
ATOM 2615 C CA . GLU A 1 333 ? -12.097 -1.738 -0.858 1.00 90.50 333 GLU A CA 1
ATOM 2616 C C . GLU A 1 333 ? -13.625 -1.651 -0.968 1.00 90.50 333 GLU A C 1
ATOM 2618 O O . GLU A 1 333 ? -14.277 -2.526 -1.541 1.00 90.50 333 GLU A O 1
ATOM 2623 N N . ALA A 1 334 ? -14.189 -0.553 -0.470 1.00 90.69 334 ALA A N 1
ATOM 2624 C CA . ALA A 1 334 ? -15.547 -0.100 -0.750 1.00 90.69 334 ALA A CA 1
ATOM 2625 C C . ALA A 1 334 ? -15.489 1.238 -1.495 1.00 90.69 334 ALA A C 1
ATOM 2627 O O . ALA A 1 334 ? -14.542 2.009 -1.311 1.00 90.69 334 ALA A O 1
ATOM 2628 N N . PHE A 1 335 ? -16.526 1.592 -2.258 1.00 86.69 335 PHE A N 1
ATOM 2629 C CA . PHE A 1 335 ? -16.501 2.871 -2.984 1.00 86.69 335 PHE A CA 1
ATOM 2630 C C . PHE A 1 335 ? -16.406 4.091 -2.044 1.00 86.69 335 PHE A C 1
ATOM 2632 O O . PHE A 1 335 ? -15.847 5.119 -2.423 1.00 86.69 335 PHE A O 1
ATOM 2639 N N . ASN A 1 336 ? -16.921 3.989 -0.810 1.00 90.19 336 ASN A N 1
ATOM 2640 C CA . ASN A 1 336 ? -16.864 5.046 0.204 1.00 90.19 336 ASN A CA 1
ATOM 2641 C C . ASN A 1 336 ? -15.930 4.727 1.387 1.00 90.19 336 ASN A C 1
ATOM 2643 O O . ASN A 1 336 ? -16.021 5.380 2.429 1.00 90.19 336 ASN A O 1
ATOM 2647 N N . GLY A 1 337 ? -15.015 3.758 1.272 1.00 92.00 337 GLY A N 1
ATOM 2648 C CA . GLY A 1 337 ? -14.113 3.476 2.386 1.00 92.00 337 GLY A CA 1
ATOM 2649 C C . GLY A 1 337 ? -13.301 2.189 2.327 1.00 92.00 337 GLY A C 1
ATOM 2650 O O . GLY A 1 337 ? -13.178 1.555 1.287 1.00 92.00 337 GLY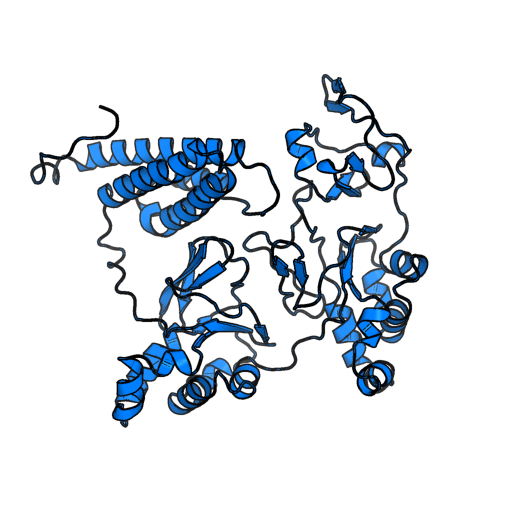 A O 1
ATOM 2651 N N . LEU A 1 338 ? -12.742 1.821 3.479 1.00 93.44 338 LEU A N 1
ATOM 2652 C CA . LEU A 1 338 ? -12.027 0.566 3.707 1.00 93.44 338 LEU A CA 1
ATOM 2653 C C . LEU A 1 338 ? -12.642 -0.193 4.879 1.00 93.44 338 LEU A C 1
ATOM 2655 O O . LEU A 1 338 ? -12.888 0.388 5.939 1.00 93.44 338 LEU A O 1
ATOM 2659 N N . VAL A 1 339 ? -12.826 -1.501 4.704 1.00 95.44 339 VAL A N 1
ATOM 2660 C CA . VAL A 1 339 ? -13.226 -2.427 5.770 1.00 95.44 339 VAL A CA 1
ATOM 2661 C C . VAL A 1 339 ? -12.021 -3.247 6.218 1.00 95.44 339 VAL A C 1
ATOM 2663 O O . VAL A 1 339 ? -11.367 -3.911 5.414 1.00 95.44 339 VAL A O 1
ATOM 2666 N N . ASN A 1 340 ? -11.748 -3.212 7.521 1.00 95.12 340 ASN A N 1
ATOM 2667 C CA . ASN A 1 340 ? -10.685 -3.960 8.181 1.00 95.12 340 ASN A CA 1
ATOM 2668 C C . ASN A 1 340 ? -11.296 -4.908 9.213 1.00 95.12 340 ASN A C 1
ATOM 2670 O O . ASN A 1 340 ? -11.828 -4.453 10.220 1.00 95.12 340 ASN A O 1
ATOM 2674 N N . ALA A 1 341 ? -11.217 -6.216 9.000 1.00 95.81 341 ALA A N 1
ATOM 2675 C CA . ALA A 1 341 ? -11.715 -7.199 9.955 1.00 95.81 341 ALA A CA 1
ATOM 2676 C C . ALA A 1 341 ? -10.789 -7.273 11.179 1.00 95.81 341 ALA A C 1
ATOM 2678 O O . ALA A 1 341 ? -9.578 -7.443 11.026 1.00 95.81 341 ALA A O 1
ATOM 2679 N N . ILE A 1 342 ? -11.336 -7.207 12.394 1.00 95.38 342 ILE A N 1
ATOM 2680 C CA . ILE A 1 342 ? -10.568 -7.338 13.642 1.00 95.38 342 ILE A CA 1
ATOM 2681 C C . ILE A 1 342 ? -11.145 -8.429 14.548 1.00 95.38 342 ILE A C 1
ATOM 2683 O O . ILE A 1 342 ? -12.342 -8.710 14.531 1.00 95.38 342 ILE A O 1
ATOM 2687 N N . GLY A 1 343 ? -10.276 -9.065 15.337 1.00 93.00 343 GLY A N 1
ATOM 2688 C CA . GLY A 1 343 ? -10.645 -10.193 16.209 1.00 93.00 343 GLY A CA 1
ATOM 2689 C C . GLY A 1 343 ? -11.136 -9.813 17.607 1.00 93.00 343 GLY A C 1
ATOM 2690 O O . GLY A 1 343 ? -11.511 -10.689 18.382 1.00 93.00 343 GLY A O 1
ATOM 2691 N N . SER A 1 344 ? -11.106 -8.529 17.950 1.00 92.81 344 SER A N 1
ATOM 2692 C CA . SER A 1 344 ? -11.497 -8.015 19.264 1.00 92.81 344 SER A CA 1
ATOM 2693 C C . SER A 1 344 ? -12.108 -6.635 19.096 1.00 92.81 344 SER A C 1
ATOM 2695 O O . SER A 1 344 ? -11.697 -5.897 18.205 1.00 92.81 344 SER A O 1
ATOM 2697 N N . VAL A 1 345 ? -13.065 -6.283 19.950 1.00 92.38 345 VAL A N 1
ATOM 2698 C CA . VAL A 1 345 ? -13.620 -4.927 20.003 1.00 92.38 345 VAL A CA 1
ATOM 2699 C C . VAL A 1 345 ? -12.535 -3.974 20.519 1.00 92.38 345 VAL A C 1
ATOM 2701 O O . VAL A 1 345 ? -11.790 -4.306 21.443 1.00 92.38 345 VAL A O 1
ATOM 2704 N N . ILE A 1 346 ? -12.413 -2.801 19.901 1.00 89.38 346 ILE A N 1
ATOM 2705 C CA . ILE A 1 346 ? -11.515 -1.732 20.337 1.00 89.38 346 ILE A CA 1
ATOM 2706 C C . ILE A 1 346 ? -12.024 -1.203 21.678 1.00 89.38 346 ILE A C 1
ATOM 2708 O O . ILE A 1 346 ? -13.023 -0.486 21.744 1.00 89.38 346 ILE A O 1
ATOM 2712 N N . ASN A 1 347 ? -11.313 -1.579 22.740 1.00 79.69 347 ASN A N 1
ATOM 2713 C CA . ASN A 1 347 ? -11.525 -1.055 24.085 1.00 79.69 347 ASN A CA 1
ATOM 2714 C C . ASN A 1 347 ? -11.234 0.448 24.119 1.00 79.69 347 ASN A C 1
ATOM 2716 O O . ASN A 1 347 ? -10.454 0.942 23.309 1.00 79.69 347 ASN A O 1
ATOM 2720 N N . ASP A 1 348 ? -11.797 1.154 25.096 1.00 68.44 348 ASP A N 1
ATOM 2721 C CA . ASP A 1 348 ? -11.444 2.546 25.375 1.00 68.44 348 ASP A CA 1
ATOM 2722 C C . ASP A 1 348 ? -10.034 2.589 25.991 1.00 68.44 348 ASP A C 1
ATOM 2724 O O . ASP A 1 348 ? -9.866 2.148 27.135 1.00 68.44 348 ASP A O 1
ATOM 2728 N N . PRO A 1 349 ? -8.978 3.015 25.269 1.00 61.53 349 PRO A N 1
ATOM 2729 C CA . PRO A 1 349 ? -7.673 3.080 25.889 1.00 61.53 349 PRO A CA 1
ATOM 2730 C C . PRO A 1 349 ? -7.647 4.296 26.814 1.00 61.53 349 PRO A C 1
ATOM 2732 O O . PRO A 1 349 ? -7.785 5.439 26.380 1.00 61.53 349 PRO A O 1
ATOM 2735 N N . MET A 1 350 ? -7.407 4.043 28.098 1.00 45.81 350 MET A N 1
ATOM 2736 C CA . MET A 1 350 ? -6.952 5.058 29.038 1.00 45.81 350 MET A CA 1
ATOM 2737 C C . MET A 1 350 ? -5.493 5.387 28.698 1.00 45.81 350 MET A C 1
ATOM 2739 O O . MET A 1 350 ? -4.565 4.884 29.328 1.00 45.81 350 MET A O 1
ATOM 2743 N N . GLU A 1 351 ? -5.267 6.165 27.638 1.00 53.91 351 GLU A N 1
ATOM 2744 C CA . GLU A 1 351 ? -3.988 6.859 27.512 1.00 53.91 351 GLU A CA 1
ATOM 2745 C C . GLU A 1 351 ? -3.939 7.934 28.596 1.00 53.91 351 GLU A C 1
ATOM 2747 O O . GLU A 1 351 ? -4.927 8.636 28.827 1.00 53.91 351 GLU A O 1
ATOM 2752 N N . LEU A 1 352 ? -2.792 8.042 29.276 1.00 44.94 352 LEU A N 1
ATOM 2753 C CA . LEU A 1 352 ? -2.518 9.178 30.150 1.00 44.94 352 LEU A CA 1
ATOM 2754 C C . LEU A 1 352 ? -2.890 10.460 29.388 1.00 44.94 352 LEU A C 1
ATOM 2756 O O . LEU A 1 352 ? -2.522 10.575 28.212 1.00 44.94 352 LEU A O 1
ATOM 2760 N N . PRO A 1 353 ? -3.611 11.409 30.008 1.00 51.16 353 PRO A N 1
ATOM 2761 C CA . PRO A 1 353 ? -3.826 12.716 29.411 1.00 51.16 353 PRO A CA 1
ATOM 2762 C C . PRO A 1 353 ? -2.492 13.232 28.867 1.00 51.16 353 PRO A C 1
ATOM 2764 O O . PRO A 1 353 ? -1.489 13.187 29.572 1.00 51.16 353 PRO A O 1
ATOM 2767 N N . GLU A 1 354 ? -2.452 13.746 27.633 1.00 55.25 354 GLU A N 1
ATOM 2768 C CA . GLU A 1 354 ? -1.218 14.248 26.983 1.00 55.25 354 GLU A CA 1
ATOM 2769 C C . GLU A 1 354 ? -0.467 15.319 27.816 1.00 55.25 354 GLU A C 1
ATOM 2771 O O . GLU A 1 354 ? 0.647 15.715 27.482 1.00 55.25 354 GLU A O 1
ATOM 2776 N N . LYS A 1 355 ? -1.073 15.789 28.912 1.00 53.69 355 LYS A N 1
ATOM 2777 C CA . LYS A 1 355 ? -0.517 16.718 29.896 1.00 53.69 355 LYS A CA 1
ATOM 2778 C C . LYS A 1 355 ? 0.329 16.058 30.997 1.00 53.69 355 LYS A C 1
ATOM 2780 O O . LYS A 1 355 ? 1.055 16.783 31.666 1.00 53.69 355 LYS A O 1
ATOM 2785 N N . ASP A 1 356 ? 0.272 14.737 31.157 1.00 66.00 356 ASP A N 1
ATOM 2786 C CA . ASP A 1 356 ? 0.918 14.011 32.264 1.00 66.00 356 ASP A CA 1
ATOM 2787 C C . ASP A 1 356 ? 2.263 13.367 31.875 1.00 66.00 356 ASP A C 1
ATOM 2789 O O . ASP A 1 356 ? 2.921 12.745 32.705 1.00 66.00 356 ASP A O 1
ATOM 2793 N N . ILE A 1 357 ? 2.700 13.510 30.619 1.00 76.00 357 ILE A N 1
ATOM 2794 C CA . ILE A 1 357 ? 4.000 13.002 30.155 1.00 76.00 357 ILE A CA 1
ATOM 2795 C C . ILE A 1 357 ? 5.146 13.931 30.566 1.00 76.00 357 ILE A C 1
ATOM 2797 O O . ILE A 1 357 ? 5.053 15.152 30.438 1.00 76.00 357 ILE A O 1
ATOM 2801 N N . THR A 1 358 ? 6.259 13.354 31.019 1.00 83.50 358 THR A N 1
ATOM 2802 C CA . THR A 1 358 ? 7.428 14.098 31.509 1.00 83.50 358 THR A CA 1
ATOM 2803 C C . THR A 1 358 ? 8.661 13.927 30.614 1.00 83.50 358 THR A C 1
ATOM 2805 O O . THR A 1 358 ? 8.750 13.019 29.785 1.00 83.50 358 THR A O 1
ATOM 2808 N N . THR A 1 359 ? 9.669 14.789 30.808 1.00 84.44 359 THR A N 1
ATOM 2809 C CA . THR A 1 359 ? 10.984 14.635 30.152 1.00 84.44 359 THR A CA 1
ATOM 2810 C C . THR A 1 359 ? 11.668 13.327 30.575 1.00 84.44 359 THR A C 1
ATOM 2812 O O . THR A 1 359 ? 12.325 12.695 29.753 1.00 84.44 359 THR A O 1
ATOM 2815 N N . VAL A 1 360 ? 11.467 12.877 31.820 1.00 83.19 360 VAL A N 1
ATOM 2816 C CA . VAL A 1 360 ? 12.007 11.602 32.327 1.00 83.19 360 VAL A CA 1
ATOM 2817 C C . VAL A 1 360 ? 11.411 10.420 31.562 1.00 83.19 360 VAL A C 1
ATOM 2819 O O . VAL A 1 360 ? 12.141 9.510 31.168 1.00 83.19 360 VAL A O 1
ATOM 2822 N N . ASP A 1 361 ? 10.110 10.461 31.263 1.00 86.00 361 ASP A N 1
ATOM 2823 C CA . ASP A 1 361 ? 9.460 9.431 30.445 1.00 86.00 361 ASP A CA 1
ATOM 2824 C C . ASP A 1 361 ? 10.055 9.382 29.035 1.00 86.00 361 ASP A C 1
ATOM 2826 O O . ASP A 1 361 ? 10.310 8.299 28.505 1.00 86.00 361 ASP A O 1
ATOM 2830 N N . ALA A 1 362 ? 10.342 10.547 28.444 1.00 87.81 362 ALA A N 1
ATOM 2831 C CA . ALA A 1 362 ? 11.005 10.639 27.146 1.00 87.81 362 ALA A CA 1
ATOM 2832 C C . ALA A 1 362 ? 12.431 10.048 27.182 1.00 87.81 362 ALA A C 1
ATOM 2834 O O . ALA A 1 362 ? 12.832 9.354 26.247 1.00 87.81 362 ALA A O 1
ATOM 2835 N N . ILE A 1 363 ? 13.192 10.269 28.259 1.00 86.62 363 ILE A N 1
ATOM 2836 C CA . ILE A 1 363 ? 14.543 9.708 28.438 1.00 86.62 363 ILE A CA 1
ATOM 2837 C C . ILE A 1 363 ? 14.488 8.186 28.549 1.00 86.62 363 ILE A C 1
ATOM 2839 O O . ILE A 1 363 ? 15.160 7.488 27.785 1.00 86.62 363 ILE A O 1
ATOM 2843 N N . LEU A 1 364 ? 13.641 7.661 29.439 1.00 88.19 364 LEU A N 1
ATOM 2844 C CA . LEU A 1 364 ? 13.455 6.219 29.618 1.00 88.19 364 LEU A CA 1
ATOM 2845 C C . LEU A 1 364 ? 13.004 5.552 28.314 1.00 88.19 364 LEU A C 1
ATOM 2847 O O . LEU A 1 364 ? 13.495 4.482 27.948 1.00 88.19 364 LEU A O 1
ATOM 2851 N N . PHE A 1 365 ? 12.117 6.209 27.567 1.00 91.81 365 PHE A N 1
ATOM 2852 C CA . PHE A 1 365 ? 11.675 5.751 26.257 1.00 91.81 365 PHE A CA 1
ATOM 2853 C C . PHE A 1 365 ? 12.843 5.580 25.280 1.00 91.81 365 PHE A C 1
ATOM 2855 O O . PHE A 1 365 ? 12.937 4.555 24.592 1.00 91.81 365 PHE A O 1
ATOM 2862 N N . VAL A 1 366 ? 13.723 6.579 25.190 1.00 92.88 366 VAL A N 1
ATOM 2863 C CA . VAL A 1 366 ? 14.865 6.565 24.268 1.00 92.88 366 VAL A CA 1
ATOM 2864 C C . VAL A 1 366 ? 15.907 5.539 24.710 1.00 92.88 366 VAL A C 1
ATOM 2866 O O . VAL A 1 366 ? 16.402 4.789 23.868 1.00 92.88 366 VAL A O 1
ATOM 2869 N N . GLN A 1 367 ? 16.179 5.424 26.013 1.00 91.31 367 GLN A N 1
ATOM 2870 C CA . GLN A 1 367 ? 17.077 4.407 26.569 1.00 91.31 367 GLN A CA 1
ATOM 2871 C C . GLN A 1 367 ? 16.591 2.984 26.258 1.00 91.31 367 GLN A C 1
ATOM 2873 O O . GLN A 1 367 ? 17.363 2.172 25.741 1.00 91.31 367 GLN A O 1
ATOM 2878 N N . ASN A 1 368 ? 15.305 2.697 26.485 1.00 93.06 368 ASN A N 1
ATOM 2879 C CA . ASN A 1 368 ? 14.711 1.399 26.156 1.00 93.06 368 ASN A CA 1
ATOM 2880 C C . ASN A 1 368 ? 14.790 1.112 24.653 1.00 93.06 368 ASN A C 1
ATOM 2882 O O . ASN A 1 368 ? 15.204 0.027 24.254 1.00 93.06 368 ASN A O 1
ATOM 2886 N N . THR A 1 369 ? 14.501 2.114 23.817 1.00 93.12 369 THR A N 1
ATOM 2887 C CA . THR A 1 369 ? 14.608 1.985 22.355 1.00 93.12 369 THR A CA 1
ATOM 2888 C C . THR A 1 369 ? 16.034 1.651 21.918 1.00 93.12 369 THR A C 1
ATOM 2890 O O . THR A 1 369 ? 16.243 0.762 21.097 1.00 93.12 369 THR A O 1
ATOM 2893 N N . LEU A 1 370 ? 17.034 2.345 22.470 1.00 92.88 370 LEU A N 1
ATOM 2894 C CA . LEU A 1 370 ? 18.440 2.089 22.163 1.00 92.88 370 LEU A CA 1
ATOM 2895 C C . LEU A 1 370 ? 18.868 0.683 22.587 1.00 92.88 370 LEU A C 1
ATOM 2897 O O . LEU A 1 370 ? 19.615 0.050 21.841 1.00 92.88 370 LEU A O 1
ATOM 2901 N N . LYS A 1 371 ? 18.402 0.204 23.744 1.00 92.44 371 LYS A N 1
ATOM 2902 C CA . LYS A 1 371 ? 18.686 -1.142 24.247 1.00 92.44 371 LYS A CA 1
ATOM 2903 C C . LYS A 1 371 ? 18.078 -2.214 23.341 1.00 92.44 371 LYS A C 1
ATOM 2905 O O . LYS A 1 371 ? 18.824 -2.985 22.746 1.00 92.44 371 LYS A O 1
ATOM 2910 N N . GLU A 1 372 ? 16.759 -2.190 23.159 1.00 89.81 372 GLU A N 1
ATOM 2911 C CA . GLU A 1 372 ? 16.024 -3.169 22.344 1.00 89.81 372 GLU A CA 1
ATOM 2912 C C . GLU A 1 372 ? 16.561 -3.242 20.909 1.00 89.81 372 GLU A C 1
ATOM 2914 O O . GLU A 1 372 ? 16.838 -4.319 20.385 1.00 89.81 372 GLU A O 1
ATOM 2919 N N . SER A 1 373 ? 16.766 -2.089 20.265 1.00 88.81 373 SER A N 1
ATOM 2920 C CA . SER A 1 373 ? 17.263 -2.055 18.889 1.00 88.81 373 SER A CA 1
ATOM 2921 C C . SER A 1 373 ? 18.733 -2.467 18.766 1.00 88.81 373 SER A C 1
ATOM 2923 O O . SER A 1 373 ? 19.128 -2.999 17.725 1.00 88.81 373 SER A O 1
ATOM 2925 N N . SER A 1 374 ? 19.557 -2.252 19.798 1.00 88.31 374 SER A N 1
ATOM 2926 C CA . SER A 1 374 ? 20.946 -2.737 19.801 1.00 88.31 374 SER A CA 1
ATOM 2927 C C . SER A 1 374 ? 21.008 -4.257 19.935 1.00 88.31 374 SER A C 1
ATOM 2929 O O . SER A 1 374 ? 21.884 -4.868 19.330 1.00 88.31 374 SER A O 1
ATOM 2931 N N . ASP A 1 375 ? 20.075 -4.874 20.662 1.00 90.94 375 ASP A N 1
ATOM 2932 C CA . ASP A 1 375 ? 20.009 -6.333 20.792 1.00 90.94 375 ASP A CA 1
ATOM 2933 C C . ASP A 1 375 ? 19.750 -7.004 19.435 1.00 90.94 375 ASP A C 1
ATOM 2935 O O . ASP A 1 375 ? 20.435 -7.968 19.093 1.00 90.94 375 ASP A O 1
ATOM 2939 N N . PHE A 1 376 ? 18.837 -6.457 18.622 1.00 86.69 376 PHE A N 1
ATOM 2940 C CA . PHE A 1 376 ? 18.640 -6.901 17.234 1.00 86.69 376 PHE A CA 1
ATOM 2941 C C . PHE A 1 376 ? 19.907 -6.709 16.389 1.00 86.69 376 PHE A C 1
ATOM 2943 O O . PHE A 1 376 ? 20.357 -7.630 15.709 1.00 86.69 376 PHE A O 1
ATOM 2950 N N . TYR A 1 377 ? 20.531 -5.531 16.474 1.00 84.25 377 TYR A N 1
ATOM 2951 C CA . TYR A 1 377 ? 21.739 -5.216 15.707 1.00 84.25 377 TYR A CA 1
ATOM 2952 C C . TYR A 1 377 ? 22.895 -6.180 16.023 1.00 84.25 377 TYR A C 1
ATOM 2954 O O . TYR A 1 377 ? 23.568 -6.667 15.118 1.00 84.25 377 TYR A O 1
ATOM 2962 N N . ASN A 1 378 ? 23.111 -6.490 17.304 1.00 86.12 378 ASN A N 1
ATOM 2963 C CA . ASN A 1 378 ? 24.186 -7.373 17.761 1.00 86.12 378 ASN A CA 1
ATOM 2964 C C . ASN A 1 378 ? 23.987 -8.834 17.326 1.00 86.12 378 ASN A C 1
ATOM 2966 O O . ASN A 1 378 ? 24.965 -9.564 17.191 1.00 86.12 378 ASN A O 1
ATOM 2970 N N . LYS A 1 379 ? 22.740 -9.252 17.079 1.00 88.94 379 LYS A N 1
ATOM 2971 C CA . LYS A 1 379 ? 22.404 -10.568 16.512 1.00 88.94 379 LYS A CA 1
ATOM 2972 C C . LYS A 1 379 ? 22.558 -10.631 14.987 1.00 88.94 379 LYS A C 1
ATOM 2974 O O . LYS A 1 379 ? 22.332 -11.684 14.403 1.00 88.94 379 LYS A O 1
ATOM 2979 N N . GLY A 1 380 ? 22.914 -9.521 14.335 1.00 80.00 380 GLY A N 1
ATOM 2980 C CA . GLY A 1 380 ? 22.914 -9.406 12.874 1.00 80.00 380 GLY A CA 1
ATOM 2981 C C . GLY A 1 380 ? 21.518 -9.198 12.274 1.00 80.00 380 GLY A C 1
ATOM 2982 O O . GLY A 1 380 ? 21.372 -9.163 11.054 1.00 80.00 380 GLY A O 1
ATOM 2983 N N . GLU A 1 381 ? 20.487 -9.009 13.103 1.00 83.88 381 GLU A N 1
ATOM 2984 C CA . GLU A 1 381 ? 19.107 -8.740 12.682 1.00 83.88 381 GLU A CA 1
ATOM 2985 C C . GLU A 1 381 ? 18.929 -7.242 12.374 1.00 83.88 381 GLU A C 1
ATOM 2987 O O . GLU A 1 381 ? 18.143 -6.524 12.999 1.00 83.88 381 GLU A O 1
ATOM 2992 N N . TYR A 1 382 ? 19.705 -6.734 11.415 1.00 80.38 382 TYR A N 1
ATOM 2993 C CA . TYR A 1 382 ? 19.747 -5.303 11.092 1.00 80.38 382 TYR A CA 1
ATOM 2994 C C . TYR A 1 382 ? 18.393 -4.751 10.652 1.00 80.38 382 TYR A C 1
ATOM 2996 O O . TYR A 1 382 ? 18.058 -3.613 10.978 1.00 80.38 382 TYR A O 1
ATOM 3004 N N . GLU A 1 383 ? 17.592 -5.570 9.971 1.00 77.00 383 G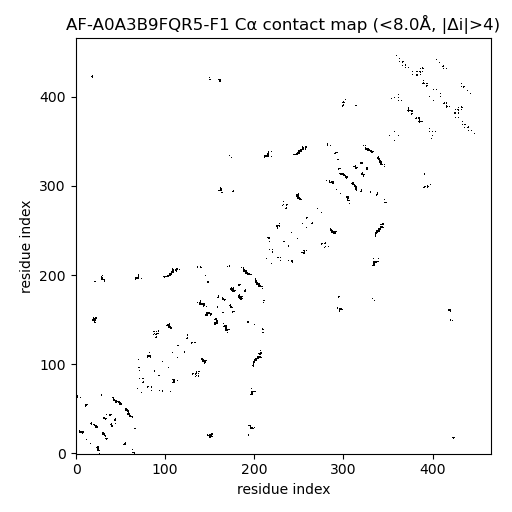LU A N 1
ATOM 3005 C CA . GLU A 1 383 ? 16.240 -5.188 9.583 1.00 77.00 383 GLU A CA 1
ATOM 3006 C C . GLU A 1 383 ? 15.337 -4.959 10.789 1.00 77.00 383 GLU A C 1
ATOM 3008 O O . GLU A 1 383 ? 14.701 -3.910 10.897 1.00 77.00 383 GLU A O 1
ATOM 3013 N N . ALA A 1 384 ? 15.310 -5.916 11.716 1.00 80.25 384 ALA A N 1
ATOM 3014 C CA . ALA A 1 384 ? 14.509 -5.810 12.925 1.00 80.25 384 ALA A CA 1
ATOM 3015 C C . ALA A 1 384 ? 14.943 -4.601 13.769 1.00 80.25 384 ALA A C 1
ATOM 3017 O O . ALA A 1 384 ? 14.095 -3.845 14.246 1.00 80.25 384 ALA A O 1
ATOM 3018 N N . SER A 1 385 ? 16.257 -4.363 13.878 1.00 85.69 385 SER A N 1
ATOM 3019 C CA . SER A 1 385 ? 16.820 -3.190 14.559 1.00 85.69 385 SER A CA 1
ATOM 3020 C C . SER A 1 385 ? 16.337 -1.883 13.933 1.00 85.69 385 SER A C 1
ATOM 3022 O O . SER A 1 385 ? 15.783 -1.024 14.625 1.00 85.69 385 SER A O 1
ATOM 3024 N N . TRP A 1 386 ? 16.496 -1.746 12.615 1.00 83.31 386 TRP A N 1
ATOM 3025 C CA . TRP A 1 386 ? 16.078 -0.555 11.891 1.00 83.31 386 TRP A CA 1
ATOM 3026 C C . TRP A 1 386 ? 14.574 -0.325 12.003 1.00 83.31 386 TRP A C 1
ATOM 3028 O O . TRP A 1 386 ? 14.165 0.731 12.477 1.00 83.31 386 TRP A O 1
ATOM 3038 N N . ARG A 1 387 ? 13.744 -1.327 11.684 1.00 80.56 387 ARG A N 1
ATOM 3039 C CA . ARG A 1 387 ? 12.278 -1.234 11.789 1.00 80.56 387 ARG A CA 1
ATOM 3040 C C . ARG A 1 387 ? 11.821 -0.849 13.190 1.00 80.56 387 ARG A C 1
ATOM 3042 O O . ARG A 1 387 ? 10.873 -0.074 13.334 1.00 80.56 387 ARG A O 1
ATOM 3049 N N . ASN A 1 388 ? 12.499 -1.346 14.227 1.00 86.88 388 ASN A N 1
ATOM 3050 C CA . ASN A 1 388 ? 12.202 -0.933 15.590 1.00 86.88 388 ASN A CA 1
ATOM 3051 C C . ASN A 1 388 ? 12.505 0.556 15.801 1.00 86.88 388 ASN A C 1
ATOM 3053 O O . ASN A 1 388 ? 11.649 1.264 16.325 1.00 86.88 388 ASN A O 1
ATOM 3057 N N . TYR A 1 389 ? 13.655 1.064 15.339 1.00 89.00 389 TYR A N 1
ATOM 3058 C CA . TYR A 1 389 ? 13.945 2.504 15.379 1.00 89.00 389 TYR A CA 1
ATOM 3059 C C . TYR A 1 389 ? 12.919 3.343 14.608 1.00 89.00 389 TYR A C 1
ATOM 3061 O O . TYR A 1 389 ? 12.499 4.376 15.125 1.00 89.00 389 TYR A O 1
ATOM 3069 N N . ILE A 1 390 ? 12.461 2.897 13.431 1.00 86.19 390 ILE A N 1
ATOM 3070 C CA . ILE A 1 390 ? 11.399 3.576 12.666 1.00 86.19 390 ILE A CA 1
ATOM 3071 C C . ILE A 1 390 ? 10.130 3.699 13.509 1.00 86.19 390 ILE A C 1
ATOM 3073 O O . ILE A 1 390 ? 9.609 4.795 13.731 1.00 86.19 390 ILE A O 1
ATOM 3077 N N . ARG A 1 391 ? 9.629 2.565 14.008 1.00 86.38 391 ARG A N 1
ATOM 3078 C CA . ARG A 1 391 ? 8.396 2.498 14.799 1.00 86.38 391 ARG A CA 1
ATOM 3079 C C . ARG A 1 391 ? 8.499 3.354 16.057 1.00 86.38 391 ARG A C 1
ATOM 3081 O O . ARG A 1 391 ? 7.626 4.177 16.320 1.00 86.38 391 ARG A O 1
ATOM 3088 N N . ARG A 1 392 ? 9.582 3.182 16.815 1.00 90.50 392 ARG A N 1
ATOM 3089 C CA . ARG A 1 392 ? 9.832 3.901 18.068 1.00 90.50 392 ARG A CA 1
ATOM 3090 C C . ARG A 1 392 ? 10.083 5.387 17.828 1.00 90.50 392 ARG A C 1
ATOM 3092 O O . ARG A 1 392 ? 9.735 6.196 18.675 1.00 90.50 392 ARG A O 1
ATOM 3099 N N . GLY A 1 393 ? 10.630 5.764 16.676 1.00 90.88 393 GLY A N 1
ATOM 3100 C CA . GLY A 1 393 ? 10.842 7.160 16.293 1.00 90.88 393 GLY A CA 1
ATOM 3101 C C . GLY A 1 393 ? 9.536 7.864 15.959 1.00 90.88 393 GLY A C 1
ATOM 3102 O O . GLY A 1 393 ? 9.308 8.972 16.435 1.00 90.88 393 GLY A O 1
ATOM 3103 N N . ASN A 1 394 ? 8.639 7.204 15.222 1.00 88.56 394 ASN A N 1
ATOM 3104 C CA . ASN A 1 394 ? 7.286 7.715 14.990 1.00 88.56 394 ASN A CA 1
ATOM 3105 C C . ASN A 1 394 ? 6.492 7.834 16.296 1.00 88.56 394 ASN A C 1
ATOM 3107 O O . ASN A 1 394 ? 5.856 8.860 16.538 1.00 88.56 394 ASN A O 1
ATOM 3111 N N . GLU A 1 395 ? 6.580 6.834 17.175 1.00 89.25 395 GLU A N 1
ATOM 3112 C CA . GLU A 1 395 ? 5.979 6.905 18.508 1.00 89.25 395 GLU A CA 1
ATOM 3113 C C . GLU A 1 395 ? 6.571 8.056 19.334 1.00 89.25 395 GLU A C 1
ATOM 3115 O O . GLU A 1 395 ? 5.823 8.827 19.939 1.00 89.25 395 GLU A O 1
ATOM 3120 N N . PHE A 1 396 ? 7.895 8.238 19.292 1.00 91.75 396 PHE A N 1
ATOM 3121 C CA . PHE A 1 396 ? 8.563 9.338 19.975 1.00 91.75 396 PHE A CA 1
ATOM 3122 C C . PHE A 1 396 ? 8.073 10.696 19.475 1.00 91.75 396 PHE A C 1
ATOM 3124 O O . PHE A 1 396 ? 7.692 11.549 20.269 1.00 91.75 396 PHE A O 1
ATOM 3131 N N . LEU A 1 397 ? 8.049 10.899 18.157 1.00 90.75 397 LEU A N 1
ATOM 3132 C CA . LEU A 1 397 ? 7.575 12.143 17.553 1.00 90.75 397 LEU A CA 1
ATOM 3133 C C . LEU A 1 397 ? 6.093 12.393 17.824 1.00 90.75 397 LEU A C 1
ATOM 3135 O O . LEU A 1 397 ? 5.669 13.539 17.873 1.00 90.75 397 LEU A O 1
ATOM 3139 N N . THR A 1 398 ? 5.303 11.339 17.994 1.00 86.81 398 THR A N 1
ATOM 3140 C CA . THR A 1 398 ? 3.873 11.472 18.264 1.00 86.81 398 THR A CA 1
ATOM 3141 C C . THR A 1 398 ? 3.597 11.858 19.715 1.00 86.81 398 THR A C 1
ATOM 3143 O O . THR A 1 398 ? 2.708 12.667 19.965 1.00 86.81 398 THR A O 1
ATOM 3146 N N . LYS A 1 399 ? 4.349 11.293 20.668 1.00 85.69 399 LYS A N 1
ATOM 3147 C CA . LYS A 1 399 ? 4.128 11.498 22.109 1.00 85.69 399 LYS A CA 1
ATOM 3148 C C . LYS A 1 399 ? 4.998 12.603 22.704 1.00 85.69 399 LYS A C 1
ATOM 3150 O O . LYS A 1 399 ? 4.524 13.415 23.483 1.00 85.69 399 LYS A O 1
ATOM 3155 N N . TYR A 1 400 ? 6.275 12.648 22.344 1.00 89.38 400 TYR A N 1
ATOM 3156 C CA . TYR A 1 400 ? 7.310 13.401 23.054 1.00 89.38 400 TYR A CA 1
ATOM 3157 C C . TYR A 1 400 ? 7.912 14.551 22.235 1.00 89.38 400 TYR A C 1
ATOM 3159 O O . TYR A 1 400 ? 8.837 15.207 22.714 1.00 89.38 400 TYR A O 1
ATOM 3167 N N . SER A 1 401 ? 7.407 14.857 21.030 1.00 89.62 401 SER A N 1
ATOM 3168 C CA . SER A 1 401 ? 7.998 15.908 20.179 1.00 89.62 401 SER A CA 1
ATOM 3169 C C . SER A 1 401 ? 8.050 17.285 20.840 1.00 89.62 401 SER A C 1
ATOM 3171 O O . SER A 1 401 ? 8.926 18.078 20.514 1.00 89.62 401 SER A O 1
ATOM 3173 N N . GLN A 1 402 ? 7.150 17.575 21.785 1.00 87.50 402 GLN A N 1
ATOM 3174 C CA . GLN A 1 402 ? 7.162 18.824 22.558 1.00 87.50 402 GLN A CA 1
ATOM 3175 C C . GLN A 1 402 ? 8.430 19.009 23.416 1.00 87.50 402 GLN A C 1
ATOM 3177 O O . GLN A 1 402 ? 8.799 20.133 23.772 1.00 87.50 402 GLN A O 1
ATOM 31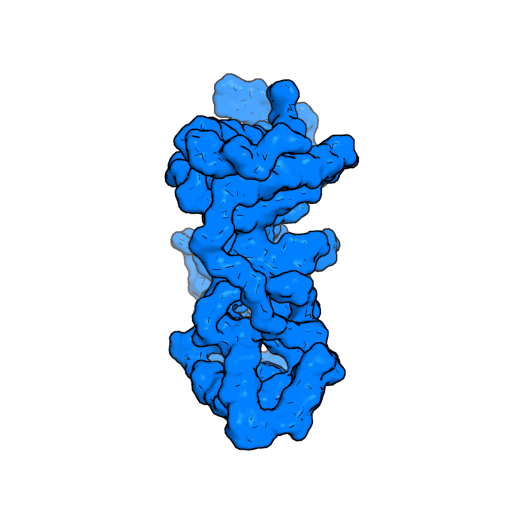82 N N . PHE A 1 403 ? 9.128 17.916 23.737 1.00 88.38 403 PHE A N 1
ATOM 3183 C CA . PHE A 1 403 ? 10.345 17.935 24.547 1.00 88.38 403 PHE A CA 1
ATOM 3184 C C . PHE A 1 403 ? 11.618 18.172 23.731 1.00 88.38 403 PHE A C 1
ATOM 3186 O O . PHE A 1 403 ? 12.687 18.325 24.324 1.00 88.38 403 PHE A O 1
ATOM 3193 N N . ILE A 1 404 ? 11.525 18.293 22.405 1.00 89.06 404 ILE A N 1
ATOM 3194 C CA . ILE A 1 404 ? 12.687 18.462 21.527 1.00 89.06 404 ILE A CA 1
ATOM 3195 C C . ILE A 1 404 ? 12.512 19.608 20.535 1.00 89.06 404 ILE A C 1
ATOM 3197 O O . ILE A 1 404 ? 11.406 20.070 20.260 1.00 89.06 404 ILE A O 1
ATOM 3201 N N . SER A 1 405 ? 13.625 20.082 19.980 1.00 89.38 405 SER A N 1
ATOM 3202 C CA . SER A 1 405 ? 13.593 21.125 18.951 1.00 89.38 405 SER A CA 1
ATOM 3203 C C . SER A 1 405 ? 13.037 20.623 17.606 1.00 89.38 405 SER A C 1
ATOM 3205 O O . SER A 1 405 ? 13.128 19.440 17.261 1.00 89.38 405 SER A O 1
ATOM 3207 N N . SER A 1 406 ? 12.529 21.539 16.771 1.00 89.19 406 SER A N 1
ATOM 3208 C CA . SER A 1 406 ? 12.095 21.220 15.398 1.00 89.19 406 SER A CA 1
ATOM 3209 C C . SER A 1 406 ? 13.229 20.647 14.539 1.00 89.19 406 SER A C 1
ATOM 3211 O O . SER A 1 406 ? 12.995 19.762 13.720 1.00 89.19 406 SER A O 1
ATOM 3213 N N . SER A 1 407 ? 14.468 21.110 14.753 1.00 90.19 407 SER A N 1
ATOM 3214 C CA . SER A 1 407 ? 15.668 20.581 14.085 1.00 90.19 407 SER A CA 1
ATOM 3215 C C . SER A 1 407 ? 15.866 19.095 14.386 1.00 90.19 407 SER A C 1
ATOM 3217 O O . SER A 1 407 ? 16.097 18.290 13.487 1.00 90.19 407 SER A O 1
ATOM 3219 N N . GLN A 1 408 ? 15.694 18.710 15.647 1.00 88.69 408 GLN A N 1
ATOM 3220 C CA . GLN A 1 408 ? 15.878 17.334 16.101 1.00 88.69 408 GLN A CA 1
ATOM 3221 C C . GLN A 1 408 ? 14.711 16.448 15.694 1.00 88.69 408 GLN A C 1
ATOM 3223 O O . GLN A 1 408 ? 14.918 15.339 15.207 1.00 88.69 408 GLN A O 1
ATOM 3228 N N . SER A 1 409 ? 13.497 16.997 15.723 1.00 89.44 409 SER A N 1
ATOM 3229 C CA . SER A 1 409 ? 12.334 16.342 15.127 1.00 89.44 409 SER A CA 1
ATOM 3230 C C . SER A 1 409 ? 12.577 16.018 13.649 1.00 89.44 409 SER A C 1
ATOM 3232 O O . SER A 1 409 ? 12.252 14.925 13.197 1.00 89.44 409 SER A O 1
ATOM 3234 N N . ASN A 1 410 ? 13.198 16.931 12.895 1.00 87.12 410 ASN A N 1
ATOM 3235 C CA . ASN A 1 410 ? 13.536 16.704 11.490 1.00 87.12 410 ASN A CA 1
ATOM 3236 C C . ASN A 1 410 ? 14.652 15.669 11.306 1.00 87.12 410 ASN A C 1
ATOM 3238 O O . ASN A 1 410 ? 14.552 14.839 10.408 1.00 87.12 410 ASN A O 1
ATOM 3242 N N . LYS A 1 411 ? 15.678 15.652 12.165 1.00 87.12 411 LYS A N 1
ATOM 3243 C CA . LYS A 1 411 ? 16.709 14.599 12.137 1.00 87.12 411 LYS A CA 1
ATOM 3244 C C . LYS A 1 411 ? 16.113 13.210 12.361 1.00 87.12 411 LYS A C 1
ATOM 3246 O O . LYS A 1 411 ? 16.457 12.294 11.621 1.00 87.12 411 LYS A O 1
ATOM 3251 N N . ILE A 1 412 ? 15.191 13.069 13.320 1.00 87.44 412 ILE A N 1
ATOM 3252 C CA . ILE A 1 412 ? 14.458 11.815 13.545 1.00 87.44 412 ILE A CA 1
ATOM 3253 C C . ILE A 1 412 ? 13.629 11.474 12.305 1.00 87.44 412 ILE A C 1
ATOM 3255 O O . ILE A 1 412 ? 13.758 10.370 11.788 1.00 87.44 412 ILE A O 1
ATOM 3259 N N . ARG A 1 413 ? 12.849 12.425 11.766 1.00 86.06 413 ARG A N 1
ATOM 3260 C CA . ARG A 1 413 ? 12.064 12.218 10.532 1.00 86.06 413 ARG A CA 1
ATOM 3261 C C . ARG A 1 413 ? 12.909 11.720 9.358 1.00 86.06 413 ARG A C 1
ATOM 3263 O O . ARG A 1 413 ? 12.456 10.853 8.623 1.00 86.06 413 ARG A O 1
ATOM 3270 N N . ASN A 1 414 ? 14.127 12.233 9.207 1.00 80.25 414 ASN A N 1
ATOM 3271 C CA . ASN A 1 414 ? 15.015 11.865 8.106 1.00 80.25 414 ASN A CA 1
ATOM 3272 C C . ASN A 1 414 ? 15.527 10.423 8.198 1.00 80.25 414 ASN A C 1
ATOM 3274 O O . ASN A 1 414 ? 15.723 9.797 7.162 1.00 80.25 414 ASN A O 1
ATOM 3278 N N . VAL A 1 415 ? 15.750 9.890 9.405 1.00 76.81 415 VAL A N 1
ATOM 3279 C CA . VAL A 1 415 ? 16.181 8.488 9.575 1.00 76.81 415 VAL A CA 1
ATOM 3280 C C . VAL A 1 415 ? 15.017 7.508 9.625 1.00 76.81 415 VAL A C 1
ATOM 3282 O O . VAL A 1 415 ? 15.235 6.320 9.401 1.00 76.81 415 VAL A O 1
ATOM 3285 N N . ILE A 1 416 ? 13.798 7.997 9.893 1.00 76.19 416 ILE A N 1
ATOM 3286 C CA . ILE A 1 416 ? 12.584 7.173 9.877 1.00 76.19 416 ILE A CA 1
ATOM 3287 C C . ILE A 1 416 ? 11.860 7.124 8.525 1.00 76.19 416 ILE A C 1
ATOM 3289 O O . ILE A 1 416 ? 10.774 6.554 8.427 1.00 76.19 416 ILE A O 1
ATOM 3293 N N . PHE A 1 417 ? 12.424 7.764 7.503 1.00 63.53 417 PHE A N 1
ATOM 3294 C CA . PHE A 1 417 ? 11.842 7.803 6.171 1.00 63.53 417 PHE A CA 1
ATOM 3295 C C . PHE A 1 417 ? 12.190 6.516 5.416 1.00 63.53 417 PHE A C 1
ATOM 3297 O O . PHE A 1 417 ? 13.368 6.171 5.343 1.00 63.53 417 PHE A O 1
ATOM 3304 N N . ASP A 1 418 ? 11.171 5.891 4.812 1.00 60.84 418 ASP A N 1
ATOM 3305 C CA . ASP A 1 418 ? 11.218 4.626 4.053 1.00 60.84 418 ASP A CA 1
ATOM 3306 C C . ASP A 1 418 ? 11.196 3.368 4.948 1.00 60.84 418 ASP A C 1
ATOM 3308 O O . ASP A 1 418 ? 11.975 3.255 5.879 1.00 60.84 418 ASP A O 1
ATOM 3312 N N . ASP A 1 419 ? 10.283 2.428 4.691 1.00 58.00 419 ASP A N 1
ATOM 3313 C CA . ASP A 1 419 ? 10.080 1.169 5.431 1.00 58.00 419 ASP A CA 1
ATOM 3314 C C . ASP A 1 419 ? 10.067 -0.073 4.513 1.00 58.00 419 ASP A C 1
ATOM 3316 O O . ASP A 1 419 ? 9.642 -1.162 4.925 1.00 58.00 419 ASP A O 1
ATOM 3320 N N . GLN A 1 420 ? 10.567 0.067 3.277 1.00 59.12 420 GLN A N 1
ATOM 3321 C CA . GLN A 1 420 ? 10.581 -1.008 2.282 1.00 59.12 420 GLN A CA 1
ATOM 3322 C C . GLN A 1 420 ? 11.226 -2.310 2.801 1.00 59.12 420 GLN A C 1
ATOM 3324 O O . GLN A 1 420 ? 12.277 -2.272 3.445 1.00 59.12 420 GLN A O 1
ATOM 3329 N N . PRO A 1 421 ? 10.667 -3.485 2.463 1.00 50.38 421 PRO A N 1
ATOM 3330 C CA . PRO A 1 421 ? 11.155 -4.789 2.920 1.00 50.38 421 PRO A CA 1
ATOM 3331 C C . PRO A 1 421 ? 12.407 -5.358 2.235 1.00 50.38 421 PRO A C 1
ATOM 3333 O O . PRO A 1 421 ? 12.749 -6.500 2.515 1.00 50.38 421 PRO A O 1
ATOM 3336 N N . VAL A 1 422 ? 13.106 -4.627 1.352 1.00 48.44 422 VAL A N 1
ATOM 3337 C CA . VAL A 1 422 ? 14.058 -5.275 0.410 1.00 48.44 422 VAL A CA 1
ATOM 3338 C C . VAL A 1 422 ? 15.533 -4.821 0.490 1.00 48.44 422 VAL A C 1
ATOM 3340 O O . VAL A 1 422 ? 16.380 -5.384 -0.203 1.00 48.44 422 VAL A O 1
ATOM 3343 N N . ALA A 1 423 ? 15.928 -3.882 1.352 1.00 51.12 423 ALA A N 1
ATOM 3344 C CA . ALA A 1 423 ? 17.325 -3.403 1.385 1.00 51.12 423 ALA A CA 1
ATOM 3345 C C . ALA A 1 423 ? 18.150 -3.990 2.547 1.00 51.12 423 ALA A C 1
ATOM 3347 O O . ALA A 1 423 ? 17.596 -4.337 3.580 1.00 51.12 423 ALA A O 1
ATOM 3348 N N . GLN A 1 424 ? 19.480 -4.084 2.404 1.00 53.34 424 GLN A N 1
ATOM 3349 C CA . GLN A 1 424 ? 20.387 -4.249 3.549 1.00 53.34 424 GLN A CA 1
ATOM 3350 C C . GLN A 1 424 ? 20.273 -3.025 4.467 1.00 53.34 424 GLN A C 1
ATOM 3352 O O . GLN A 1 424 ? 20.419 -1.903 3.991 1.00 53.34 424 GLN A O 1
ATOM 3357 N N . LEU A 1 425 ? 20.025 -3.259 5.763 1.00 66.50 425 LEU A N 1
ATOM 3358 C CA . LEU A 1 425 ? 19.615 -2.237 6.744 1.00 66.50 425 LEU A CA 1
ATOM 3359 C C . LEU A 1 425 ? 20.672 -1.918 7.803 1.00 66.50 425 LEU A C 1
ATOM 3361 O O . LEU A 1 425 ? 20.384 -1.230 8.778 1.00 66.50 425 LEU A O 1
ATOM 3365 N N . ALA A 1 426 ? 21.900 -2.416 7.651 1.00 65.00 426 ALA A N 1
ATOM 3366 C CA . ALA A 1 426 ? 22.951 -2.200 8.645 1.00 65.00 426 ALA A CA 1
ATOM 3367 C C . ALA A 1 426 ? 23.336 -0.714 8.762 1.00 65.00 426 ALA A C 1
ATOM 3369 O O . ALA A 1 426 ? 23.423 -0.183 9.871 1.00 65.00 426 ALA A O 1
ATOM 3370 N N . ALA A 1 427 ? 23.515 -0.022 7.631 1.00 70.94 427 ALA A N 1
ATOM 3371 C CA . ALA A 1 427 ? 23.859 1.401 7.613 1.00 70.94 427 ALA A CA 1
ATOM 3372 C C . ALA A 1 427 ? 22.696 2.273 8.116 1.00 70.94 427 ALA A C 1
ATOM 3374 O O . ALA A 1 427 ? 22.901 3.224 8.870 1.00 70.94 427 ALA A O 1
ATOM 3375 N N . GLU A 1 428 ? 21.469 1.921 7.748 1.00 76.69 428 GLU A N 1
ATOM 3376 C CA . GLU A 1 428 ? 20.242 2.594 8.154 1.00 76.69 428 GLU A CA 1
ATOM 3377 C C . GLU A 1 428 ? 19.964 2.399 9.652 1.00 76.69 428 GLU A C 1
ATOM 3379 O O . GLU A 1 428 ? 19.649 3.365 10.354 1.00 76.69 428 GLU A O 1
ATOM 3384 N N . ALA A 1 429 ? 20.160 1.185 10.176 1.00 78.44 429 ALA A N 1
ATOM 3385 C CA . ALA A 1 429 ? 20.094 0.891 11.605 1.00 78.44 429 ALA A CA 1
ATOM 3386 C C . ALA A 1 429 ? 21.166 1.668 12.380 1.00 78.44 429 ALA A C 1
ATOM 3388 O O . ALA A 1 429 ? 20.878 2.248 13.427 1.00 78.44 429 ALA A O 1
ATOM 3389 N N . TRP A 1 430 ? 22.392 1.737 11.851 1.00 79.94 430 TRP A N 1
ATOM 3390 C CA . TRP A 1 430 ? 23.482 2.500 12.457 1.00 79.94 430 TRP A CA 1
ATOM 3391 C C . TRP A 1 430 ? 23.202 4.008 12.486 1.00 79.94 430 TRP A C 1
ATOM 3393 O O . TRP A 1 430 ? 23.371 4.656 13.521 1.00 79.94 430 TRP A O 1
ATOM 3403 N N . SER A 1 431 ? 22.737 4.572 11.370 1.00 83.19 431 SER A N 1
ATOM 3404 C CA . SER A 1 431 ? 22.337 5.980 11.275 1.00 83.19 431 SER A CA 1
ATOM 3405 C C . SER A 1 431 ? 21.213 6.302 12.262 1.00 83.19 431 SER A C 1
ATOM 3407 O O . SER A 1 431 ? 21.326 7.240 13.056 1.00 83.19 431 SER A O 1
ATOM 3409 N N . SER A 1 432 ? 20.182 5.450 12.300 1.00 85.56 432 SER A N 1
ATOM 3410 C CA . SER A 1 432 ? 19.069 5.559 13.247 1.00 85.56 432 SER A CA 1
ATOM 3411 C C . SER A 1 432 ? 19.570 5.540 14.688 1.00 85.56 432 SER A C 1
ATOM 3413 O O . SER A 1 432 ? 19.253 6.435 15.469 1.00 85.56 432 SER A O 1
ATOM 3415 N N . ARG A 1 433 ? 20.442 4.585 15.031 1.00 87.75 433 ARG A N 1
ATOM 3416 C CA . ARG A 1 433 ? 21.061 4.492 16.356 1.00 87.75 433 ARG A CA 1
ATOM 3417 C C . ARG A 1 433 ? 21.749 5.794 16.757 1.00 87.75 433 ARG A C 1
ATOM 3419 O O . ARG A 1 433 ? 21.554 6.246 17.881 1.00 87.75 433 ARG A O 1
ATOM 3426 N N . ASN A 1 434 ? 22.539 6.402 15.874 1.00 88.50 434 ASN A N 1
ATOM 3427 C CA . ASN A 1 434 ? 23.251 7.641 16.194 1.00 88.50 434 ASN A CA 1
ATOM 3428 C C . ASN A 1 434 ? 22.297 8.813 16.435 1.00 88.50 434 ASN A C 1
ATOM 3430 O O . ASN A 1 434 ? 22.477 9.536 17.412 1.00 88.50 434 ASN A O 1
ATOM 3434 N N . VAL A 1 435 ? 21.237 8.944 15.633 1.00 89.50 435 VAL A N 1
ATOM 3435 C CA . VAL A 1 435 ? 20.207 9.967 15.866 1.00 89.50 435 VAL A CA 1
ATOM 3436 C C . VAL A 1 435 ? 19.507 9.760 17.210 1.00 89.50 435 VAL A C 1
ATOM 3438 O O . VAL A 1 435 ? 19.331 10.722 17.950 1.00 89.50 435 VAL A O 1
ATOM 3441 N N . PHE A 1 436 ? 19.179 8.520 17.588 1.00 90.81 436 PHE A N 1
ATOM 3442 C CA . PHE A 1 436 ? 18.604 8.233 18.909 1.00 90.81 436 PHE A CA 1
ATOM 3443 C C . PHE A 1 436 ? 19.581 8.500 20.066 1.00 90.81 436 PHE A C 1
ATOM 3445 O O . PHE A 1 436 ? 19.154 8.893 21.149 1.00 90.81 436 PHE A O 1
ATOM 3452 N N . ARG A 1 437 ? 20.893 8.325 19.862 1.00 90.88 437 ARG A N 1
ATOM 3453 C CA . ARG A 1 437 ? 21.908 8.703 20.862 1.00 90.88 437 ARG A CA 1
ATOM 3454 C C . ARG A 1 437 ? 22.014 10.215 21.022 1.00 90.88 437 ARG A C 1
ATOM 3456 O O . ARG A 1 437 ? 22.143 10.691 22.145 1.00 90.88 437 ARG A O 1
ATOM 3463 N N . ASP A 1 438 ? 21.961 10.962 19.926 1.00 89.69 438 ASP A N 1
ATOM 3464 C CA . ASP A 1 438 ? 21.961 12.426 19.973 1.00 89.69 438 ASP A CA 1
ATOM 3465 C C . ASP A 1 438 ? 20.673 12.970 20.601 1.00 89.69 438 ASP A C 1
ATOM 3467 O O . ASP A 1 438 ? 20.732 13.904 21.400 1.00 89.69 438 ASP A O 1
ATOM 3471 N N . LEU A 1 439 ? 19.535 12.334 20.312 1.00 91.06 439 LEU A N 1
ATOM 3472 C CA . LEU A 1 439 ? 18.254 12.597 20.962 1.00 91.06 439 LEU A CA 1
ATOM 3473 C C . LEU A 1 439 ? 18.333 12.386 22.479 1.00 91.06 439 LEU A C 1
ATOM 3475 O O . LEU A 1 439 ? 17.894 13.246 23.239 1.00 91.06 439 LEU A O 1
ATOM 3479 N N . LEU A 1 440 ? 18.916 11.266 22.924 1.00 90.38 440 LEU A N 1
ATOM 3480 C CA . LEU A 1 440 ? 19.095 10.984 24.350 1.00 90.38 440 LEU A CA 1
ATOM 3481 C C . LEU A 1 440 ? 19.901 12.092 25.036 1.00 90.38 440 LEU A C 1
ATOM 3483 O O . LEU A 1 440 ? 19.471 12.617 26.056 1.00 90.38 440 LEU A O 1
ATOM 3487 N N . ARG A 1 441 ? 21.023 12.498 24.429 1.00 87.56 441 ARG A N 1
ATOM 3488 C CA . ARG A 1 441 ? 21.885 13.564 24.960 1.00 87.56 441 ARG A CA 1
ATOM 3489 C C . ARG A 1 441 ? 21.149 14.895 25.104 1.00 87.56 441 ARG A C 1
ATOM 3491 O O . ARG A 1 441 ? 21.358 15.595 26.087 1.00 87.56 441 ARG A O 1
ATOM 3498 N N . GLU A 1 442 ? 20.319 15.271 24.131 1.00 88.19 442 GLU A N 1
ATOM 3499 C CA . GLU A 1 442 ? 19.517 16.502 24.207 1.00 88.19 442 GLU A CA 1
ATOM 3500 C C . GLU A 1 442 ? 18.491 16.438 25.340 1.00 88.19 442 GLU A C 1
ATOM 3502 O O . GLU A 1 442 ? 18.350 17.405 26.090 1.00 88.19 442 GLU A O 1
ATOM 3507 N N . LEU A 1 443 ? 17.793 15.308 25.475 1.00 87.56 443 LEU A N 1
ATOM 3508 C CA . LEU A 1 443 ? 16.808 15.117 26.536 1.00 87.56 443 LEU A CA 1
ATOM 3509 C C . LEU A 1 443 ? 17.466 15.147 27.920 1.00 87.56 443 LEU A C 1
ATOM 3511 O O . LEU A 1 443 ? 16.970 15.852 28.792 1.00 87.56 443 LEU A O 1
ATOM 3515 N N . GLU A 1 444 ? 18.606 14.476 28.100 1.00 83.94 444 GLU A N 1
ATOM 3516 C CA . GLU A 1 444 ? 19.386 14.490 29.348 1.00 83.94 444 GLU A CA 1
ATOM 3517 C C . GLU A 1 444 ? 19.893 15.907 29.680 1.00 83.94 444 GLU A C 1
ATOM 3519 O O . GLU A 1 444 ? 19.743 16.376 30.805 1.00 83.94 444 GLU A O 1
ATOM 3524 N N . GLN A 1 445 ? 20.387 16.663 28.690 1.00 81.62 445 GLN A N 1
ATOM 3525 C CA . GLN A 1 445 ? 20.769 18.071 28.884 1.00 81.62 445 GLN A CA 1
ATOM 3526 C C . GLN A 1 445 ? 19.593 18.982 29.250 1.00 81.62 445 GLN A C 1
ATOM 3528 O O . GLN A 1 445 ? 19.800 20.053 29.827 1.00 81.62 445 GLN A O 1
ATOM 3533 N N . ARG A 1 446 ? 18.371 18.633 28.837 1.00 71.62 446 ARG A N 1
ATOM 3534 C CA . ARG A 1 446 ? 17.152 19.373 29.178 1.00 71.62 446 ARG A CA 1
ATOM 3535 C C . ARG A 1 446 ? 16.639 18.973 30.557 1.00 71.62 446 ARG A C 1
ATOM 3537 O O . ARG A 1 446 ? 16.219 19.859 31.296 1.00 71.62 446 ARG A O 1
ATOM 3544 N N . GLU A 1 447 ? 16.709 17.691 30.908 1.00 66.06 447 GLU A N 1
ATOM 3545 C CA . GLU A 1 447 ? 16.464 17.207 32.267 1.00 66.06 447 GLU A CA 1
ATOM 3546 C C . GLU A 1 447 ? 17.372 17.946 33.245 1.00 66.06 447 GLU A C 1
ATOM 3548 O O . GLU A 1 447 ? 16.838 18.599 34.131 1.00 66.06 447 GLU A O 1
ATOM 3553 N N . ASP A 1 448 ? 18.687 17.997 33.004 1.00 57.75 448 ASP A N 1
ATOM 3554 C CA . ASP A 1 448 ? 19.656 18.720 33.845 1.00 57.75 448 ASP A CA 1
ATOM 3555 C C . ASP A 1 448 ? 19.313 20.220 34.040 1.00 57.75 448 ASP A C 1
ATOM 3557 O O . ASP A 1 448 ? 19.767 20.833 35.003 1.00 57.75 448 ASP A O 1
ATOM 3561 N N . ARG A 1 449 ? 18.476 20.824 33.175 1.00 54.91 449 ARG A N 1
ATOM 3562 C CA . ARG A 1 449 ? 17.955 22.203 33.331 1.00 54.91 449 ARG A CA 1
ATOM 3563 C C . ARG A 1 449 ? 16.608 22.294 34.059 1.00 54.91 449 ARG A C 1
ATOM 3565 O O . ARG A 1 449 ? 16.280 23.354 34.577 1.00 54.91 449 ARG A O 1
ATOM 3572 N N . ILE A 1 450 ? 15.810 21.224 34.061 1.00 54.97 450 ILE A N 1
ATOM 3573 C CA . ILE A 1 450 ? 14.537 21.088 34.810 1.00 54.97 450 ILE A CA 1
ATOM 3574 C C . ILE A 1 450 ? 14.802 20.592 36.251 1.00 54.97 450 ILE A C 1
ATOM 3576 O O . ILE A 1 450 ? 13.972 20.731 37.153 1.00 54.97 450 ILE A O 1
ATOM 3580 N N . VAL A 1 451 ? 15.997 20.050 36.462 1.00 50.72 451 VAL A N 1
ATOM 3581 C CA . VAL A 1 451 ? 16.478 19.296 37.619 1.00 50.72 451 VAL A CA 1
ATOM 3582 C C . VAL A 1 451 ? 16.605 20.061 38.940 1.00 50.72 451 VAL A C 1
ATOM 3584 O O . VAL A 1 451 ? 16.854 19.426 39.958 1.00 50.72 451 VAL A O 1
ATOM 3587 N N . ASP A 1 452 ? 16.288 21.354 39.010 1.00 49.75 452 ASP A N 1
ATOM 3588 C CA . ASP A 1 452 ? 16.274 22.067 40.300 1.00 49.75 452 ASP A CA 1
ATOM 3589 C C . ASP A 1 452 ? 15.006 21.839 41.154 1.00 49.75 452 ASP A C 1
ATOM 3591 O O . ASP A 1 452 ? 15.003 22.216 42.323 1.00 49.75 452 ASP A O 1
ATOM 3595 N N . SER A 1 453 ? 13.936 21.195 40.650 1.00 49.25 453 SER A N 1
ATOM 3596 C CA . SER A 1 453 ? 12.704 20.996 41.459 1.00 49.25 453 SER A CA 1
ATOM 3597 C C . SER A 1 453 ? 12.272 19.546 41.717 1.00 49.25 453 SER A C 1
ATOM 3599 O O . SER A 1 453 ? 11.735 19.266 42.786 1.00 49.25 453 SER A O 1
ATOM 3601 N N . TYR A 1 454 ? 12.525 18.602 40.801 1.00 44.06 454 TYR A N 1
ATOM 3602 C CA . TYR A 1 454 ? 12.035 17.215 40.935 1.00 44.06 454 TYR A CA 1
ATOM 3603 C C . TYR A 1 454 ? 13.086 16.237 41.503 1.00 44.06 454 TYR A C 1
ATOM 3605 O O . TYR A 1 454 ? 12.739 15.219 42.102 1.00 44.06 454 TYR A O 1
ATOM 3613 N N . LEU A 1 455 ? 14.384 16.565 41.403 1.00 44.56 455 LEU A N 1
ATOM 3614 C CA . LEU A 1 455 ? 15.484 15.719 41.901 1.00 44.56 455 LEU A CA 1
ATOM 3615 C C . LEU A 1 455 ? 15.642 15.686 43.428 1.00 44.56 455 LEU A C 1
ATOM 3617 O O . LEU A 1 455 ? 16.465 14.924 43.929 1.00 44.56 455 LEU A O 1
ATOM 3621 N N . MET A 1 456 ? 14.828 16.425 44.185 1.00 50.59 456 MET A N 1
ATOM 3622 C CA . MET A 1 456 ? 14.747 16.228 45.637 1.00 50.59 456 MET A CA 1
ATOM 3623 C C . MET A 1 456 ? 13.971 14.960 46.038 1.00 50.59 456 MET A C 1
ATOM 3625 O O . MET A 1 456 ? 13.963 14.626 47.219 1.00 50.59 456 MET A O 1
ATOM 3629 N N . GLN A 1 457 ? 13.317 14.249 45.105 1.00 51.44 457 GLN A N 1
ATOM 3630 C CA . GLN A 1 457 ? 12.384 13.170 45.468 1.00 51.44 457 GLN A CA 1
ATOM 3631 C C . GLN A 1 457 ? 12.859 11.731 45.198 1.00 51.44 457 GLN A C 1
ATOM 3633 O O . GLN A 1 457 ? 12.284 10.821 45.789 1.00 51.44 457 GLN A O 1
ATOM 3638 N N . LEU A 1 458 ? 13.878 11.469 44.363 1.00 51.84 458 LEU A N 1
ATOM 3639 C CA . LEU A 1 458 ? 14.279 10.087 44.015 1.00 51.84 458 LEU A CA 1
ATOM 3640 C C . LEU A 1 458 ? 15.804 9.927 43.788 1.00 51.84 458 LEU A C 1
ATOM 3642 O O . LEU A 1 458 ? 16.263 10.007 42.649 1.00 51.84 458 LEU A O 1
ATOM 3646 N N . PRO A 1 459 ? 16.597 9.670 44.847 1.00 50.91 459 PRO A N 1
ATOM 3647 C CA . PRO A 1 459 ? 18.065 9.659 44.781 1.00 50.91 459 PRO A CA 1
ATOM 3648 C C . PRO A 1 459 ? 18.720 8.352 44.272 1.00 50.91 459 PRO A C 1
ATOM 3650 O O . PRO A 1 459 ? 19.902 8.371 43.939 1.00 50.91 459 PRO A O 1
ATOM 3653 N N . ASP A 1 460 ? 17.992 7.235 44.146 1.00 49.78 460 ASP A N 1
ATOM 3654 C CA . ASP A 1 460 ? 18.613 5.892 44.096 1.00 49.78 460 ASP A CA 1
ATOM 3655 C C . ASP A 1 460 ? 18.643 5.174 42.723 1.00 49.78 460 ASP A C 1
ATOM 3657 O O . ASP A 1 460 ? 18.692 3.943 42.671 1.00 49.78 460 ASP A O 1
ATOM 3661 N N . ARG A 1 461 ? 18.629 5.872 41.575 1.00 46.19 461 ARG A N 1
ATOM 3662 C CA . ARG A 1 461 ? 18.777 5.205 40.253 1.00 46.19 461 ARG A CA 1
ATOM 3663 C C . ARG A 1 461 ? 20.058 5.591 39.510 1.00 46.19 461 ARG A C 1
ATOM 3665 O O . ARG A 1 461 ? 20.311 6.761 39.238 1.00 46.19 461 ARG A O 1
ATOM 3672 N N . ALA A 1 462 ? 20.842 4.573 39.141 1.00 49.66 462 ALA A N 1
ATOM 3673 C CA . ALA A 1 462 ? 22.064 4.706 38.349 1.00 49.66 462 ALA A CA 1
ATOM 3674 C C . ALA A 1 462 ? 21.771 5.194 36.917 1.00 49.66 462 ALA A C 1
ATOM 3676 O O . ALA A 1 462 ? 20.839 4.717 36.266 1.00 49.66 462 ALA A O 1
ATOM 3677 N N . ARG A 1 463 ? 22.589 6.137 36.432 1.00 47.47 463 ARG A N 1
ATOM 3678 C CA . ARG A 1 463 ? 22.485 6.766 35.104 1.00 47.47 463 ARG A CA 1
ATOM 3679 C C . ARG A 1 463 ? 23.333 5.998 34.084 1.00 47.47 463 ARG A C 1
ATOM 3681 O O . ARG A 1 463 ? 24.425 5.539 34.404 1.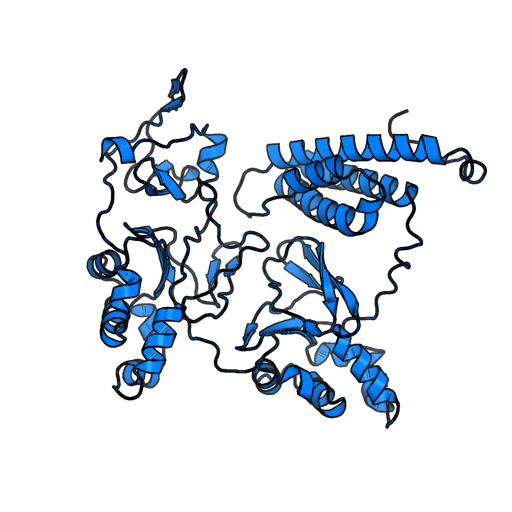00 47.47 463 ARG A O 1
ATOM 3688 N N . PHE A 1 464 ? 22.856 5.858 32.848 1.00 33.00 464 PHE A N 1
ATOM 3689 C CA . PHE A 1 464 ? 23.605 5.168 31.794 1.00 33.00 464 PHE A CA 1
ATOM 3690 C C . PHE A 1 464 ? 24.708 6.088 31.242 1.00 33.00 464 PHE A C 1
ATOM 3692 O O . PHE A 1 464 ? 24.413 7.063 30.562 1.00 33.00 464 PHE A O 1
ATOM 3699 N N . GLY A 1 465 ? 25.980 5.781 31.514 1.00 47.66 465 GLY A N 1
ATOM 3700 C CA . GLY A 1 465 ? 27.125 6.493 30.923 1.00 47.66 465 GLY A CA 1
ATOM 3701 C C . GLY A 1 465 ? 27.833 7.530 31.806 1.00 47.66 465 GLY A C 1
ATOM 3702 O O . GLY A 1 465 ? 28.624 8.310 31.274 1.00 47.66 465 GLY A O 1
ATOM 3703 N N . ARG A 1 466 ? 27.609 7.520 33.125 1.00 37.38 466 ARG A N 1
ATOM 3704 C CA . ARG A 1 466 ? 28.567 8.046 34.110 1.00 37.38 466 ARG A CA 1
ATOM 3705 C C . ARG A 1 466 ? 28.989 6.950 35.068 1.00 37.38 466 ARG A C 1
ATOM 3707 O O . ARG A 1 466 ? 28.082 6.226 35.530 1.00 37.38 466 ARG A O 1
#

Radius of gyration: 25.96 Å; Cα contacts (8 Å, |Δi|>4): 830; chains: 1; bounding box: 70×40×75 Å

Sequence (466 aa):
EVFGFHVKEISEAPIFIEKYSLLRMTTRQFLSIDFKDGKIGDASFTGDVIPCSNGVIYLIDKVLTPTTDDLFQRLQKDGRFNIFTKAITASRQGKLFQNMHSLYTTFAPTDEAFRKLPAKTLESLFLPENDERLEDIIKHHITESVFAYGKSSGGRRSLGVSDVTPFSAFGQQLNYKFHGKHATIDGAKITETDIPCANGIIHVIDRVILPSENSLLELIKGEKRFSTLASLLTETGLDLPLASSRTTFTIFAPVNEAWEQEPYKSLIKNHGKSGAEELYGILARHVIVGKHVSENPKPYNKLRTIHGAPIYLTQGEGKSKISGIRIIDSDTEAFNGLVNAIGSVINDPMELPEKDITTVDAILFVQNTLKESSDFYNKGEYEASWRNYIRRGNEFLTKYSQFISSSQSNKIRNVIFDDQPVAQLAAEAWSSRNVFRDLLRELEQREDRIVDSYLMQLPDRARFGR